Protein AF-A0A7S0NM50-F1 (afdb_monomer_lite)

Structure (mmCIF, N/CA/C/O backbone):
data_AF-A0A7S0NM50-F1
#
_entry.id   AF-A0A7S0NM50-F1
#
loop_
_atom_site.group_PDB
_atom_site.id
_atom_site.type_symbol
_atom_site.label_atom_id
_atom_site.label_alt_id
_atom_site.label_comp_id
_atom_site.label_asym_id
_atom_site.label_entity_id
_atom_site.label_seq_id
_atom_site.pdbx_PDB_ins_code
_atom_site.Cartn_x
_atom_site.Cartn_y
_atom_site.Cartn_z
_atom_site.occupancy
_atom_site.B_iso_or_equiv
_atom_site.auth_seq_id
_atom_site.auth_comp_id
_atom_site.auth_asym_id
_atom_site.auth_atom_id
_atom_site.pdbx_PDB_model_num
ATOM 1 N N . MET A 1 1 ? -40.282 -17.711 -12.645 1.00 41.12 1 MET A N 1
ATOM 2 C CA . MET A 1 1 ? -38.809 -17.798 -12.746 1.00 41.12 1 MET A CA 1
ATOM 3 C C . MET A 1 1 ? -38.277 -18.200 -11.385 1.00 41.12 1 MET A C 1
ATOM 5 O O . MET A 1 1 ? -38.673 -17.601 -10.395 1.00 41.12 1 MET A O 1
ATOM 9 N N . SER A 1 2 ? -37.523 -19.296 -11.351 1.00 41.62 2 SER A N 1
ATOM 10 C CA . SER A 1 2 ? -37.053 -20.003 -10.158 1.00 41.62 2 SER A CA 1
ATOM 11 C C . SER A 1 2 ? -36.342 -19.093 -9.159 1.00 41.62 2 SER A C 1
ATOM 13 O O . SER A 1 2 ? -35.565 -18.226 -9.553 1.00 41.62 2 SER A O 1
ATOM 15 N N . GLY A 1 3 ? -36.597 -19.334 -7.872 1.00 43.72 3 GLY A N 1
ATOM 16 C CA . GLY A 1 3 ? -36.000 -18.615 -6.757 1.00 43.72 3 GLY A CA 1
ATOM 17 C C . GLY A 1 3 ? -34.476 -18.638 -6.799 1.00 43.72 3 GLY A C 1
ATOM 18 O O . GLY A 1 3 ? -33.848 -19.681 -6.626 1.00 43.72 3 GLY A O 1
ATOM 19 N N . TYR A 1 4 ? -33.888 -17.461 -6.989 1.00 51.22 4 TYR A N 1
ATOM 20 C CA . TYR A 1 4 ? -32.519 -17.208 -6.575 1.00 51.22 4 TYR A CA 1
ATOM 21 C C . TYR A 1 4 ? -32.503 -17.295 -5.048 1.00 51.22 4 TYR A C 1
ATOM 23 O O . TYR A 1 4 ? -33.227 -16.558 -4.382 1.00 51.22 4 TYR A O 1
ATOM 31 N N . GLY A 1 5 ? -31.774 -18.284 -4.523 1.00 50.03 5 GLY A N 1
ATOM 32 C CA . GLY A 1 5 ? -31.807 -18.683 -3.118 1.00 50.03 5 GLY A CA 1
ATOM 33 C C . GLY A 1 5 ? -31.739 -17.491 -2.166 1.00 50.03 5 GLY A C 1
ATOM 34 O O . GLY A 1 5 ? -30.752 -16.762 -2.139 1.00 50.03 5 GLY A O 1
ATOM 35 N N . SER A 1 6 ? -32.795 -17.303 -1.378 1.00 54.66 6 SER A N 1
ATOM 36 C CA . SER A 1 6 ? -32.814 -16.325 -0.298 1.00 54.66 6 SER A CA 1
ATOM 37 C C . SER A 1 6 ? -31.758 -16.697 0.740 1.00 54.66 6 SER A C 1
ATOM 39 O O . SER A 1 6 ? -31.727 -17.839 1.211 1.00 54.66 6 SER A O 1
ATOM 41 N N . ALA A 1 7 ? -30.901 -15.742 1.104 1.00 54.16 7 ALA A N 1
ATOM 42 C CA . ALA A 1 7 ? -29.942 -15.931 2.183 1.00 54.16 7 ALA A CA 1
ATOM 43 C C . ALA A 1 7 ? -30.685 -16.315 3.483 1.00 54.16 7 ALA A C 1
ATOM 45 O O . ALA A 1 7 ? -31.735 -15.733 3.776 1.00 54.16 7 ALA A O 1
ATOM 46 N N . PRO A 1 8 ? -30.182 -17.282 4.272 1.00 56.72 8 PRO A N 1
ATOM 47 C CA . PRO A 1 8 ? -30.798 -17.644 5.543 1.00 56.72 8 PRO A CA 1
ATOM 48 C C . PRO A 1 8 ? -30.891 -16.430 6.476 1.00 56.72 8 PRO A C 1
ATOM 50 O O . PRO A 1 8 ? -29.916 -15.691 6.626 1.00 56.72 8 PRO A O 1
ATOM 53 N N . ALA A 1 9 ? -32.041 -16.245 7.129 1.00 55.31 9 ALA A N 1
ATOM 54 C CA . ALA A 1 9 ? -32.215 -15.174 8.105 1.00 55.31 9 ALA A CA 1
ATOM 55 C C . ALA A 1 9 ? -31.232 -15.343 9.286 1.00 55.31 9 ALA A C 1
ATOM 57 O O . ALA A 1 9 ? -31.011 -16.473 9.744 1.00 55.31 9 ALA A O 1
ATOM 58 N N . PRO A 1 10 ? -30.626 -14.252 9.793 1.00 57.28 10 PRO A N 1
ATOM 59 C CA . PRO A 1 10 ? -29.753 -14.319 10.958 1.00 57.28 10 PRO A CA 1
ATOM 60 C C . PRO A 1 10 ? -30.542 -14.796 12.186 1.00 57.28 10 PRO A C 1
ATOM 62 O O . PRO A 1 10 ? -31.636 -14.309 12.457 1.00 57.28 10 PRO A O 1
ATOM 65 N N . LYS A 1 11 ? -29.981 -15.745 12.945 1.00 51.22 11 LYS A N 1
ATOM 66 C CA . LYS A 1 11 ? -30.538 -16.152 14.243 1.00 51.22 11 LYS A CA 1
ATOM 67 C C . LYS A 1 11 ? -30.217 -15.067 15.280 1.00 51.22 11 LYS A C 1
ATOM 69 O O . LYS A 1 11 ? -29.041 -14.839 15.564 1.00 51.22 11 LYS A O 1
ATOM 74 N N . GLY A 1 12 ? -31.240 -14.387 15.793 1.00 50.53 12 GLY A N 1
ATOM 75 C CA . GLY A 1 12 ? -31.131 -13.493 16.952 1.00 50.53 12 GLY A CA 1
ATOM 76 C C . GLY A 1 12 ? -31.226 -14.264 18.271 1.00 50.53 12 GLY A C 1
ATOM 77 O O . GLY A 1 12 ? -31.658 -15.417 18.276 1.00 50.53 12 GLY A O 1
ATOM 78 N N . ASP A 1 13 ? -30.807 -13.638 19.372 1.00 54.44 13 ASP A N 1
ATOM 79 C CA . ASP A 1 13 ? -31.201 -14.074 20.717 1.00 54.44 13 ASP A CA 1
ATOM 80 C C . ASP A 1 13 ? -32.692 -13.776 20.975 1.00 54.44 13 ASP A C 1
ATOM 82 O O . ASP A 1 13 ? -33.368 -13.167 20.141 1.00 54.44 13 ASP A O 1
ATOM 86 N N . ASP A 1 14 ? -33.202 -14.167 22.145 1.00 50.53 14 ASP A N 1
ATOM 87 C CA . ASP A 1 14 ? -34.593 -13.924 22.566 1.00 50.53 14 ASP A CA 1
ATOM 88 C C . ASP A 1 14 ? -34.975 -12.423 22.602 1.00 50.53 14 ASP A C 1
ATOM 90 O O . ASP A 1 14 ? -36.151 -12.083 22.704 1.00 50.53 14 ASP A O 1
ATOM 94 N N . ASN A 1 15 ? -33.995 -11.517 22.464 1.00 54.38 15 ASN A N 1
ATOM 95 C CA . ASN A 1 15 ? -34.158 -10.063 22.413 1.00 54.38 15 ASN A CA 1
ATOM 96 C C . ASN A 1 15 ? -33.878 -9.464 21.018 1.00 54.38 15 ASN A C 1
ATOM 98 O O . ASN A 1 15 ? -33.793 -8.241 20.878 1.00 54.38 15 ASN A O 1
ATOM 102 N N . GLY A 1 16 ? -33.701 -10.295 19.985 1.00 51.47 16 GLY A N 1
ATOM 103 C CA . GLY A 1 16 ? -33.446 -9.861 18.610 1.00 51.47 16 GLY A CA 1
ATOM 104 C C . GLY A 1 16 ? -32.039 -9.307 18.352 1.00 51.47 16 GLY A C 1
ATOM 105 O O . GLY A 1 16 ? -31.792 -8.764 17.273 1.00 51.47 16 GLY A O 1
ATOM 106 N N . LYS A 1 17 ? -31.092 -9.438 19.293 1.00 51.03 17 LYS A N 1
ATOM 107 C CA . LYS A 1 17 ? -29.698 -9.031 19.070 1.00 51.03 17 LYS A CA 1
ATOM 108 C C . LYS A 1 17 ? -28.943 -10.123 18.307 1.00 51.03 17 LYS A C 1
ATOM 110 O O . LYS A 1 17 ? -29.110 -11.308 18.601 1.00 51.03 17 LYS A O 1
ATOM 115 N N . PRO A 1 18 ? -28.087 -9.764 17.333 1.00 57.97 18 PRO A N 1
ATOM 116 C CA . PRO A 1 18 ? -27.266 -10.745 16.634 1.00 57.97 18 PRO A CA 1
ATOM 117 C C . PRO A 1 18 ? -26.318 -11.438 17.621 1.00 57.97 18 PRO A C 1
ATOM 119 O O . PRO A 1 18 ? -25.472 -10.780 18.227 1.00 57.97 18 PRO A O 1
ATOM 122 N N . VAL A 1 19 ? -26.441 -12.758 17.775 1.00 69.94 19 VAL A N 1
ATOM 123 C CA . VAL A 1 19 ? -25.524 -13.555 18.603 1.00 69.94 19 VAL A CA 1
ATOM 124 C C . VAL A 1 19 ? -24.214 -13.752 17.847 1.00 69.94 19 VAL A C 1
ATOM 126 O O . VAL A 1 19 ? -24.211 -14.170 16.684 1.00 69.94 19 VAL A O 1
ATOM 129 N N . ASP A 1 20 ? -23.088 -13.463 18.504 1.00 77.81 20 ASP A N 1
ATOM 130 C CA . ASP A 1 20 ? -21.774 -13.749 17.933 1.00 77.81 20 ASP A CA 1
ATOM 131 C C . ASP A 1 20 ? -21.624 -15.265 17.692 1.00 77.81 20 ASP A C 1
ATOM 133 O O . ASP A 1 20 ? -21.933 -16.073 18.572 1.00 77.81 20 ASP A O 1
ATOM 137 N N . PRO A 1 21 ? -21.131 -15.693 16.518 1.00 80.81 21 PRO A N 1
ATOM 138 C CA . PRO A 1 21 ? -20.889 -17.104 16.252 1.00 80.81 21 PRO A CA 1
ATOM 139 C C . PRO A 1 21 ? -19.940 -17.737 17.281 1.00 80.81 21 PRO A C 1
ATOM 141 O O . PRO A 1 21 ? -18.968 -17.109 17.693 1.00 80.81 21 PRO A O 1
ATOM 144 N N . LYS A 1 22 ? -20.127 -19.026 17.596 1.00 83.81 22 LYS A N 1
ATOM 145 C CA . LYS A 1 22 ? -19.269 -19.772 18.543 1.00 83.81 22 LYS A CA 1
ATOM 146 C C . LYS A 1 22 ? -17.769 -19.653 18.238 1.00 83.81 22 LYS A C 1
ATOM 148 O O . LYS A 1 22 ? -16.954 -19.543 19.141 1.00 83.81 22 LYS A O 1
ATOM 153 N N . TRP A 1 23 ? -17.385 -19.648 16.962 1.00 79.94 23 TRP A N 1
ATOM 154 C CA . TRP A 1 23 ? -15.976 -19.499 16.585 1.00 79.94 23 TRP A CA 1
ATOM 155 C C . TRP A 1 23 ? -15.405 -18.119 16.960 1.00 79.94 23 TRP A C 1
ATOM 157 O O . TRP A 1 23 ? -14.217 -18.024 17.244 1.00 79.94 23 TRP A O 1
ATOM 167 N N . VAL A 1 24 ? -16.233 -17.066 16.997 1.00 83.06 24 VAL A N 1
ATOM 168 C CA . VAL A 1 24 ? -15.833 -15.713 17.419 1.00 83.06 24 VAL A CA 1
ATOM 169 C C . VAL A 1 24 ? -15.591 -15.681 18.920 1.00 83.06 24 VAL A C 1
ATOM 171 O O . VAL A 1 24 ? -14.566 -15.159 19.351 1.00 83.06 24 VAL A O 1
ATOM 174 N N . THR A 1 25 ? -16.501 -16.252 19.715 1.00 85.12 25 THR A N 1
ATOM 175 C CA . THR A 1 25 ? -16.346 -16.297 21.177 1.00 85.12 25 THR A CA 1
ATOM 176 C C . THR A 1 25 ? -15.115 -17.111 21.561 1.00 85.12 25 THR A C 1
ATOM 178 O O . THR A 1 25 ? -14.265 -16.615 22.294 1.00 85.12 25 THR A O 1
ATOM 181 N N . THR A 1 26 ? -14.937 -18.287 20.951 1.00 85.12 26 THR A N 1
ATOM 182 C CA . THR A 1 26 ? -13.741 -19.117 21.133 1.00 85.12 26 THR A CA 1
ATOM 183 C C . THR A 1 26 ? -12.463 -18.377 20.728 1.00 85.12 26 THR A C 1
ATOM 185 O O . THR A 1 26 ? -11.479 -18.401 21.461 1.00 85.12 26 THR A O 1
ATOM 188 N N . LEU A 1 27 ? -12.456 -17.666 19.594 1.00 83.94 27 LEU A N 1
ATOM 189 C CA . LEU A 1 27 ? -11.290 -16.884 19.175 1.00 83.94 27 LEU A CA 1
ATOM 190 C C . LEU A 1 27 ? -10.938 -15.804 20.207 1.00 83.94 27 LEU A C 1
ATOM 192 O O . LEU A 1 27 ? -9.772 -15.674 20.566 1.00 83.94 27 LEU A O 1
ATOM 196 N N . ARG A 1 28 ? -11.929 -15.056 20.712 1.00 85.31 28 ARG A N 1
ATOM 197 C CA . ARG A 1 28 ? -11.703 -14.025 21.739 1.00 85.31 28 ARG A CA 1
ATOM 198 C C . ARG A 1 28 ? -11.107 -14.609 23.014 1.00 85.31 28 ARG A C 1
ATOM 200 O O . ARG A 1 28 ? -10.187 -14.009 23.560 1.00 85.31 28 ARG A O 1
ATOM 207 N N . GLU A 1 29 ? -11.601 -15.761 23.455 1.00 86.12 29 GLU A N 1
ATOM 208 C CA . GLU A 1 29 ? -11.099 -16.459 24.642 1.00 86.12 29 GLU A CA 1
ATOM 209 C C . GLU A 1 29 ? -9.630 -16.871 24.480 1.00 86.12 29 GLU A C 1
ATOM 211 O O . GLU A 1 29 ? -8.817 -16.594 25.359 1.00 86.12 29 GLU A O 1
ATOM 216 N N . TYR A 1 30 ? -9.261 -17.465 23.340 1.00 84.38 30 TYR A N 1
ATOM 217 C CA . TYR A 1 30 ? -7.888 -17.926 23.108 1.00 84.38 30 TYR A CA 1
ATOM 218 C C . TYR A 1 30 ? -6.897 -16.798 22.817 1.00 84.38 30 TYR A C 1
ATOM 220 O O . TYR A 1 30 ? -5.744 -16.870 23.239 1.00 84.38 30 TYR A O 1
ATOM 228 N N . THR A 1 31 ? -7.301 -15.771 22.065 1.00 82.88 31 THR A N 1
ATOM 229 C CA . THR A 1 31 ? -6.370 -14.731 21.602 1.00 82.88 31 THR A CA 1
ATOM 230 C C . THR A 1 31 ? -6.423 -13.455 22.434 1.00 82.88 31 THR A C 1
ATOM 232 O O . THR A 1 31 ? -5.578 -12.583 22.249 1.00 82.88 31 THR A O 1
ATOM 235 N N . GLY A 1 32 ? -7.435 -13.277 23.287 1.00 82.12 32 GLY A N 1
ATOM 236 C CA . GLY A 1 32 ? -7.705 -12.003 23.957 1.00 82.12 32 GLY A CA 1
ATOM 237 C C . GLY A 1 32 ? -8.086 -10.877 22.986 1.00 82.12 32 GLY A C 1
ATOM 238 O O . GLY A 1 32 ? -7.815 -9.707 23.263 1.00 82.12 32 GLY A O 1
ATOM 239 N N . ALA A 1 33 ? -8.648 -11.216 21.817 1.00 85.44 33 ALA A N 1
ATOM 240 C CA . ALA A 1 33 ? -9.073 -10.222 20.832 1.00 85.44 33 ALA A CA 1
ATOM 241 C C . ALA A 1 33 ? -10.243 -9.388 21.372 1.00 85.44 33 ALA A C 1
ATOM 243 O O . ALA A 1 33 ? -11.190 -9.920 21.947 1.00 85.44 33 ALA A O 1
ATOM 244 N N . GLY A 1 34 ? -10.194 -8.079 21.137 1.00 84.62 34 GLY A N 1
ATOM 245 C CA . GLY A 1 34 ? -11.230 -7.141 21.566 1.00 84.62 34 GLY A CA 1
ATOM 246 C C . GLY A 1 34 ? -11.318 -5.929 20.648 1.00 84.62 34 GLY A C 1
ATOM 247 O O . GLY A 1 34 ? -10.678 -5.884 19.595 1.00 84.62 34 GLY A O 1
ATOM 248 N N . THR A 1 35 ? -12.106 -4.933 21.041 1.00 83.69 35 THR A N 1
ATOM 249 C CA . THR A 1 35 ? -12.238 -3.686 20.282 1.00 83.69 35 THR A CA 1
ATOM 250 C C . THR A 1 35 ? -10.926 -2.908 20.271 1.00 83.69 35 THR A C 1
ATOM 252 O O . THR A 1 35 ? -10.261 -2.808 21.296 1.00 83.69 35 THR A O 1
ATOM 255 N N . THR A 1 36 ? -10.590 -2.300 19.133 1.00 86.62 36 THR A N 1
ATOM 256 C CA . THR A 1 36 ? -9.466 -1.353 19.028 1.00 86.62 36 THR A CA 1
ATOM 257 C C . THR A 1 36 ? -9.964 0.086 19.011 1.00 86.62 36 THR A C 1
ATOM 259 O O . THR A 1 36 ? -11.005 0.392 18.419 1.00 86.62 36 THR A O 1
A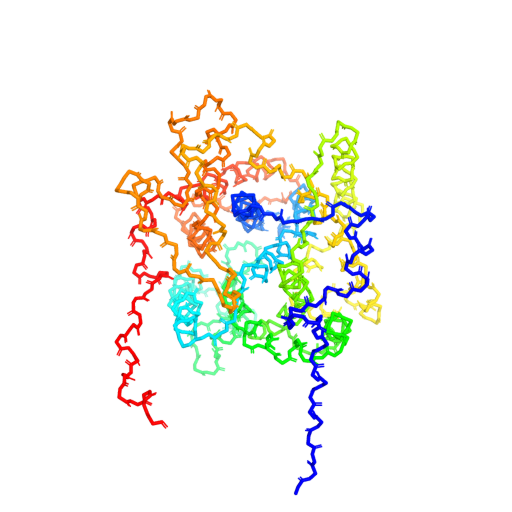TOM 262 N N . SER A 1 37 ? -9.179 0.987 19.602 1.00 87.31 37 SER A N 1
ATOM 263 C CA . SER A 1 37 ? -9.424 2.429 19.542 1.00 87.31 37 SER A CA 1
ATOM 264 C C . SER A 1 37 ? -9.208 2.997 18.131 1.00 87.31 37 SER A C 1
ATOM 266 O O . SER A 1 37 ? -8.496 2.427 17.294 1.00 87.31 37 SER A O 1
ATOM 268 N N . SER A 1 38 ? -9.814 4.156 17.852 1.00 86.56 38 SER A N 1
ATOM 269 C CA . SER A 1 38 ? -9.627 4.850 16.570 1.00 86.56 38 SER A CA 1
ATOM 270 C C . SER A 1 38 ? -8.206 5.403 16.427 1.00 86.56 38 SER A C 1
ATOM 272 O O . SER A 1 38 ? -7.626 5.393 15.346 1.00 86.56 38 SER A O 1
ATOM 274 N N . GLU A 1 39 ? -7.637 5.825 17.547 1.00 88.75 39 GLU A N 1
ATOM 275 C CA . GLU A 1 39 ? -6.306 6.361 17.736 1.00 88.75 39 GLU A CA 1
ATOM 276 C C . GLU A 1 39 ? -5.249 5.341 17.343 1.00 88.75 39 GLU A C 1
ATOM 278 O O . GLU A 1 39 ? -4.395 5.652 16.516 1.00 88.75 39 GLU A O 1
ATOM 283 N N . ARG A 1 40 ? -5.348 4.113 17.868 1.00 92.25 40 ARG A N 1
ATOM 284 C CA . ARG A 1 40 ? -4.428 3.025 17.533 1.00 92.25 40 ARG A CA 1
ATOM 285 C C . ARG A 1 40 ? -4.443 2.716 16.044 1.00 92.25 40 ARG A C 1
ATOM 287 O O . ARG A 1 40 ? -3.385 2.580 15.432 1.00 92.25 40 ARG A O 1
ATOM 294 N N . LEU A 1 41 ? -5.632 2.664 15.441 1.00 92.69 41 LEU A N 1
ATOM 295 C CA . LEU A 1 41 ? -5.769 2.470 13.998 1.00 92.69 41 LEU A CA 1
ATOM 296 C C . LEU A 1 41 ? -5.130 3.611 13.208 1.00 92.69 41 LEU A C 1
ATOM 298 O O . LEU A 1 41 ? -4.491 3.361 12.192 1.00 92.69 41 LEU A O 1
ATOM 302 N N . ASP A 1 42 ? -5.289 4.857 13.644 1.00 94.19 42 ASP A N 1
ATOM 303 C CA . ASP A 1 42 ? -4.703 5.995 12.946 1.00 94.19 42 ASP A CA 1
ATOM 304 C C . ASP A 1 42 ? -3.175 6.051 13.131 1.00 94.19 42 ASP A C 1
ATOM 306 O O . ASP A 1 42 ? -2.467 6.273 12.151 1.00 94.19 42 ASP A O 1
ATOM 310 N N . VAL A 1 43 ? -2.635 5.716 14.309 1.00 96.19 43 VAL A N 1
ATOM 311 C CA . VAL A 1 43 ? -1.186 5.502 14.496 1.00 96.19 43 VAL A CA 1
ATOM 312 C C . VAL A 1 43 ? -0.671 4.415 13.549 1.00 96.19 43 VAL A C 1
ATOM 314 O O . VAL A 1 43 ? 0.342 4.622 12.882 1.00 96.19 43 VAL A O 1
ATOM 317 N N . ALA A 1 44 ? -1.387 3.295 13.421 1.00 96.88 44 ALA A N 1
ATOM 318 C CA . ALA A 1 44 ? -1.018 2.229 12.495 1.00 96.88 44 ALA A CA 1
ATOM 319 C C . ALA A 1 44 ? -1.016 2.697 11.035 1.00 96.88 44 ALA A C 1
ATOM 321 O O . ALA A 1 44 ? -0.043 2.464 10.320 1.00 96.88 44 ALA A O 1
ATOM 322 N N . LYS A 1 45 ? -2.050 3.428 10.593 1.00 97.00 45 LYS A N 1
ATOM 323 C CA . LYS A 1 45 ? -2.063 4.014 9.242 1.00 97.00 45 LYS A CA 1
ATOM 324 C C . LYS A 1 45 ? -0.885 4.958 9.025 1.00 97.00 45 LYS A C 1
ATOM 326 O O . LYS A 1 45 ? -0.333 4.954 7.931 1.00 97.00 45 LYS A O 1
ATOM 331 N N . PHE A 1 46 ? -0.512 5.757 10.032 1.00 97.44 46 PHE A N 1
ATOM 332 C CA . PHE A 1 46 ? 0.640 6.654 9.938 1.00 97.44 46 PHE A CA 1
ATOM 333 C C . PHE A 1 46 ? 1.951 5.878 9.757 1.00 97.44 46 PHE A C 1
ATOM 335 O O . PHE A 1 46 ? 2.737 6.200 8.871 1.00 97.44 46 PHE A O 1
ATOM 342 N N . VAL A 1 47 ? 2.161 4.815 10.537 1.00 97.19 47 VAL A N 1
ATOM 343 C CA . VAL A 1 47 ? 3.328 3.935 10.374 1.00 97.19 47 VAL A CA 1
ATOM 344 C C . VAL A 1 47 ? 3.344 3.325 8.974 1.00 97.19 47 VAL A C 1
ATOM 346 O O . VAL A 1 47 ? 4.347 3.416 8.275 1.00 97.19 47 VAL A O 1
ATOM 349 N N . PHE A 1 48 ? 2.228 2.759 8.517 1.00 97.56 48 PHE A N 1
ATOM 350 C CA . PHE A 1 48 ? 2.177 2.106 7.211 1.00 97.56 48 PHE A CA 1
ATOM 351 C C . PHE A 1 48 ? 2.357 3.073 6.048 1.00 97.56 48 PHE A C 1
ATOM 353 O O . PHE A 1 48 ? 3.037 2.713 5.094 1.00 97.56 48 PHE A O 1
ATOM 360 N N . ILE A 1 49 ? 1.823 4.299 6.111 1.00 96.94 49 ILE A N 1
ATOM 361 C CA . ILE A 1 49 ? 2.042 5.255 5.020 1.00 96.94 49 ILE A CA 1
ATOM 362 C C . ILE A 1 49 ? 3.500 5.719 4.936 1.00 96.94 49 ILE A C 1
ATOM 364 O O . ILE A 1 49 ? 3.998 5.936 3.834 1.00 96.94 49 ILE A O 1
ATOM 368 N N . MET A 1 50 ? 4.204 5.803 6.071 1.00 97.38 50 MET A N 1
ATOM 369 C CA . MET A 1 50 ? 5.648 6.060 6.076 1.00 97.38 50 MET A CA 1
ATOM 370 C C . MET A 1 50 ? 6.398 4.946 5.341 1.00 97.38 50 MET A C 1
ATOM 372 O O . MET A 1 50 ? 7.270 5.253 4.534 1.00 97.38 50 MET A O 1
ATOM 376 N N . LEU A 1 51 ? 6.016 3.681 5.564 1.00 97.50 51 LEU A N 1
ATOM 377 C CA . LEU A 1 51 ? 6.602 2.526 4.871 1.00 97.50 51 LEU A CA 1
ATOM 378 C C . LEU A 1 51 ? 6.273 2.503 3.369 1.00 97.50 51 LEU A C 1
ATOM 380 O O . LEU A 1 51 ? 7.146 2.202 2.562 1.00 97.50 51 LEU A O 1
ATOM 384 N N . VAL A 1 52 ? 5.044 2.851 2.972 1.00 96.44 52 VAL A N 1
ATOM 385 C CA . VAL A 1 52 ? 4.675 2.979 1.546 1.00 96.44 52 VAL A CA 1
ATOM 386 C C . VAL A 1 52 ? 5.546 4.037 0.871 1.00 96.44 52 VAL A C 1
ATOM 388 O O . VAL A 1 52 ? 6.161 3.779 -0.163 1.00 96.44 52 VAL A O 1
ATOM 391 N N . SER A 1 53 ? 5.616 5.234 1.464 1.00 97.19 53 SER A N 1
ATOM 392 C CA . SER A 1 53 ? 6.362 6.342 0.873 1.00 97.19 53 SER A CA 1
ATOM 393 C C . SER A 1 53 ? 7.853 6.034 0.788 1.00 97.19 53 SER A C 1
ATOM 395 O O . SER A 1 53 ? 8.470 6.354 -0.223 1.00 97.19 53 SER A O 1
ATOM 397 N N . SER A 1 54 ? 8.449 5.425 1.817 1.00 97.44 54 SER A N 1
ATOM 398 C CA . SER A 1 54 ? 9.858 5.033 1.761 1.00 97.44 54 SER A CA 1
ATOM 399 C C . SER A 1 54 ? 10.112 3.936 0.735 1.00 97.44 54 SER A C 1
ATOM 401 O O . SER A 1 54 ? 11.110 4.011 0.028 1.00 97.44 54 SER A O 1
ATOM 403 N N . GLY A 1 55 ? 9.205 2.963 0.600 1.00 96.12 55 GLY A N 1
ATOM 404 C CA . GLY A 1 55 ? 9.281 1.931 -0.430 1.00 96.12 55 GLY A CA 1
ATOM 405 C C . GLY A 1 55 ? 9.385 2.520 -1.838 1.00 96.12 55 GLY A C 1
ATOM 406 O O . GLY A 1 55 ? 10.274 2.130 -2.586 1.00 96.12 55 GLY A O 1
ATOM 407 N N . HIS A 1 56 ? 8.539 3.497 -2.174 1.00 95.00 56 HIS A N 1
ATOM 408 C CA . HIS A 1 56 ? 8.560 4.148 -3.490 1.00 95.00 56 HIS A CA 1
ATOM 409 C C . HIS A 1 56 ? 9.760 5.076 -3.705 1.00 95.00 56 HIS A C 1
ATOM 411 O O . HIS A 1 56 ? 10.325 5.110 -4.792 1.00 95.00 56 HIS A O 1
ATOM 417 N N . PHE A 1 57 ? 10.189 5.809 -2.676 1.00 96.88 57 PHE A N 1
ATOM 418 C CA . PHE A 1 57 ? 11.394 6.642 -2.765 1.00 96.88 57 PHE A CA 1
ATOM 419 C C . PHE A 1 57 ? 12.669 5.806 -2.924 1.00 96.88 57 PHE A C 1
ATOM 421 O O . PHE A 1 57 ? 13.649 6.268 -3.501 1.00 96.88 57 PHE A O 1
ATOM 428 N N . LEU A 1 58 ? 12.670 4.578 -2.408 1.00 97.12 58 LEU A N 1
ATOM 429 C CA . LEU A 1 58 ? 13.815 3.684 -2.500 1.00 97.12 58 LEU A CA 1
ATOM 430 C C . LEU A 1 58 ? 13.810 2.787 -3.744 1.00 97.12 58 LEU A C 1
ATOM 432 O O . LEU A 1 58 ? 14.856 2.243 -4.094 1.00 97.12 58 LEU A O 1
ATOM 436 N N . GLU A 1 59 ? 12.678 2.665 -4.436 1.00 94.44 59 GLU A N 1
ATOM 437 C CA . GLU A 1 59 ? 12.530 1.810 -5.616 1.00 94.44 59 GLU A CA 1
ATOM 438 C C . GLU A 1 59 ? 13.597 2.060 -6.703 1.00 94.44 59 GLU A C 1
ATOM 440 O O . GLU A 1 59 ? 14.178 1.076 -7.166 1.00 94.44 59 GLU A O 1
ATOM 445 N N . PRO A 1 60 ? 13.991 3.309 -7.035 1.00 94.75 60 PRO A N 1
ATOM 446 C CA . PRO A 1 60 ? 15.090 3.560 -7.972 1.00 94.75 60 PRO A CA 1
ATOM 447 C C . PRO A 1 60 ? 16.406 2.855 -7.616 1.00 94.75 60 PRO A C 1
ATOM 449 O O . PRO A 1 60 ? 17.082 2.308 -8.482 1.00 94.75 60 PRO A O 1
ATOM 452 N N . PHE A 1 61 ? 16.763 2.818 -6.329 1.00 96.06 61 PHE A N 1
ATOM 453 C CA . PHE A 1 61 ? 17.993 2.174 -5.862 1.00 96.06 61 PHE A CA 1
ATOM 454 C C . PHE A 1 61 ? 17.892 0.646 -5.898 1.00 96.06 61 PHE A C 1
ATOM 456 O O . PHE A 1 61 ? 18.882 -0.042 -6.145 1.00 96.06 61 PHE A O 1
ATOM 463 N N . TYR A 1 62 ? 16.695 0.102 -5.671 1.00 94.75 62 TYR A N 1
ATOM 464 C CA . TYR A 1 62 ? 16.440 -1.324 -5.844 1.00 94.75 62 TYR A CA 1
ATOM 465 C C . TYR A 1 62 ? 16.618 -1.755 -7.305 1.00 94.75 62 TYR A C 1
ATOM 467 O O . TYR A 1 62 ? 17.255 -2.776 -7.563 1.00 94.75 62 TYR A O 1
ATOM 475 N N . LYS A 1 63 ? 16.113 -0.961 -8.257 1.00 92.25 63 LYS A N 1
ATOM 476 C CA . LYS A 1 63 ? 16.142 -1.291 -9.692 1.00 92.25 63 LYS A CA 1
ATOM 477 C C . LYS A 1 63 ? 17.552 -1.355 -10.277 1.00 92.25 63 LYS A C 1
ATOM 479 O O . LYS A 1 63 ? 17.794 -2.169 -11.159 1.00 92.25 63 LYS A O 1
ATOM 484 N N . ILE A 1 64 ? 18.499 -0.608 -9.709 1.00 93.06 64 ILE A N 1
ATOM 485 C CA . ILE A 1 64 ? 19.929 -0.699 -10.056 1.00 93.06 64 ILE A CA 1
ATOM 486 C C . ILE A 1 64 ? 20.694 -1.777 -9.264 1.00 93.06 64 ILE A C 1
ATOM 488 O O . ILE A 1 64 ? 21.920 -1.831 -9.306 1.00 93.06 64 ILE A O 1
ATOM 492 N N . GLY A 1 65 ? 19.994 -2.634 -8.512 1.00 93.12 65 GLY A N 1
ATOM 493 C CA . GLY A 1 65 ? 20.579 -3.802 -7.849 1.00 93.12 65 GLY A CA 1
ATOM 494 C C . GLY A 1 65 ? 21.118 -3.573 -6.433 1.00 93.12 65 GLY A C 1
ATOM 495 O O . GLY A 1 65 ? 21.880 -4.410 -5.939 1.00 93.12 65 GLY A O 1
ATOM 496 N N . ASN A 1 66 ? 20.738 -2.490 -5.739 1.00 96.06 66 ASN A N 1
ATOM 497 C CA . ASN A 1 66 ? 21.147 -2.297 -4.345 1.00 96.06 66 ASN A CA 1
ATOM 498 C C . ASN A 1 66 ? 20.470 -3.323 -3.414 1.00 96.06 66 ASN A C 1
ATOM 500 O O . ASN A 1 66 ? 19.273 -3.250 -3.117 1.00 96.06 66 ASN A O 1
ATOM 504 N N . ARG A 1 67 ? 21.259 -4.278 -2.906 1.00 95.12 67 ARG A N 1
ATOM 505 C CA . ARG A 1 67 ? 20.766 -5.387 -2.066 1.00 95.12 67 ARG A CA 1
ATOM 506 C C . ARG A 1 67 ? 20.268 -4.950 -0.689 1.00 95.12 67 ARG A C 1
ATOM 508 O O . ARG A 1 67 ? 19.343 -5.570 -0.164 1.00 95.12 67 ARG A O 1
ATOM 515 N N . GLY A 1 68 ? 20.843 -3.896 -0.109 1.00 96.38 68 GLY A N 1
ATOM 516 C CA . GLY A 1 68 ? 20.396 -3.361 1.180 1.00 96.38 68 GLY A CA 1
ATOM 517 C C . GLY A 1 68 ? 18.982 -2.792 1.077 1.00 96.38 68 GLY A C 1
ATOM 518 O O . GLY A 1 68 ? 18.111 -3.108 1.888 1.00 96.38 68 GLY A O 1
ATOM 519 N N . VAL A 1 69 ? 18.726 -2.039 0.006 1.00 97.25 69 VAL A N 1
ATOM 520 C CA . VAL A 1 69 ? 17.387 -1.549 -0.327 1.00 97.25 69 VAL A CA 1
ATOM 521 C C . VAL A 1 69 ? 16.439 -2.702 -0.660 1.00 97.25 69 VAL A C 1
ATOM 523 O O . VAL A 1 69 ? 15.323 -2.723 -0.147 1.00 97.25 69 VAL A O 1
ATOM 526 N N . GLY A 1 70 ? 16.879 -3.699 -1.436 1.00 97.00 70 GLY A N 1
ATOM 527 C CA . GLY A 1 70 ? 16.080 -4.899 -1.710 1.00 97.00 70 GLY A CA 1
ATOM 528 C C . GLY A 1 70 ? 15.641 -5.630 -0.434 1.00 97.00 70 GLY A C 1
ATOM 529 O O . GLY A 1 70 ? 14.473 -5.988 -0.293 1.00 97.00 70 GLY A O 1
ATOM 530 N N . ALA A 1 71 ? 16.540 -5.775 0.546 1.00 97.44 71 ALA A N 1
ATOM 531 C CA . ALA A 1 71 ? 16.219 -6.371 1.843 1.00 97.44 71 ALA A CA 1
ATOM 532 C C . ALA A 1 71 ? 15.210 -5.523 2.631 1.00 97.44 71 ALA A C 1
ATOM 534 O O . ALA A 1 71 ? 14.239 -6.058 3.165 1.00 97.44 71 ALA A O 1
ATOM 535 N N . TYR A 1 72 ? 15.392 -4.198 2.662 1.00 97.75 72 TYR A N 1
ATOM 536 C CA . TYR A 1 72 ? 14.420 -3.288 3.271 1.00 97.75 72 TYR A CA 1
ATOM 537 C C . TYR A 1 72 ? 13.037 -3.438 2.627 1.00 97.75 72 TYR A C 1
ATOM 539 O O . TYR A 1 72 ? 12.042 -3.594 3.334 1.00 97.75 72 TYR A O 1
ATOM 547 N N . MET A 1 73 ? 12.974 -3.454 1.293 1.00 97.12 73 MET A N 1
ATOM 548 C CA . MET A 1 73 ? 11.717 -3.594 0.567 1.00 97.12 73 MET A CA 1
ATOM 549 C C . MET A 1 73 ? 11.054 -4.950 0.833 1.00 97.12 73 MET A C 1
ATOM 551 O O . MET A 1 73 ? 9.868 -4.972 1.147 1.00 97.12 73 MET A O 1
ATOM 555 N N . HIS A 1 74 ? 11.785 -6.069 0.813 1.00 97.12 74 HIS A N 1
ATOM 556 C CA . HIS A 1 74 ? 11.210 -7.364 1.196 1.00 97.12 74 HIS A CA 1
ATOM 557 C C . HIS A 1 74 ? 10.630 -7.351 2.619 1.00 97.12 74 HIS A C 1
ATOM 559 O O . HIS A 1 74 ? 9.540 -7.883 2.828 1.00 97.12 74 HIS A O 1
ATOM 565 N N . ALA A 1 75 ? 11.314 -6.715 3.576 1.00 97.00 75 ALA A N 1
ATOM 566 C CA . ALA A 1 75 ? 10.845 -6.633 4.957 1.00 97.00 75 ALA A CA 1
ATOM 567 C C . ALA A 1 75 ? 9.528 -5.848 5.066 1.00 97.00 75 ALA A C 1
ATOM 569 O O . ALA A 1 75 ? 8.592 -6.285 5.735 1.00 97.00 75 ALA A O 1
ATOM 570 N N . ILE A 1 76 ? 9.418 -4.702 4.384 1.00 96.69 76 ILE A N 1
ATOM 571 C CA . ILE A 1 76 ? 8.225 -3.855 4.501 1.00 96.69 76 ILE A CA 1
ATOM 572 C C . ILE A 1 76 ? 7.063 -4.364 3.643 1.00 96.69 76 ILE A C 1
ATOM 574 O O . ILE A 1 76 ? 5.922 -4.392 4.116 1.00 96.69 76 ILE A O 1
ATOM 578 N N . TYR A 1 77 ? 7.301 -4.753 2.385 1.00 94.81 77 TYR A N 1
ATOM 579 C CA . TYR A 1 77 ? 6.247 -5.121 1.428 1.00 94.81 77 TYR A CA 1
ATOM 580 C C . TYR A 1 77 ? 5.523 -6.407 1.828 1.00 94.81 77 TYR A C 1
ATOM 582 O O . TYR A 1 77 ? 4.363 -6.586 1.461 1.00 94.81 77 TYR A O 1
ATOM 590 N N . GLY A 1 78 ? 6.143 -7.227 2.681 1.00 93.31 78 GLY A N 1
ATOM 591 C CA . GLY A 1 78 ? 5.519 -8.412 3.254 1.00 93.31 78 GLY A CA 1
ATOM 592 C C . GLY A 1 78 ? 4.263 -8.152 4.087 1.00 93.31 78 GLY A C 1
ATOM 593 O O . GLY A 1 78 ? 3.481 -9.080 4.268 1.00 93.31 78 GLY A O 1
ATOM 594 N N . PHE A 1 79 ? 4.023 -6.931 4.584 1.00 95.88 79 PHE A N 1
ATOM 595 C CA . PHE A 1 79 ? 2.856 -6.665 5.437 1.00 95.88 79 PHE A CA 1
ATOM 596 C C . PHE A 1 79 ? 2.180 -5.308 5.240 1.00 95.88 79 PHE A C 1
ATOM 598 O O . PHE A 1 79 ? 0.977 -5.213 5.476 1.00 95.88 79 PHE A O 1
ATOM 605 N N . HIS A 1 80 ? 2.894 -4.248 4.848 1.00 95.56 80 HIS A N 1
ATOM 606 C CA . HIS A 1 80 ? 2.353 -2.893 5.009 1.00 95.56 80 HIS A CA 1
ATOM 607 C C . HIS A 1 80 ? 1.139 -2.595 4.104 1.00 95.56 80 HIS A C 1
ATOM 609 O O . HIS A 1 80 ? 0.165 -2.012 4.585 1.00 95.56 80 HIS A O 1
ATOM 615 N N . VAL A 1 81 ? 1.144 -3.023 2.829 1.00 94.06 81 VAL A N 1
ATOM 616 C CA . VAL A 1 81 ? -0.007 -2.838 1.918 1.00 94.06 81 VAL A CA 1
ATOM 617 C C . VAL A 1 81 ? -1.211 -3.668 2.385 1.00 94.06 81 VAL A C 1
ATOM 619 O O . VAL A 1 81 ? -2.275 -3.080 2.605 1.00 94.06 81 VAL A O 1
ATOM 622 N N . PRO A 1 82 ? -1.083 -4.991 2.622 1.00 96.50 82 PRO A N 1
ATOM 623 C CA . PRO A 1 82 ? -2.166 -5.797 3.188 1.00 96.50 82 PRO A CA 1
ATOM 624 C C . PRO A 1 82 ? -2.698 -5.274 4.530 1.00 96.50 82 PRO A C 1
ATOM 626 O O . PRO A 1 82 ? -3.911 -5.270 4.748 1.00 96.50 82 PRO A O 1
ATOM 629 N N . ALA A 1 83 ? -1.834 -4.743 5.401 1.00 96.81 83 ALA A N 1
ATOM 630 C CA . ALA A 1 83 ? -2.251 -4.127 6.658 1.00 96.81 83 ALA A CA 1
ATOM 631 C C . ALA A 1 83 ? -3.104 -2.873 6.434 1.00 96.81 83 ALA A C 1
ATOM 633 O O . ALA A 1 83 ? -4.134 -2.695 7.089 1.00 96.81 83 ALA A O 1
ATOM 634 N N . PHE A 1 84 ? -2.724 -2.024 5.475 1.00 93.50 84 PHE A N 1
ATOM 635 C CA . PHE A 1 84 ? -3.497 -0.840 5.102 1.00 93.50 84 PHE A CA 1
ATOM 636 C C . PHE A 1 84 ? -4.861 -1.211 4.496 1.00 93.50 84 PHE A C 1
ATOM 638 O O . PHE A 1 84 ? -5.881 -0.582 4.808 1.00 93.50 84 PHE A O 1
ATOM 645 N N . VAL A 1 85 ? -4.901 -2.278 3.687 1.00 96.12 85 VAL A N 1
ATOM 646 C CA . VAL A 1 85 ? -6.138 -2.860 3.144 1.00 96.12 85 VAL A CA 1
ATOM 647 C C . VAL A 1 85 ? -7.042 -3.363 4.271 1.00 96.12 85 VAL A C 1
ATOM 649 O O . VAL A 1 85 ? -8.235 -3.051 4.277 1.00 96.12 85 VAL A O 1
ATOM 652 N N . LEU A 1 86 ? -6.487 -4.093 5.243 1.00 97.31 86 LEU A N 1
ATOM 653 C CA . LEU A 1 86 ? -7.233 -4.610 6.390 1.00 97.31 86 LEU A CA 1
ATOM 654 C C . LEU A 1 86 ? -7.831 -3.472 7.217 1.00 97.31 86 LEU A C 1
ATOM 656 O O . LEU A 1 86 ? -9.028 -3.489 7.500 1.00 97.31 86 LEU A O 1
ATOM 660 N N . ILE A 1 87 ? -7.050 -2.432 7.533 1.00 94.75 87 ILE A N 1
ATOM 661 C CA . ILE A 1 87 ? -7.578 -1.243 8.218 1.00 94.75 87 ILE A CA 1
ATOM 662 C C . ILE A 1 87 ? -8.693 -0.596 7.392 1.00 94.75 87 ILE A C 1
ATOM 664 O O . ILE A 1 87 ? -9.707 -0.180 7.949 1.00 94.75 87 ILE A O 1
ATOM 668 N N . SER A 1 88 ? -8.532 -0.510 6.070 1.00 93.38 88 SER A N 1
ATOM 669 C CA . SER A 1 88 ? -9.539 0.077 5.180 1.00 93.38 88 SER A CA 1
ATOM 670 C C . SER A 1 88 ? -10.847 -0.712 5.180 1.00 93.38 88 SER A C 1
ATOM 672 O O . SER A 1 88 ? -11.917 -0.102 5.110 1.00 93.38 88 SER A O 1
ATOM 674 N N . GLY A 1 89 ? -10.762 -2.037 5.315 1.00 94.19 89 GLY A N 1
ATOM 675 C CA . GLY A 1 89 ? -11.887 -2.929 5.573 1.00 94.19 89 GLY A CA 1
ATOM 676 C C . GLY A 1 89 ? -12.526 -2.681 6.933 1.00 94.19 89 GLY A C 1
ATOM 677 O O . GLY A 1 89 ? -13.732 -2.439 7.004 1.00 94.19 89 GLY A O 1
ATOM 678 N N . TYR A 1 90 ? -11.709 -2.626 7.988 1.00 93.06 90 TYR A N 1
ATOM 679 C CA . TYR A 1 90 ? -12.144 -2.370 9.362 1.00 93.06 90 TYR A CA 1
ATOM 680 C C . TYR A 1 90 ? -12.892 -1.045 9.482 1.00 93.06 90 TYR A C 1
ATOM 682 O O . TYR A 1 90 ? -13.992 -0.993 10.010 1.00 93.06 90 TYR A O 1
ATOM 690 N N . VAL A 1 91 ? -12.378 0.053 8.930 1.00 88.62 91 VAL A N 1
ATOM 691 C CA . VAL A 1 91 ? -13.069 1.353 9.018 1.00 88.62 91 VAL A CA 1
ATOM 692 C C . VAL A 1 91 ? -14.226 1.495 8.026 1.00 88.62 91 VAL A C 1
ATOM 694 O O . VAL A 1 91 ? -14.986 2.465 8.110 1.00 88.62 91 VAL A O 1
ATOM 697 N N . SER A 1 92 ? -14.400 0.549 7.099 1.00 85.56 92 SER A N 1
ATOM 698 C CA . SER A 1 92 ? -15.527 0.569 6.171 1.00 85.56 92 SER A CA 1
ATOM 699 C C . SER A 1 92 ? -16.837 0.252 6.899 1.00 85.56 92 SER A C 1
ATOM 701 O O . SER A 1 92 ? -16.876 -0.551 7.824 1.00 85.56 92 SER A O 1
ATOM 703 N N . GLY A 1 93 ? -17.920 0.917 6.502 1.00 78.62 93 GLY A N 1
ATOM 704 C CA . GLY A 1 93 ? -19.266 0.636 7.007 1.00 78.62 93 GLY A CA 1
ATOM 705 C C . GLY A 1 93 ? -20.268 0.542 5.861 1.00 78.62 93 GLY A C 1
ATOM 706 O O . GLY A 1 93 ? -19.888 0.740 4.701 1.00 78.62 93 GLY A O 1
ATOM 707 N N . ASP A 1 94 ? -21.530 0.252 6.169 1.00 77.50 94 ASP A N 1
ATOM 708 C CA . ASP A 1 94 ? -22.576 0.025 5.164 1.00 77.50 94 ASP A CA 1
ATOM 709 C C . ASP A 1 94 ? -22.833 1.233 4.263 1.00 77.50 94 ASP A C 1
ATOM 711 O O . ASP A 1 94 ? -22.650 2.388 4.666 1.00 77.50 94 ASP A O 1
ATOM 715 N N . LEU A 1 95 ? -23.184 0.949 3.006 1.00 77.19 95 LEU A N 1
ATOM 716 C CA . LEU A 1 95 ? -23.344 1.943 1.947 1.00 77.19 95 LEU A CA 1
ATOM 717 C C . LEU A 1 95 ? -24.751 2.548 1.983 1.00 77.19 95 LEU A C 1
ATOM 719 O O . LEU A 1 95 ? -25.661 2.083 1.309 1.00 77.19 95 LEU A O 1
ATOM 723 N N . ASN A 1 96 ? -24.912 3.649 2.713 1.00 80.69 96 ASN A N 1
ATOM 724 C CA . ASN A 1 96 ? -26.076 4.528 2.575 1.00 80.69 96 ASN A CA 1
ATOM 725 C C . ASN A 1 96 ? -25.829 5.608 1.493 1.00 80.69 96 ASN A C 1
ATOM 727 O O . ASN A 1 96 ? -24.675 5.816 1.097 1.00 80.69 96 ASN A O 1
ATOM 731 N N . PRO A 1 97 ? -26.857 6.339 1.013 1.00 78.06 97 PRO A N 1
ATOM 732 C CA . PRO A 1 97 ? -26.688 7.350 -0.038 1.00 78.06 97 PRO A CA 1
ATOM 733 C C . PRO A 1 97 ? -25.580 8.372 0.258 1.00 78.06 97 PRO A C 1
ATOM 735 O O . PRO A 1 97 ? -24.781 8.706 -0.615 1.00 78.06 97 PRO A O 1
ATOM 738 N N . LYS A 1 98 ? -25.457 8.814 1.517 1.00 78.81 98 LYS A N 1
ATOM 739 C CA . LYS A 1 98 ? -24.405 9.743 1.955 1.00 78.81 98 LYS A CA 1
ATOM 740 C C . LYS A 1 98 ? -23.004 9.133 1.833 1.00 78.81 98 LYS A C 1
ATOM 742 O O . LYS A 1 98 ? -22.090 9.795 1.349 1.00 78.81 98 LYS A O 1
ATOM 747 N N . ARG A 1 99 ? -22.826 7.878 2.251 1.00 79.12 99 ARG A N 1
ATOM 748 C CA . ARG A 1 99 ? -21.549 7.153 2.182 1.00 79.12 99 ARG A CA 1
ATOM 749 C C . ARG A 1 99 ? -21.184 6.755 0.755 1.00 79.12 99 ARG A C 1
ATOM 751 O O . ARG A 1 99 ? -20.001 6.769 0.443 1.00 79.12 99 ARG A O 1
ATOM 758 N N . ARG A 1 100 ? -22.161 6.487 -0.121 1.00 83.50 100 ARG A N 1
ATOM 759 C CA . ARG A 1 100 ? -21.922 6.306 -1.565 1.00 83.50 100 ARG A CA 1
ATOM 760 C C . ARG A 1 100 ? -21.338 7.570 -2.195 1.00 83.50 100 ARG A C 1
ATOM 762 O O . ARG A 1 100 ? -20.319 7.495 -2.872 1.00 83.50 100 ARG A O 1
ATOM 769 N N . ARG A 1 101 ? -21.907 8.742 -1.893 1.00 83.50 101 ARG A N 1
ATOM 770 C CA . ARG A 1 101 ? -21.347 10.031 -2.337 1.00 83.50 101 ARG A CA 1
ATOM 771 C C . ARG A 1 101 ? -19.942 10.259 -1.783 1.00 83.50 101 ARG A C 1
ATOM 773 O O . ARG A 1 101 ? -19.032 10.565 -2.538 1.00 83.50 101 ARG A O 1
ATOM 780 N N . ALA A 1 102 ? -19.738 10.031 -0.486 1.00 80.38 102 ALA A N 1
ATOM 781 C CA . ALA A 1 102 ? -18.414 10.154 0.125 1.00 80.38 102 ALA A CA 1
ATOM 782 C C . ALA A 1 102 ? -17.386 9.175 -0.474 1.00 80.38 102 ALA A C 1
ATOM 784 O O . ALA A 1 102 ? -16.210 9.512 -0.572 1.00 80.38 102 ALA A O 1
ATOM 785 N N . LEU A 1 103 ? -17.818 7.980 -0.891 1.00 85.44 103 LEU A N 1
ATOM 786 C CA . LEU A 1 103 ? -16.968 7.022 -1.591 1.00 85.44 103 LEU A CA 1
ATOM 787 C C . LEU A 1 103 ? -16.512 7.589 -2.937 1.00 85.44 103 LEU A C 1
ATOM 789 O O . LEU A 1 103 ? -15.313 7.627 -3.179 1.00 85.44 103 LEU A O 1
ATOM 793 N N . ILE A 1 104 ? -17.435 8.076 -3.769 1.00 85.81 104 ILE A N 1
ATOM 794 C CA . ILE A 1 104 ? -17.095 8.686 -5.065 1.00 85.81 104 ILE A CA 1
ATOM 795 C C . ILE A 1 104 ? -16.164 9.890 -4.857 1.00 85.81 104 ILE A C 1
ATOM 797 O O . ILE A 1 104 ? -15.114 9.967 -5.492 1.00 85.81 104 ILE A O 1
ATOM 801 N N . ALA A 1 105 ? -16.500 10.774 -3.912 1.00 86.12 105 ALA A N 1
ATOM 802 C CA . ALA A 1 105 ? -15.737 11.987 -3.620 1.00 86.12 105 ALA A CA 1
ATOM 803 C C . ALA A 1 105 ? -14.319 11.694 -3.123 1.00 86.12 105 ALA A C 1
ATOM 805 O O . ALA A 1 105 ? -13.395 12.412 -3.469 1.00 86.12 105 ALA A O 1
ATOM 806 N N . GLY A 1 106 ? -14.154 10.657 -2.299 1.00 84.00 106 GLY A N 1
ATOM 807 C CA . GLY A 1 106 ? -12.881 10.326 -1.657 1.00 84.00 106 GLY A CA 1
ATOM 808 C C . GLY A 1 106 ? -12.060 9.247 -2.364 1.00 84.00 106 GLY A C 1
ATOM 809 O O . GLY A 1 106 ? -10.988 8.906 -1.874 1.00 84.00 106 GLY A O 1
ATOM 810 N N . THR A 1 107 ? -12.551 8.663 -3.465 1.00 89.50 107 THR A N 1
ATOM 811 C CA . THR A 1 107 ? -11.811 7.638 -4.228 1.00 89.50 107 THR A CA 1
ATOM 812 C C . THR A 1 107 ? -11.800 7.926 -5.722 1.00 89.50 107 THR A C 1
ATOM 814 O O . THR A 1 107 ? -10.735 8.186 -6.269 1.00 89.50 107 THR A O 1
ATOM 817 N N . LEU A 1 108 ? -12.960 7.932 -6.380 1.00 90.31 108 LEU A N 1
ATOM 818 C CA . LEU A 1 108 ? -13.039 8.064 -7.834 1.00 90.31 108 LEU A CA 1
ATOM 819 C C . LEU A 1 108 ? -12.646 9.465 -8.314 1.00 90.31 108 LEU A C 1
ATOM 821 O O . LEU A 1 108 ? -11.876 9.590 -9.259 1.00 90.31 108 LEU A O 1
ATOM 825 N N . ALA A 1 109 ? -13.127 10.515 -7.647 1.00 90.31 109 ALA A N 1
ATOM 826 C CA . ALA A 1 109 ? -12.772 11.886 -8.006 1.00 90.31 109 ALA A CA 1
ATOM 827 C C . ALA A 1 109 ? -11.255 12.159 -7.877 1.00 90.31 109 ALA A C 1
ATOM 829 O O . ALA A 1 109 ? -10.652 12.547 -8.879 1.00 90.31 109 ALA A O 1
ATOM 830 N N . PRO A 1 110 ? -10.594 11.896 -6.727 1.00 92.19 110 PRO A N 1
ATOM 831 C CA . PRO A 1 110 ? -9.148 12.062 -6.628 1.00 92.19 110 PRO A CA 1
ATOM 832 C C . PRO A 1 110 ? -8.386 11.107 -7.548 1.00 92.19 110 PRO A C 1
ATOM 834 O O . PRO A 1 110 ? -7.337 11.493 -8.050 1.00 92.19 110 PRO A O 1
ATOM 837 N N . TYR A 1 111 ? -8.903 9.901 -7.821 1.00 93.19 111 TYR A N 1
ATOM 838 C CA . TYR A 1 111 ? -8.308 9.004 -8.812 1.00 93.19 111 TYR A CA 1
ATOM 839 C C . TYR A 1 111 ? -8.233 9.666 -10.187 1.00 93.19 111 TYR A C 1
ATOM 841 O O . TYR A 1 111 ? -7.138 9.813 -10.715 1.00 93.19 111 TYR A O 1
ATOM 849 N N . VAL A 1 112 ? -9.370 10.103 -10.737 1.00 91.31 112 VAL A N 1
ATOM 850 C CA . VAL A 1 112 ? -9.420 10.692 -12.082 1.00 91.31 112 VAL A CA 1
ATOM 851 C C . VAL A 1 112 ? -8.553 11.945 -12.151 1.00 91.31 112 VAL A C 1
ATOM 853 O O . VAL A 1 112 ? -7.717 12.054 -13.043 1.00 91.31 112 VAL A O 1
ATOM 856 N N . ILE A 1 113 ? -8.699 12.863 -11.191 1.00 92.12 113 ILE A N 1
ATOM 857 C CA . ILE A 1 113 ? -7.968 14.132 -11.221 1.00 92.12 113 ILE A CA 1
ATOM 858 C C . ILE A 1 113 ? -6.456 13.889 -11.134 1.00 92.12 113 ILE A C 1
ATOM 860 O O . ILE A 1 113 ? -5.697 14.394 -11.959 1.00 92.12 113 ILE A O 1
ATOM 864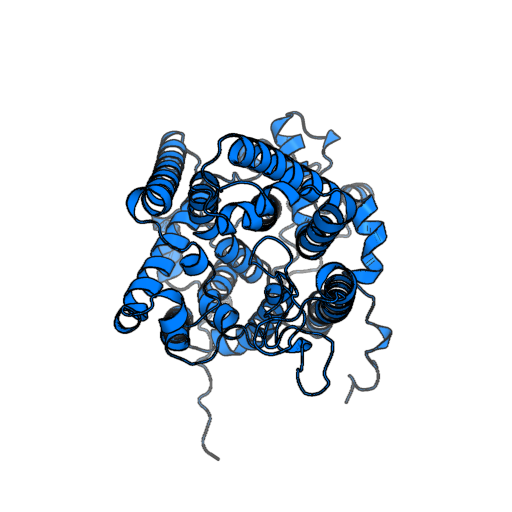 N N . MET A 1 114 ? -6.005 13.089 -10.167 1.00 93.06 114 MET A N 1
ATOM 865 C CA . MET A 1 114 ? -4.574 12.860 -9.964 1.00 93.06 114 MET A CA 1
ATOM 866 C C . MET A 1 114 ? -3.965 11.984 -11.049 1.00 93.06 114 MET A C 1
ATOM 868 O O . MET A 1 114 ? -2.809 12.191 -11.400 1.00 93.06 114 MET A O 1
ATOM 872 N N . HIS A 1 115 ? -4.727 11.044 -11.609 1.00 91.50 115 HIS A N 1
ATOM 873 C CA . HIS A 1 115 ? -4.272 10.224 -12.724 1.00 91.50 115 HIS A CA 1
ATOM 874 C C . HIS A 1 115 ? -3.947 11.088 -13.942 1.00 91.50 115 HIS A C 1
ATOM 876 O O . HIS A 1 115 ? -2.870 10.942 -14.515 1.00 91.50 115 HIS A O 1
ATOM 882 N N . ILE A 1 116 ? -4.827 12.035 -14.287 1.00 89.50 116 ILE A N 1
ATOM 883 C CA . ILE A 1 116 ? -4.592 12.987 -15.381 1.00 89.50 116 ILE A CA 1
ATOM 884 C C . ILE A 1 116 ? -3.361 13.842 -15.079 1.00 89.50 116 ILE A C 1
ATOM 886 O O . ILE A 1 116 ? -2.450 13.925 -15.899 1.00 89.50 116 ILE A O 1
ATOM 890 N N . LEU A 1 117 ? -3.306 14.453 -13.891 1.00 91.56 117 LEU A N 1
ATOM 891 C CA . LEU A 1 117 ? -2.205 15.345 -13.519 1.00 91.56 117 LEU A CA 1
ATOM 892 C C . LEU A 1 117 ? -0.848 14.630 -13.533 1.00 91.56 117 LEU A C 1
ATOM 894 O O . LEU A 1 117 ? 0.114 15.171 -14.074 1.00 91.56 117 LEU A O 1
ATOM 898 N N . PHE A 1 118 ? -0.763 13.420 -12.974 1.00 91.00 118 PHE A N 1
ATOM 899 C CA . PHE A 1 118 ? 0.478 12.648 -12.958 1.00 91.00 118 PHE A CA 1
ATOM 900 C C . PHE A 1 118 ? 0.874 12.146 -14.337 1.00 91.00 118 PHE A C 1
ATOM 902 O O . PHE A 1 118 ? 2.040 12.283 -14.688 1.00 91.00 118 PHE A O 1
ATOM 909 N N . SER A 1 119 ? -0.065 11.636 -15.134 1.00 87.69 119 SER A N 1
ATOM 910 C CA . SER A 1 119 ? 0.246 11.134 -16.478 1.00 87.69 119 SER A CA 1
ATOM 911 C C . SER A 1 119 ? 0.716 12.264 -17.396 1.00 87.69 119 SER A C 1
ATOM 913 O O . SER A 1 119 ? 1.731 12.124 -18.077 1.00 87.69 119 SER A O 1
ATOM 915 N N . LEU A 1 120 ? 0.047 13.424 -17.352 1.00 87.12 120 LEU A N 1
ATOM 916 C CA . LEU A 1 120 ? 0.452 14.614 -18.105 1.00 87.12 120 LEU A CA 1
ATOM 917 C C . LEU A 1 120 ? 1.815 15.143 -17.659 1.00 87.12 120 LEU A C 1
ATOM 919 O O . LEU A 1 120 ? 2.646 15.468 -18.504 1.00 87.12 120 LEU A O 1
ATOM 923 N N . PHE A 1 121 ? 2.044 15.262 -16.348 1.00 89.12 121 PHE A N 1
ATOM 924 C CA . PHE A 1 121 ? 3.328 15.738 -15.840 1.00 89.12 121 PHE A CA 1
ATOM 925 C C . PHE A 1 121 ? 4.452 14.761 -16.186 1.00 89.12 121 PHE A C 1
ATOM 927 O O . PHE A 1 121 ? 5.493 15.190 -16.667 1.00 89.12 121 PHE A O 1
ATOM 934 N N . TYR A 1 122 ? 4.239 13.460 -15.974 1.00 87.38 122 TYR A N 1
ATOM 935 C CA . TYR A 1 122 ? 5.242 12.436 -16.241 1.00 87.38 122 TYR A CA 1
ATOM 936 C C . TYR A 1 122 ? 5.626 12.405 -17.716 1.00 87.38 122 TYR A C 1
ATOM 938 O O . TYR A 1 122 ? 6.809 12.453 -18.030 1.00 87.38 122 TYR A O 1
ATOM 946 N N . THR A 1 123 ? 4.636 12.393 -18.612 1.00 83.19 123 THR A N 1
ATOM 947 C CA . THR A 1 123 ? 4.886 12.373 -20.060 1.00 83.19 123 THR A CA 1
ATOM 948 C C . THR A 1 123 ? 5.725 13.582 -20.477 1.00 83.19 123 THR A C 1
ATOM 950 O O . THR A 1 123 ? 6.773 13.422 -21.092 1.00 83.19 123 THR A O 1
ATOM 953 N N . ARG A 1 124 ? 5.358 14.790 -20.032 1.00 84.56 124 ARG A N 1
ATOM 954 C CA . ARG A 1 124 ? 6.130 16.006 -20.343 1.00 84.56 124 ARG A CA 1
ATOM 955 C C . ARG A 1 124 ? 7.522 16.042 -19.721 1.00 84.56 124 ARG A C 1
ATOM 957 O O . ARG A 1 124 ? 8.456 16.577 -20.300 1.00 84.56 124 ARG A O 1
ATOM 964 N N . ALA A 1 125 ? 7.664 15.534 -18.502 1.00 85.81 125 ALA A N 1
ATOM 965 C CA . ALA A 1 125 ? 8.913 15.645 -17.757 1.00 85.81 125 ALA A CA 1
ATOM 966 C C . ALA A 1 125 ? 9.923 14.534 -18.083 1.00 85.81 125 ALA A C 1
ATOM 968 O O . ALA A 1 125 ? 11.120 14.762 -17.895 1.00 85.81 125 ALA A O 1
ATOM 969 N N . PHE A 1 126 ? 9.454 13.358 -18.515 1.00 83.94 126 PHE A N 1
ATOM 970 C CA . PHE A 1 126 ? 10.268 12.144 -18.646 1.00 83.94 126 PHE A CA 1
ATOM 971 C C . PHE A 1 126 ? 10.114 11.406 -19.985 1.00 83.94 126 PHE A C 1
ATOM 973 O O . PHE A 1 126 ? 10.926 10.531 -20.241 1.00 83.94 126 PHE A O 1
ATOM 980 N N . CYS A 1 127 ? 9.122 11.722 -20.828 1.00 77.62 127 CYS A N 1
ATOM 981 C CA . CYS A 1 127 ? 8.946 11.066 -22.137 1.00 77.62 127 CYS A CA 1
ATOM 982 C C . CYS A 1 127 ? 9.226 11.980 -23.340 1.00 77.62 127 CYS A C 1
ATOM 984 O O . CYS A 1 127 ? 9.516 11.483 -24.422 1.00 77.62 127 CYS A O 1
ATOM 986 N N . GLU A 1 128 ? 9.099 13.303 -23.201 1.00 69.56 128 GLU A N 1
ATOM 987 C CA . GLU A 1 128 ? 9.374 14.245 -24.295 1.00 69.56 128 GLU A CA 1
ATOM 988 C C . GLU A 1 128 ? 10.900 14.366 -24.512 1.00 69.56 128 GLU A C 1
ATOM 990 O O . GLU A 1 128 ? 11.572 15.168 -23.862 1.00 69.56 128 GLU A O 1
ATOM 995 N N . GLY A 1 129 ? 11.454 13.534 -25.404 1.00 62.72 129 GLY A N 1
ATOM 996 C CA . GLY A 1 129 ? 12.870 13.506 -25.795 1.00 62.72 129 GLY A CA 1
ATOM 997 C C . GLY A 1 129 ? 13.088 12.944 -27.210 1.00 62.72 129 GLY A C 1
ATOM 998 O O . GLY A 1 129 ? 12.170 12.392 -27.809 1.00 62.72 129 GLY A O 1
ATOM 999 N N . GLU A 1 130 ? 14.299 13.106 -27.759 1.00 49.00 130 GLU A N 1
ATOM 1000 C CA . GLU A 1 130 ? 14.669 12.644 -29.118 1.00 49.00 130 GLU A CA 1
ATOM 1001 C C . GLU A 1 130 ? 14.905 11.125 -29.214 1.00 49.00 130 GLU A C 1
ATOM 1003 O O . GLU A 1 130 ? 14.970 10.572 -30.312 1.00 49.00 130 GLU A O 1
ATOM 1008 N N . TRP A 1 131 ? 15.048 10.447 -28.072 1.00 57.50 131 TRP A N 1
ATOM 1009 C CA . TRP A 1 131 ? 15.415 9.036 -27.999 1.00 57.50 131 TRP A CA 1
ATOM 1010 C C . TRP A 1 131 ? 14.171 8.152 -28.010 1.00 57.50 131 TRP A C 1
ATOM 1012 O O . TRP A 1 131 ? 13.259 8.307 -27.193 1.00 57.50 131 TRP A O 1
ATOM 1022 N N . THR A 1 132 ? 14.149 7.229 -28.965 1.00 63.31 132 THR A N 1
ATOM 1023 C CA . THR A 1 132 ? 13.120 6.201 -29.096 1.00 63.31 132 THR A CA 1
ATOM 1024 C C . THR A 1 132 ? 13.753 4.833 -28.889 1.00 63.31 132 THR A C 1
ATOM 1026 O O . THR A 1 132 ? 14.916 4.630 -29.240 1.00 63.31 132 THR A O 1
ATOM 1029 N N . ASP A 1 133 ? 13.001 3.907 -28.298 1.00 62.75 133 ASP A N 1
ATOM 1030 C CA . ASP A 1 133 ? 13.409 2.515 -28.166 1.00 62.75 133 ASP A CA 1
ATOM 1031 C C . ASP A 1 133 ? 13.554 1.846 -29.549 1.00 62.75 133 ASP A C 1
ATOM 1033 O O . ASP A 1 133 ? 13.185 2.401 -30.587 1.00 62.75 133 ASP A O 1
ATOM 1037 N N . GLU A 1 134 ? 14.054 0.606 -29.582 1.00 59.94 134 GLU A N 1
ATOM 1038 C CA . GLU A 1 134 ? 14.216 -0.177 -30.823 1.00 59.94 134 GLU A CA 1
ATOM 1039 C C . GLU A 1 134 ? 12.902 -0.372 -31.617 1.00 59.94 134 GLU A C 1
ATOM 1041 O O . GLU A 1 134 ? 12.931 -0.820 -32.764 1.00 59.94 134 GLU A O 1
ATOM 1046 N N . ARG A 1 135 ? 11.742 -0.053 -31.022 1.00 58.41 135 ARG A N 1
ATOM 1047 C CA . ARG A 1 135 ? 10.398 -0.154 -31.609 1.00 58.41 135 ARG A CA 1
ATOM 1048 C C . ARG A 1 135 ? 9.806 1.212 -31.984 1.00 58.41 135 ARG A C 1
ATOM 1050 O O . ARG A 1 135 ? 8.680 1.255 -32.479 1.00 58.41 135 ARG A O 1
ATOM 1057 N N . GLY A 1 136 ? 10.551 2.306 -31.808 1.00 58.78 136 GLY A N 1
ATOM 1058 C CA . GLY A 1 136 ? 10.132 3.666 -32.150 1.00 58.78 136 GLY A CA 1
ATOM 1059 C C . GLY A 1 136 ? 9.264 4.357 -31.090 1.00 58.78 136 GLY A C 1
ATOM 1060 O O . GLY A 1 136 ? 8.656 5.384 -31.390 1.00 58.78 136 GLY A O 1
ATOM 1061 N N . HIS A 1 137 ? 9.172 3.825 -29.868 1.00 58.56 137 HIS A N 1
ATOM 1062 C CA . HIS A 1 137 ? 8.457 4.460 -28.758 1.00 58.56 137 HIS A CA 1
ATOM 1063 C C . HIS A 1 137 ? 9.385 5.399 -27.975 1.00 58.56 137 HIS A C 1
ATOM 1065 O O . HIS A 1 137 ? 10.529 5.030 -27.734 1.00 58.56 137 HIS A O 1
ATOM 1071 N N . PRO A 1 138 ? 8.935 6.590 -27.536 1.00 61.03 138 PRO A N 1
ATOM 1072 C CA . PRO A 1 138 ? 9.773 7.490 -26.743 1.00 61.03 138 PRO A CA 1
ATOM 1073 C C . PRO A 1 138 ? 10.235 6.823 -25.437 1.00 61.03 138 PRO A C 1
ATOM 1075 O O . PRO A 1 138 ? 9.426 6.211 -24.728 1.00 61.03 138 PRO A O 1
ATOM 1078 N N . GLU A 1 139 ? 11.523 6.953 -25.104 1.00 65.56 139 GLU A N 1
ATOM 1079 C CA . GLU A 1 139 ? 12.092 6.414 -23.862 1.00 65.56 139 GLU A CA 1
ATOM 1080 C C . GLU A 1 139 ? 11.552 7.182 -22.643 1.00 65.56 139 GLU A C 1
ATOM 1082 O O . GLU A 1 139 ? 12.063 8.219 -22.233 1.00 65.56 139 GLU A O 1
ATOM 1087 N N . CYS A 1 140 ? 10.484 6.655 -22.047 1.00 72.38 140 CYS A N 1
ATOM 1088 C CA . CYS A 1 140 ? 9.797 7.197 -20.871 1.00 72.38 140 CYS A CA 1
ATOM 1089 C C . CYS A 1 140 ? 10.469 6.815 -19.534 1.00 72.38 140 CYS A C 1
ATOM 1091 O O . CYS A 1 140 ? 9.783 6.447 -18.567 1.00 72.38 140 CYS A O 1
ATOM 1093 N N . GLU A 1 141 ? 11.800 6.829 -19.464 1.00 75.50 141 GLU A N 1
ATOM 1094 C CA . GLU A 1 141 ? 12.530 6.368 -18.282 1.00 75.50 141 GLU A CA 1
ATOM 1095 C C . GLU A 1 141 ? 12.484 7.399 -17.142 1.00 75.50 141 GLU A C 1
ATOM 1097 O O . GLU A 1 141 ? 12.833 8.569 -17.293 1.00 75.50 141 GLU A O 1
ATOM 1102 N N . PHE A 1 142 ? 12.059 6.959 -15.956 1.00 80.19 142 PHE A N 1
ATOM 1103 C CA . PHE A 1 142 ? 12.097 7.784 -14.747 1.00 80.19 142 PHE A CA 1
ATOM 1104 C C . PHE A 1 142 ? 13.499 7.809 -14.134 1.00 80.19 142 PHE A C 1
ATOM 1106 O O . PHE A 1 142 ? 14.009 8.858 -13.744 1.00 80.19 142 PHE A O 1
ATOM 1113 N N . VAL A 1 143 ? 14.100 6.627 -14.029 1.00 79.25 143 VAL A N 1
ATOM 1114 C CA . VAL A 1 143 ? 15.503 6.384 -13.676 1.00 79.25 143 VAL A CA 1
ATOM 1115 C C . VAL A 1 143 ? 15.996 5.200 -14.506 1.00 79.25 143 VAL A C 1
ATOM 1117 O O . VAL A 1 143 ? 15.177 4.516 -15.111 1.00 79.25 143 VAL A O 1
ATOM 1120 N N . ASN A 1 144 ? 17.303 4.943 -14.498 1.00 81.12 144 ASN A N 1
ATOM 1121 C CA . ASN A 1 144 ? 17.970 3.922 -15.311 1.00 81.12 144 ASN A CA 1
ATOM 1122 C C . ASN A 1 144 ? 17.143 2.635 -15.509 1.00 81.12 144 ASN A C 1
ATOM 1124 O O . ASN A 1 144 ? 16.988 1.846 -14.568 1.00 81.12 144 ASN A O 1
ATOM 1128 N N . LYS A 1 145 ? 16.618 2.440 -16.731 1.00 76.62 145 LYS A N 1
ATOM 1129 C CA . LYS A 1 145 ? 15.818 1.277 -17.160 1.00 76.62 145 LYS A CA 1
ATOM 1130 C C . LYS A 1 145 ? 14.562 1.014 -16.328 1.00 76.62 145 LYS A C 1
ATOM 1132 O O . LYS A 1 145 ? 14.107 -0.127 -16.202 1.00 76.62 145 LYS A O 1
ATOM 1137 N N . TRP A 1 146 ? 13.992 2.051 -15.724 1.00 82.44 146 TRP A N 1
ATOM 1138 C CA . TRP A 1 146 ? 12.780 1.942 -14.924 1.00 82.44 146 TRP A CA 1
ATOM 1139 C C . TRP A 1 146 ? 11.836 3.122 -15.134 1.00 82.44 146 TRP A C 1
ATOM 1141 O O . TRP A 1 146 ? 12.217 4.288 -15.043 1.00 82.44 146 TRP A O 1
ATOM 1151 N N . ALA A 1 147 ? 10.563 2.798 -15.350 1.00 82.69 147 ALA A N 1
ATOM 1152 C CA . ALA A 1 147 ? 9.477 3.746 -15.547 1.00 82.69 147 ALA A CA 1
ATOM 1153 C C . ALA A 1 147 ? 8.390 3.569 -14.474 1.00 82.69 147 ALA A C 1
ATOM 1155 O O . ALA A 1 147 ? 8.136 2.460 -13.996 1.00 82.69 147 ALA A O 1
ATOM 1156 N N . LEU A 1 148 ? 7.720 4.669 -14.112 1.00 82.19 148 LEU A N 1
ATOM 1157 C CA . LEU A 1 148 ? 6.544 4.638 -13.222 1.00 82.19 148 LEU A CA 1
ATOM 1158 C C . LEU A 1 148 ? 5.252 4.263 -13.956 1.00 82.19 148 LEU A C 1
ATOM 1160 O O . LEU A 1 148 ? 4.284 3.835 -13.320 1.00 82.19 148 LEU A O 1
ATOM 1164 N N . MET A 1 149 ? 5.232 4.444 -15.275 1.00 77.56 149 MET A N 1
ATOM 1165 C CA . MET A 1 149 ? 4.147 4.016 -16.151 1.00 77.56 149 MET A CA 1
ATOM 1166 C C . MET A 1 149 ? 4.577 2.791 -16.949 1.00 77.56 149 MET A C 1
ATOM 1168 O O . MET A 1 149 ? 5.765 2.548 -17.146 1.00 77.56 149 MET A O 1
ATOM 1172 N N . ASP A 1 150 ? 3.595 2.010 -17.387 1.00 72.00 150 ASP A N 1
ATOM 1173 C CA . ASP A 1 150 ? 3.849 0.932 -18.331 1.00 72.00 150 ASP A CA 1
ATOM 1174 C C . ASP A 1 150 ? 4.389 1.535 -19.645 1.00 72.00 150 ASP A C 1
ATOM 1176 O O . ASP A 1 150 ? 3.737 2.422 -20.201 1.00 72.00 150 ASP A O 1
ATOM 1180 N N . PRO A 1 151 ? 5.568 1.120 -20.135 1.00 65.69 151 PRO A N 1
ATOM 1181 C CA . PRO A 1 151 ? 6.168 1.720 -21.324 1.00 65.69 151 PRO A CA 1
ATOM 1182 C C . PRO A 1 151 ? 5.383 1.415 -22.609 1.00 65.69 151 PRO A C 1
ATOM 1184 O O . PRO A 1 151 ? 5.491 2.169 -23.568 1.00 65.69 151 PRO A O 1
ATOM 1187 N N . VAL A 1 152 ? 4.571 0.350 -22.630 1.00 66.06 152 VAL A N 1
ATOM 1188 C CA . VAL A 1 152 ? 3.802 -0.081 -23.807 1.00 66.06 152 VAL A CA 1
ATOM 1189 C C . VAL A 1 152 ? 2.407 0.549 -23.820 1.00 66.06 152 VAL A C 1
ATOM 1191 O O . VAL A 1 152 ? 1.958 1.043 -24.852 1.00 66.06 152 VAL A O 1
ATOM 1194 N N . VAL A 1 153 ? 1.708 0.543 -22.679 1.00 66.25 153 VAL A N 1
ATOM 1195 C CA . VAL A 1 153 ? 0.288 0.962 -22.592 1.00 66.25 153 VAL A CA 1
ATOM 1196 C C . VAL A 1 153 ? 0.021 2.132 -21.642 1.00 66.25 153 VAL A C 1
ATOM 1198 O O . VAL A 1 153 ? -1.104 2.618 -21.557 1.00 66.25 153 VAL A O 1
ATOM 1201 N N . GLY A 1 154 ? 1.031 2.602 -20.913 1.00 60.53 154 GLY A N 1
ATOM 1202 C CA . GLY A 1 154 ? 0.911 3.658 -19.905 1.00 60.53 154 GLY A CA 1
ATOM 1203 C C . GLY A 1 154 ? 1.132 5.078 -20.428 1.00 60.53 154 GLY A C 1
ATOM 1204 O O . GLY A 1 154 ? 1.170 6.001 -19.624 1.00 60.53 154 GLY A O 1
ATOM 1205 N N . GLN A 1 155 ? 1.290 5.282 -21.736 1.00 62.00 155 GLN A N 1
ATOM 1206 C CA . GLN A 1 155 ? 1.504 6.610 -22.320 1.00 62.00 155 GLN A CA 1
ATOM 1207 C C . GLN A 1 155 ? 0.175 7.366 -22.512 1.00 62.00 155 GLN A C 1
ATOM 1209 O O . GLN A 1 155 ? -0.871 6.766 -22.759 1.00 62.00 155 GLN A O 1
ATOM 1214 N N . TRP A 1 156 ? 0.214 8.698 -22.380 1.00 63.03 156 TRP A N 1
ATOM 1215 C CA . TRP A 1 156 ? -0.950 9.585 -22.567 1.00 63.03 156 TRP A CA 1
ATOM 1216 C C . TRP A 1 156 ? -1.211 9.931 -24.052 1.00 63.03 156 TRP A C 1
ATOM 1218 O O . TRP A 1 156 ? -2.202 10.579 -24.381 1.00 63.03 156 TRP A O 1
ATOM 1228 N N . ASP A 1 157 ? -0.322 9.539 -24.964 1.00 55.88 157 ASP A N 1
ATOM 1229 C CA . ASP A 1 157 ? -0.231 10.065 -26.331 1.00 55.88 157 ASP A CA 1
ATOM 1230 C C . ASP A 1 157 ? -1.147 9.400 -27.380 1.00 55.88 157 ASP A C 1
ATOM 1232 O O . ASP A 1 157 ? -1.025 9.707 -28.564 1.00 55.88 157 ASP A O 1
ATOM 1236 N N . GLY A 1 158 ? -2.113 8.560 -26.982 1.00 52.78 158 GLY A N 1
ATOM 1237 C CA . GLY A 1 158 ? -2.982 7.854 -27.931 1.00 52.78 158 GLY A CA 1
ATOM 1238 C C . GLY A 1 158 ? -4.398 7.564 -27.429 1.00 52.78 158 GLY A C 1
ATOM 1239 O O . GLY A 1 158 ? -4.600 7.115 -26.303 1.00 52.78 158 GLY A O 1
ATOM 1240 N N . TRP A 1 159 ? -5.399 7.777 -28.292 1.00 49.41 159 TRP A N 1
ATOM 1241 C CA . TRP A 1 159 ? -6.795 7.355 -28.059 1.00 49.41 159 TRP A CA 1
ATOM 1242 C C . TRP A 1 159 ? -6.968 5.825 -28.114 1.00 49.41 159 TRP A C 1
ATOM 1244 O O . TRP A 1 159 ? -7.939 5.286 -27.583 1.00 49.41 159 TRP A O 1
ATOM 1254 N N . ASP A 1 160 ? -6.024 5.129 -28.746 1.00 50.62 160 ASP A N 1
ATOM 1255 C CA . ASP A 1 160 ? -5.872 3.673 -28.810 1.00 50.62 160 ASP A CA 1
ATOM 1256 C C . ASP A 1 160 ? -5.267 3.074 -27.523 1.00 50.62 160 ASP A C 1
ATOM 1258 O O . ASP A 1 160 ? -5.462 1.890 -27.244 1.00 50.62 160 ASP A O 1
ATOM 1262 N N . LYS A 1 161 ? -4.619 3.897 -26.686 1.00 58.25 161 LYS A N 1
ATOM 1263 C CA . LYS A 1 161 ? -3.992 3.521 -25.410 1.00 58.25 161 LYS A CA 1
ATOM 1264 C C . LYS A 1 161 ? -4.780 4.100 -24.226 1.00 58.25 161 LYS A C 1
ATOM 1266 O O . LYS A 1 161 ? -4.373 5.076 -23.605 1.00 58.25 161 LYS A O 1
ATOM 1271 N N . TRP A 1 162 ? -5.940 3.522 -23.902 1.00 58.69 162 TRP A N 1
ATOM 1272 C CA . TRP A 1 162 ? -6.808 3.974 -22.795 1.00 58.69 162 TRP A CA 1
ATOM 1273 C C . TRP A 1 162 ? -6.106 3.934 -21.412 1.00 58.69 162 TRP A C 1
ATOM 1275 O O . TRP A 1 162 ? -6.246 2.979 -20.644 1.00 58.69 162 TRP A O 1
ATOM 1285 N N . THR A 1 163 ? -5.397 5.009 -21.049 1.00 68.31 163 THR A N 1
ATOM 1286 C CA . THR A 1 163 ? -4.488 5.080 -19.886 1.00 68.31 163 THR A CA 1
ATOM 1287 C C . THR A 1 163 ? -5.205 4.960 -18.537 1.00 68.31 163 THR A C 1
ATOM 1289 O O . THR A 1 163 ? -4.670 4.368 -17.602 1.00 68.31 163 THR A O 1
ATOM 1292 N N . PHE A 1 164 ? -6.460 5.424 -18.428 1.00 75.50 164 PHE A N 1
ATOM 1293 C CA . PHE A 1 164 ? -7.246 5.338 -17.182 1.00 75.50 164 PHE A CA 1
ATOM 1294 C C . PHE A 1 164 ? -7.481 3.909 -16.703 1.00 75.50 164 PHE A C 1
ATOM 1296 O O . PHE A 1 164 ? -7.783 3.698 -15.525 1.00 75.50 164 PHE A O 1
ATOM 1303 N N . ALA A 1 165 ? -7.390 2.929 -17.601 1.00 80.94 165 ALA A N 1
ATOM 1304 C CA . ALA A 1 165 ? -7.496 1.534 -17.227 1.00 80.94 165 ALA A CA 1
ATOM 1305 C C . ALA A 1 165 ? -6.228 1.018 -16.535 1.00 80.94 165 ALA A C 1
ATOM 1307 O O . ALA A 1 165 ? -6.289 -0.008 -15.874 1.00 80.94 165 ALA A O 1
ATOM 1308 N N . TYR A 1 166 ? -5.104 1.728 -16.617 1.00 84.00 166 TYR A N 1
ATOM 1309 C CA . TYR A 1 166 ? -3.843 1.386 -15.966 1.00 84.00 166 TYR A CA 1
ATOM 1310 C C . TYR A 1 166 ? -3.513 2.456 -14.922 1.00 84.00 166 TYR A C 1
ATOM 1312 O O . TYR A 1 166 ? -2.862 3.453 -15.228 1.00 84.00 166 TYR A O 1
ATOM 1320 N N . PRO A 1 167 ? -3.972 2.287 -13.667 1.00 88.25 167 PRO A N 1
ATOM 1321 C CA . PRO A 1 167 ? -3.774 3.286 -12.629 1.00 88.25 167 PRO A CA 1
ATOM 1322 C C . PRO A 1 167 ? -2.303 3.683 -12.470 1.00 88.25 167 PRO A C 1
ATOM 1324 O O . PRO A 1 167 ? -1.469 2.842 -12.137 1.00 88.25 167 PRO A O 1
ATOM 1327 N N . PHE A 1 168 ? -2.012 4.973 -12.652 1.00 87.94 168 PHE A N 1
ATOM 1328 C CA . PHE A 1 168 ? -0.681 5.548 -12.450 1.00 87.94 168 PHE A CA 1
ATOM 1329 C C . PHE A 1 168 ? -0.124 5.195 -11.063 1.00 87.94 168 PHE A C 1
ATOM 1331 O O . PHE A 1 168 ? -0.719 5.569 -10.045 1.00 87.94 168 PHE A O 1
ATOM 1338 N N . ALA A 1 169 ? 1.019 4.503 -11.034 1.00 87.81 169 ALA A N 1
ATOM 1339 C CA . ALA A 1 169 ? 1.765 4.119 -9.837 1.00 87.81 169 ALA A CA 1
ATOM 1340 C C . ALA A 1 169 ? 0.856 3.709 -8.659 1.00 87.81 169 ALA A C 1
ATOM 1342 O O . ALA A 1 169 ? 0.177 2.690 -8.744 1.00 87.81 169 ALA A O 1
ATOM 1343 N N . GLN A 1 170 ? 0.820 4.495 -7.577 1.00 90.88 170 GLN A N 1
ATOM 1344 C CA . GLN A 1 170 ? 0.091 4.271 -6.322 1.00 90.88 170 GLN A CA 1
ATOM 1345 C C . GLN A 1 170 ? -1.437 4.425 -6.423 1.00 90.88 170 GLN A C 1
ATOM 1347 O O . GLN A 1 170 ? -2.167 3.946 -5.552 1.00 90.88 170 GLN A O 1
ATOM 1352 N N . LEU A 1 171 ? -1.957 5.068 -7.473 1.00 93.19 171 LEU A N 1
ATOM 1353 C CA . LEU A 1 171 ? -3.389 5.358 -7.609 1.00 93.19 171 LEU A CA 1
ATOM 1354 C C . LEU A 1 171 ? -4.255 4.102 -7.779 1.00 93.19 171 LEU A C 1
ATOM 1356 O O . LEU A 1 171 ? -5.467 4.156 -7.551 1.00 93.19 171 LEU A O 1
ATOM 1360 N N . TRP A 1 172 ? -3.634 2.956 -8.084 1.00 92.69 172 TRP A N 1
ATOM 1361 C CA . TRP A 1 172 ? -4.272 1.637 -8.109 1.00 92.69 172 TRP A CA 1
ATOM 1362 C C . TRP A 1 172 ? -5.118 1.369 -6.863 1.00 92.69 172 TRP A C 1
ATOM 1364 O O . TRP A 1 172 ? -6.182 0.757 -6.949 1.00 92.69 172 TRP A O 1
ATOM 1374 N N . TYR A 1 173 ? -4.672 1.854 -5.702 1.00 93.50 173 TYR A N 1
ATOM 1375 C CA . TYR A 1 173 ? -5.350 1.601 -4.442 1.00 93.50 173 TYR A CA 1
ATOM 1376 C C . TYR A 1 173 ? -6.705 2.306 -4.352 1.00 93.50 173 TYR A C 1
ATOM 1378 O O . TYR A 1 173 ? -7.616 1.767 -3.731 1.00 93.50 173 TYR A O 1
ATOM 1386 N N . LEU A 1 174 ? -6.870 3.482 -4.972 1.00 94.06 174 LEU A N 1
ATOM 1387 C CA . LEU A 1 174 ? -8.149 4.202 -4.971 1.00 94.06 174 LEU A CA 1
ATOM 1388 C C . LEU A 1 174 ? -9.198 3.437 -5.781 1.00 94.06 174 LEU A C 1
ATOM 1390 O O . LEU A 1 174 ? -10.308 3.218 -5.290 1.00 94.06 174 LEU A O 1
ATOM 1394 N N . VAL A 1 175 ? -8.813 2.959 -6.969 1.00 93.06 175 VAL A N 1
ATOM 1395 C CA . VAL A 1 175 ? -9.647 2.081 -7.806 1.00 93.06 175 VAL A CA 1
ATOM 1396 C C . VAL A 1 175 ? -9.962 0.791 -7.054 1.00 93.06 175 VAL A C 1
ATOM 1398 O O . VAL A 1 175 ? -11.119 0.399 -6.931 1.00 93.06 175 VAL A O 1
ATOM 1401 N N . SER A 1 176 ? -8.944 0.180 -6.450 1.00 93.88 176 SER A N 1
ATOM 1402 C CA . SER A 1 176 ? -9.090 -1.054 -5.686 1.00 93.88 176 SER A CA 1
ATOM 1403 C C . SER A 1 176 ? -9.988 -0.900 -4.453 1.00 93.88 176 SER A C 1
ATOM 1405 O O . SER A 1 176 ? -10.760 -1.792 -4.112 1.00 93.88 176 SER A O 1
ATOM 1407 N N . LEU A 1 177 ? -9.922 0.234 -3.755 1.00 93.31 177 LEU A N 1
ATOM 1408 C CA . LEU A 1 177 ? -10.775 0.511 -2.603 1.00 93.31 177 LEU A CA 1
ATOM 1409 C C . LEU A 1 177 ? -12.232 0.723 -3.026 1.00 93.31 177 LEU A C 1
ATOM 1411 O O . LEU A 1 177 ? -13.145 0.295 -2.313 1.00 93.31 177 LEU A O 1
ATOM 1415 N N . PHE A 1 178 ? -12.448 1.369 -4.173 1.00 93.06 178 PHE A N 1
ATOM 1416 C CA . PHE A 1 178 ? -13.769 1.530 -4.765 1.00 93.06 178 PHE A CA 1
ATOM 1417 C C . PHE A 1 178 ? -14.388 0.168 -5.112 1.00 93.06 178 PHE A C 1
ATOM 1419 O O . PHE A 1 178 ? -15.480 -0.136 -4.627 1.00 93.06 178 PHE A O 1
ATOM 1426 N N . THR A 1 179 ? -13.665 -0.687 -5.845 1.00 93.12 179 THR A N 1
ATOM 1427 C CA . THR A 1 179 ? -14.145 -2.027 -6.230 1.00 93.12 179 THR A CA 1
ATOM 1428 C C . THR A 1 179 ? -14.414 -2.911 -5.014 1.00 93.12 179 THR A C 1
ATOM 1430 O O . THR A 1 179 ? -15.476 -3.523 -4.924 1.00 93.12 179 THR A O 1
ATOM 1433 N N . LYS A 1 180 ? -13.524 -2.911 -4.013 1.00 94.38 180 LYS A N 1
ATOM 1434 C CA . LYS A 1 180 ? -13.715 -3.655 -2.754 1.00 94.38 180 LYS A CA 1
ATOM 1435 C C . LYS A 1 180 ? -14.972 -3.233 -2.005 1.00 94.38 180 LYS A C 1
ATOM 1437 O O . LYS A 1 180 ? -15.735 -4.080 -1.549 1.00 94.38 180 LYS A O 1
ATOM 1442 N N . ARG A 1 181 ? -15.217 -1.926 -1.879 1.00 92.19 181 ARG A N 1
ATOM 1443 C CA . ARG A 1 181 ? -16.412 -1.415 -1.188 1.00 92.19 181 ARG A CA 1
ATOM 1444 C C . ARG A 1 181 ? -17.698 -1.710 -1.949 1.00 92.19 181 ARG A C 1
ATOM 1446 O O . ARG A 1 181 ? -18.711 -1.946 -1.298 1.00 92.19 181 ARG A O 1
ATOM 1453 N N . LEU A 1 182 ? -17.646 -1.705 -3.280 1.00 91.12 182 LEU A N 1
ATOM 1454 C CA . LEU A 1 182 ? -18.773 -2.063 -4.135 1.00 91.12 182 LEU A CA 1
ATOM 1455 C C . LEU A 1 182 ? -19.097 -3.562 -4.055 1.00 91.12 182 LEU A C 1
ATOM 1457 O O . LEU A 1 182 ? -20.264 -3.921 -3.957 1.00 91.12 182 LEU A O 1
ATOM 1461 N N . TRP A 1 183 ? -18.074 -4.421 -4.043 1.00 93.50 183 TRP A N 1
ATOM 1462 C CA . TRP A 1 183 ? -18.225 -5.879 -4.001 1.00 93.50 183 TRP A CA 1
ATOM 1463 C C . TRP A 1 183 ? -18.606 -6.424 -2.618 1.00 93.50 183 TRP A C 1
ATOM 1465 O O . TRP A 1 183 ? -19.260 -7.458 -2.503 1.00 93.50 183 TRP A O 1
ATOM 1475 N N . ARG A 1 184 ? -18.215 -5.722 -1.548 1.00 92.81 184 ARG A N 1
ATOM 1476 C CA . ARG A 1 184 ? -18.380 -6.178 -0.160 1.00 92.81 184 ARG A CA 1
ATOM 1477 C C . ARG A 1 184 ? -19.789 -6.691 0.196 1.00 92.81 184 ARG A C 1
ATOM 1479 O O . ARG A 1 184 ? -19.832 -7.732 0.843 1.00 92.81 184 ARG A O 1
ATOM 1486 N N . PRO A 1 185 ? -20.914 -6.022 -0.143 1.00 90.25 185 PRO A N 1
ATOM 1487 C CA . PRO A 1 185 ? -22.248 -6.520 0.211 1.00 90.25 185 PRO A CA 1
ATOM 1488 C C . PRO A 1 185 ? -22.489 -7.943 -0.309 1.00 90.25 185 PRO A C 1
ATOM 1490 O O . PRO A 1 185 ? -22.831 -8.821 0.473 1.00 90.25 185 PRO A O 1
ATOM 1493 N N . PHE A 1 186 ? -22.154 -8.192 -1.577 1.00 90.94 186 PHE A N 1
ATOM 1494 C CA . PHE A 1 186 ? -22.253 -9.510 -2.205 1.00 90.94 186 PHE A CA 1
ATOM 1495 C C . PHE A 1 186 ? -21.292 -10.523 -1.576 1.00 90.94 186 PHE A C 1
ATOM 1497 O O . PHE A 1 186 ? -21.655 -11.665 -1.306 1.00 90.94 186 PHE A O 1
ATOM 1504 N N . ALA A 1 187 ? -20.058 -10.102 -1.280 1.00 92.31 187 ALA A N 1
ATOM 1505 C CA . ALA A 1 187 ? -19.071 -10.967 -0.642 1.00 92.31 187 ALA A CA 1
ATOM 1506 C C . ALA A 1 187 ? -19.531 -11.486 0.729 1.00 92.31 187 ALA A C 1
ATOM 1508 O O . ALA A 1 187 ? -19.185 -12.606 1.100 1.00 92.31 187 ALA A O 1
ATOM 1509 N N . LEU A 1 188 ? -20.277 -10.689 1.498 1.00 89.06 188 LEU A N 1
ATOM 1510 C CA . LEU A 1 188 ? -20.725 -11.047 2.849 1.00 89.06 188 LEU A CA 1
ATOM 1511 C C . LEU A 1 188 ? -21.936 -11.985 2.868 1.00 89.06 188 LEU A C 1
ATOM 1513 O O . LEU A 1 188 ? -22.166 -12.638 3.884 1.00 89.06 188 LEU A O 1
ATOM 1517 N N . GLU A 1 189 ? -22.678 -12.078 1.767 1.00 88.50 189 GLU A N 1
ATOM 1518 C CA . GLU A 1 189 ? -23.754 -13.062 1.597 1.00 88.50 189 GLU A CA 1
ATOM 1519 C C . GLU A 1 189 ? -23.195 -14.481 1.386 1.00 88.50 189 GLU A C 1
ATOM 1521 O O . GLU A 1 189 ? -23.873 -15.479 1.635 1.00 88.50 189 GLU A O 1
ATOM 1526 N N . MET A 1 190 ? -21.925 -14.594 0.983 1.00 89.25 190 MET A N 1
ATOM 1527 C CA . MET A 1 190 ? -21.255 -15.876 0.789 1.00 89.25 190 MET A CA 1
ATOM 1528 C C . MET A 1 190 ? -20.944 -16.551 2.128 1.00 89.25 190 MET A C 1
ATOM 1530 O O . MET A 1 190 ? -20.202 -16.020 2.958 1.00 89.25 190 MET A O 1
ATOM 1534 N N . ARG A 1 191 ? -21.411 -17.793 2.301 1.00 86.12 191 ARG A N 1
ATOM 1535 C CA . ARG A 1 191 ? -21.213 -18.578 3.534 1.00 86.12 191 ARG A CA 1
ATOM 1536 C C . ARG A 1 191 ? -19.742 -18.679 3.952 1.00 86.12 191 ARG A C 1
ATOM 1538 O O . ARG A 1 191 ? -19.433 -18.569 5.134 1.00 86.12 191 ARG A O 1
ATOM 1545 N N . TRP A 1 192 ? -18.841 -18.926 2.999 1.00 89.81 192 TRP A N 1
ATOM 1546 C CA . TRP A 1 192 ? -17.402 -19.129 3.232 1.00 89.81 192 TRP A CA 1
ATOM 1547 C C . TRP A 1 192 ? -16.586 -17.977 2.636 1.00 89.81 192 TRP A C 1
ATOM 1549 O O . TRP A 1 192 ? -15.601 -18.198 1.934 1.00 89.81 192 TRP A O 1
ATOM 1559 N N . THR A 1 193 ? -17.023 -16.739 2.898 1.00 93.19 193 THR A N 1
ATOM 1560 C CA . THR A 1 193 ? -16.512 -15.523 2.245 1.00 93.19 193 THR A CA 1
ATOM 1561 C C . THR A 1 193 ? -14.983 -15.427 2.204 1.00 93.19 193 THR A C 1
ATOM 1563 O O . THR A 1 193 ? -14.417 -15.236 1.131 1.00 93.19 193 THR A O 1
ATOM 1566 N N . LEU A 1 194 ? -14.280 -15.635 3.324 1.00 94.69 194 LEU A N 1
ATOM 1567 C CA . LEU A 1 194 ? -12.817 -15.525 3.358 1.00 94.69 194 LEU A CA 1
ATOM 1568 C C . LEU A 1 194 ? -12.138 -16.604 2.509 1.00 94.69 194 LEU A C 1
ATOM 1570 O O . LEU A 1 194 ? -11.271 -16.280 1.704 1.00 94.69 194 LEU A O 1
ATOM 1574 N N . LEU A 1 195 ? -12.560 -17.863 2.651 1.00 95.88 195 LEU A N 1
ATOM 1575 C CA . LEU A 1 195 ? -11.988 -18.978 1.898 1.00 95.88 195 LEU A CA 1
ATOM 1576 C C . LEU A 1 195 ? -12.202 -18.795 0.393 1.00 95.88 195 LEU A C 1
ATOM 1578 O O . LEU A 1 195 ? -11.257 -18.942 -0.376 1.00 95.88 195 LEU A O 1
ATOM 1582 N N . PHE A 1 196 ? -13.413 -18.407 -0.015 1.00 96.44 196 PHE A N 1
ATOM 1583 C CA . PHE A 1 196 ? -13.723 -18.133 -1.416 1.00 96.44 196 PHE A CA 1
ATOM 1584 C C . PHE A 1 196 ? -12.785 -17.074 -2.007 1.00 96.44 196 PHE A C 1
ATOM 1586 O O . PHE A 1 196 ? -12.208 -17.286 -3.070 1.00 96.44 196 PHE A O 1
ATOM 1593 N N . HIS A 1 197 ? -12.573 -15.959 -1.303 1.00 97.38 197 HIS A N 1
ATOM 1594 C CA . HIS A 1 197 ? -11.717 -14.886 -1.809 1.00 97.38 197 HIS A CA 1
ATOM 1595 C C . HIS A 1 197 ? -10.222 -15.228 -1.756 1.00 97.38 197 HIS A C 1
ATOM 1597 O O . HIS A 1 197 ? -9.470 -14.707 -2.575 1.00 97.38 197 HIS A O 1
ATOM 1603 N N . VAL A 1 198 ? -9.775 -16.100 -0.842 1.00 97.94 198 VAL A N 1
ATOM 1604 C CA . VAL A 1 198 ? -8.398 -16.631 -0.858 1.00 97.94 198 VAL A CA 1
ATOM 1605 C C . VAL A 1 198 ? -8.189 -17.510 -2.089 1.00 97.94 198 VAL A C 1
ATOM 1607 O O . VAL A 1 198 ? -7.208 -17.327 -2.803 1.00 97.94 198 VAL A O 1
ATOM 1610 N N . VAL A 1 199 ? -9.131 -18.412 -2.385 1.00 97.62 199 VAL A N 1
ATOM 1611 C CA . VAL A 1 199 ? -9.079 -19.251 -3.592 1.00 97.62 199 VAL A CA 1
ATOM 1612 C C . VAL A 1 199 ? -9.109 -18.384 -4.849 1.00 97.62 199 VAL A C 1
ATOM 1614 O O . VAL A 1 199 ? -8.281 -18.564 -5.735 1.00 97.62 199 VAL A O 1
ATOM 1617 N N . LEU A 1 200 ? -9.996 -17.390 -4.912 1.00 96.50 200 LEU A N 1
ATOM 1618 C CA . LEU A 1 200 ? -10.068 -16.470 -6.046 1.00 96.50 200 LEU A CA 1
ATOM 1619 C C . LEU A 1 200 ? -8.769 -15.660 -6.217 1.00 96.50 200 LEU A C 1
ATOM 1621 O O . LEU A 1 200 ? -8.303 -15.480 -7.339 1.00 96.50 200 LEU A O 1
ATOM 1625 N N . GLY A 1 201 ? -8.158 -15.216 -5.115 1.00 96.44 201 GLY A N 1
ATOM 1626 C CA . GLY A 1 201 ? -6.856 -14.544 -5.112 1.00 96.44 201 GLY A CA 1
ATOM 1627 C C . GLY A 1 201 ? -5.696 -15.438 -5.557 1.00 96.44 201 GLY A C 1
ATOM 1628 O O . GLY A 1 201 ? -4.746 -14.954 -6.158 1.00 96.44 201 GLY A O 1
ATOM 1629 N N . VAL A 1 202 ? -5.777 -16.748 -5.330 1.00 97.12 202 VAL A N 1
ATOM 1630 C CA . VAL A 1 202 ? -4.821 -17.714 -5.887 1.00 97.12 202 VAL A CA 1
ATOM 1631 C C . VAL A 1 202 ? -5.039 -17.907 -7.388 1.00 97.12 202 VAL A C 1
ATOM 1633 O O . VAL A 1 202 ? -4.077 -17.874 -8.157 1.00 97.12 202 VAL A O 1
ATOM 1636 N N . LEU A 1 203 ? -6.295 -18.096 -7.802 1.00 96.69 203 LEU A N 1
ATOM 1637 C CA . LEU A 1 203 ? -6.662 -18.402 -9.186 1.00 96.69 203 LEU A CA 1
ATOM 1638 C C . LEU A 1 203 ? -6.422 -17.230 -10.139 1.00 96.69 203 LEU A C 1
ATOM 1640 O O . LEU A 1 203 ? -6.038 -17.462 -11.281 1.00 96.69 203 LEU A O 1
ATOM 1644 N N . VAL A 1 204 ? -6.602 -15.983 -9.687 1.00 95.75 204 VAL A N 1
ATOM 1645 C CA . VAL A 1 204 ? -6.391 -14.805 -10.544 1.00 95.75 204 VAL A CA 1
ATOM 1646 C C . VAL A 1 204 ? -4.952 -14.711 -11.064 1.00 95.75 204 VAL A C 1
ATOM 1648 O O . VAL A 1 204 ? -4.752 -14.253 -12.184 1.00 95.75 204 VAL A O 1
ATOM 1651 N N . GLY A 1 205 ? -3.969 -15.234 -10.325 1.00 94.00 205 GLY A N 1
ATOM 1652 C CA . GLY A 1 205 ? -2.579 -15.268 -10.784 1.00 94.00 205 GLY A CA 1
ATOM 1653 C C . GLY A 1 205 ? -2.306 -16.254 -11.921 1.00 94.00 205 GLY A C 1
ATOM 1654 O O . GLY A 1 205 ? -1.253 -16.178 -12.533 1.00 94.00 205 GLY A O 1
ATOM 1655 N N . TYR A 1 206 ? -3.238 -17.150 -12.253 1.00 95.31 206 TYR A N 1
ATOM 1656 C CA . TYR A 1 206 ? -3.152 -18.002 -13.450 1.00 95.31 206 TYR A CA 1
ATOM 1657 C C . TYR A 1 206 ? -3.875 -17.403 -14.664 1.00 95.31 206 TYR A C 1
ATOM 1659 O O . TYR A 1 206 ? -4.070 -18.082 -15.671 1.00 95.31 206 TYR A O 1
ATOM 1667 N N . THR A 1 207 ? -4.321 -16.151 -14.566 1.00 93.50 207 THR A N 1
ATOM 1668 C CA . THR A 1 207 ? -4.975 -15.433 -15.663 1.00 93.50 207 THR A CA 1
ATOM 1669 C C . THR A 1 207 ? -3.999 -14.474 -16.331 1.00 93.50 207 THR A C 1
ATOM 1671 O O . THR A 1 207 ? -2.986 -14.109 -15.751 1.00 93.50 207 THR A O 1
ATOM 1674 N N . THR A 1 208 ? -4.343 -13.985 -17.519 1.00 88.12 208 THR A N 1
ATOM 1675 C CA . THR A 1 208 ? -3.575 -12.940 -18.217 1.00 88.12 208 THR A CA 1
ATOM 1676 C C . THR A 1 208 ? -3.859 -11.528 -17.687 1.00 88.12 208 THR A C 1
ATOM 1678 O O . THR A 1 208 ? -3.395 -10.537 -18.249 1.00 88.12 208 THR A O 1
ATOM 1681 N N . ILE A 1 209 ? -4.667 -11.399 -16.626 1.00 84.38 209 ILE A N 1
ATOM 1682 C CA . ILE A 1 209 ? -5.047 -10.105 -16.059 1.00 84.38 209 ILE A CA 1
ATOM 1683 C C . ILE A 1 209 ? -3.898 -9.604 -15.186 1.00 84.38 209 ILE A C 1
ATOM 1685 O O . ILE A 1 209 ? -3.786 -9.980 -14.023 1.00 84.38 209 ILE A O 1
ATOM 1689 N N . GLY A 1 210 ? -3.075 -8.713 -15.733 1.00 84.31 210 GLY A N 1
ATOM 1690 C CA . GLY A 1 210 ? -2.064 -7.991 -14.962 1.00 84.31 210 GLY A CA 1
ATOM 1691 C C . GLY A 1 210 ? -2.623 -6.737 -14.286 1.00 84.31 210 GLY A C 1
ATOM 1692 O O . GLY A 1 210 ? -3.580 -6.758 -13.504 1.00 84.31 210 GLY A O 1
ATOM 1693 N N . ARG A 1 211 ? -2.030 -5.588 -14.614 1.00 85.19 211 ARG A N 1
ATOM 1694 C CA . ARG A 1 211 ? -2.286 -4.303 -13.935 1.00 85.19 211 ARG A CA 1
ATOM 1695 C C . ARG A 1 211 ? -3.592 -3.611 -14.327 1.00 85.19 211 ARG A C 1
ATOM 1697 O O . ARG A 1 211 ? -3.962 -2.624 -13.683 1.00 85.19 211 ARG A O 1
ATOM 1704 N N . PHE A 1 212 ? -4.297 -4.140 -15.323 1.00 87.06 212 PHE A N 1
ATOM 1705 C CA . PHE A 1 212 ? -5.556 -3.605 -15.832 1.00 87.06 212 PHE A CA 1
ATOM 1706 C C . PHE A 1 212 ? -6.600 -3.431 -14.713 1.00 87.06 212 PHE A C 1
ATOM 1708 O O . PHE A 1 212 ? -6.911 -4.355 -13.958 1.00 87.06 212 PHE A O 1
ATOM 1715 N N . LEU A 1 213 ? -7.092 -2.200 -14.572 1.00 86.94 213 LEU A N 1
ATOM 1716 C CA . LEU A 1 213 ? -8.001 -1.667 -13.551 1.00 86.94 213 LEU A CA 1
ATOM 1717 C C . LEU A 1 213 ? -7.650 -2.057 -12.109 1.00 86.94 213 LEU A C 1
ATOM 1719 O O . LEU A 1 213 ? -8.494 -2.016 -11.212 1.00 86.94 213 LEU A O 1
ATOM 1723 N N . SER A 1 214 ? -6.395 -2.440 -11.860 1.00 90.31 214 SER A N 1
ATOM 1724 C CA . SER A 1 214 ? -5.977 -3.056 -10.603 1.00 90.31 214 SER A CA 1
ATOM 1725 C C . SER A 1 214 ? -6.829 -4.274 -10.200 1.00 90.31 214 SER A C 1
ATOM 1727 O O . SER A 1 214 ? -6.981 -4.558 -9.009 1.00 90.31 214 SER A O 1
ATOM 1729 N N . ILE A 1 215 ? -7.414 -5.004 -11.157 1.00 91.56 215 ILE A N 1
ATOM 1730 C CA . ILE A 1 215 ? -8.309 -6.134 -10.862 1.00 91.56 215 ILE A CA 1
ATOM 1731 C C . ILE A 1 215 ? -7.543 -7.236 -10.131 1.00 91.56 215 ILE A C 1
ATOM 1733 O O . ILE A 1 215 ? -7.994 -7.666 -9.070 1.00 91.56 215 ILE A O 1
ATOM 1737 N N . HIS A 1 216 ? -6.350 -7.602 -10.612 1.00 94.00 216 HIS A N 1
ATOM 1738 C CA . HIS A 1 216 ? -5.500 -8.615 -9.980 1.00 94.00 216 HIS A CA 1
ATOM 1739 C C . HIS A 1 216 ? -5.259 -8.305 -8.492 1.00 94.00 216 HIS A C 1
ATOM 1741 O O . HIS A 1 216 ? -5.690 -9.047 -7.607 1.00 94.00 216 HIS A O 1
ATOM 1747 N N . ARG A 1 217 ? -4.696 -7.124 -8.188 1.00 92.81 217 ARG A N 1
ATOM 1748 C CA . ARG A 1 217 ? -4.460 -6.677 -6.799 1.00 92.81 217 ARG A CA 1
ATOM 1749 C C . ARG A 1 217 ? -5.741 -6.554 -5.991 1.00 92.81 217 ARG A C 1
ATOM 1751 O O . ARG A 1 217 ? -5.716 -6.781 -4.782 1.00 92.81 217 ARG A O 1
ATOM 1758 N N . SER A 1 218 ? -6.844 -6.136 -6.605 1.00 95.19 218 SER A N 1
ATOM 1759 C CA . SER A 1 218 ? -8.123 -5.998 -5.904 1.00 95.19 218 SER A CA 1
ATOM 1760 C C . SER A 1 218 ? -8.626 -7.344 -5.411 1.00 95.19 218 SER A C 1
ATOM 1762 O O . SER A 1 218 ? -9.022 -7.435 -4.249 1.00 95.19 218 SER A O 1
ATOM 1764 N N . THR A 1 219 ? -8.528 -8.368 -6.255 1.00 96.00 219 THR A N 1
ATOM 1765 C CA . THR A 1 219 ? -8.896 -9.748 -5.947 1.00 96.00 219 THR A CA 1
ATOM 1766 C C . THR A 1 219 ? -7.968 -10.347 -4.898 1.00 96.00 219 THR A C 1
ATOM 1768 O O . THR A 1 219 ? -8.440 -10.783 -3.849 1.00 96.00 219 THR A O 1
ATOM 1771 N N . VAL A 1 220 ? -6.649 -10.273 -5.113 1.00 96.19 220 VAL A N 1
ATOM 1772 C CA . VAL A 1 220 ? -5.652 -10.838 -4.190 1.00 96.19 220 VAL A CA 1
ATOM 1773 C C . VAL A 1 220 ? -5.749 -10.215 -2.795 1.00 96.19 220 VAL A C 1
ATOM 1775 O O . VAL A 1 220 ? -5.639 -10.913 -1.790 1.00 96.19 220 VAL A O 1
ATOM 1778 N N . HIS A 1 221 ? -6.020 -8.912 -2.697 1.00 97.12 221 HIS A N 1
ATOM 1779 C CA . HIS A 1 221 ? -6.128 -8.236 -1.404 1.00 97.12 221 HIS A CA 1
ATOM 1780 C C . HIS A 1 221 ? -7.544 -8.245 -0.796 1.00 97.12 221 HIS A C 1
ATOM 1782 O O . HIS A 1 221 ? -7.734 -7.736 0.314 1.00 97.12 221 HIS A O 1
ATOM 1788 N N . MET A 1 222 ? -8.552 -8.784 -1.490 1.00 97.12 222 MET A N 1
ATOM 1789 C CA . MET A 1 222 ? -9.931 -8.841 -0.993 1.00 97.12 222 MET A CA 1
ATOM 1790 C C . MET A 1 222 ? -10.063 -9.594 0.346 1.00 97.12 222 MET A C 1
ATOM 1792 O O . MET A 1 222 ? -10.745 -9.069 1.231 1.00 97.12 222 MET A O 1
ATOM 1796 N N . PRO A 1 223 ? -9.389 -10.744 0.575 1.00 97.38 223 PRO A N 1
ATOM 1797 C CA . PRO A 1 223 ? -9.448 -11.446 1.858 1.00 97.38 223 PRO A CA 1
ATOM 1798 C C . PRO A 1 223 ? -9.045 -10.570 3.044 1.00 97.38 223 PRO A C 1
ATOM 1800 O O . PRO A 1 223 ? -9.726 -10.57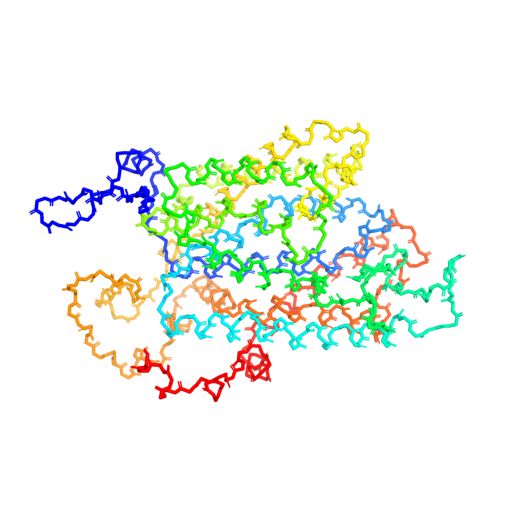9 4.065 1.00 97.38 223 PRO A O 1
ATOM 1803 N N . TYR A 1 224 ? -7.995 -9.752 2.906 1.00 97.38 224 TYR A N 1
ATOM 1804 C CA . TYR A 1 224 ? -7.558 -8.843 3.971 1.00 97.38 224 TYR A CA 1
ATOM 1805 C C . TYR A 1 224 ? -8.595 -7.754 4.255 1.00 97.38 224 TYR A C 1
ATOM 1807 O O . TYR A 1 224 ? -8.863 -7.436 5.414 1.00 97.38 224 TYR A O 1
ATOM 1815 N N . PHE A 1 225 ? -9.213 -7.202 3.205 1.00 97.50 225 PHE A N 1
ATOM 1816 C CA . PHE A 1 225 ? -10.263 -6.192 3.336 1.00 97.50 225 PHE A CA 1
ATOM 1817 C C . PHE A 1 225 ? -11.492 -6.757 4.061 1.00 97.50 225 PHE A C 1
ATOM 1819 O O . PHE A 1 225 ? -11.999 -6.152 5.006 1.00 97.50 225 PHE A O 1
ATOM 1826 N N . LEU A 1 226 ? -11.953 -7.939 3.648 1.00 96.50 226 LEU A N 1
ATOM 1827 C CA . LEU A 1 226 ? -13.089 -8.616 4.271 1.00 96.50 226 LEU A CA 1
ATOM 1828 C C . LEU A 1 226 ? -12.771 -9.046 5.704 1.00 96.50 226 LEU A C 1
ATOM 1830 O O . LEU A 1 226 ? -13.604 -8.853 6.584 1.00 96.50 226 LEU A O 1
ATOM 1834 N N . CYS A 1 227 ? -11.558 -9.544 5.959 1.00 95.50 227 CYS A N 1
ATOM 1835 C CA . CYS A 1 227 ? -11.083 -9.873 7.300 1.00 95.50 227 CYS A CA 1
ATOM 1836 C C . CYS A 1 227 ? -11.174 -8.650 8.219 1.00 95.50 227 CYS A C 1
ATOM 1838 O O . CYS A 1 227 ? -11.806 -8.725 9.269 1.00 95.50 227 CYS A O 1
ATOM 1840 N N . GLY A 1 228 ? -10.669 -7.493 7.781 1.00 94.62 228 GLY A N 1
ATOM 1841 C CA . GLY A 1 228 ? -10.789 -6.244 8.531 1.00 94.62 228 GLY A CA 1
ATOM 1842 C C . GLY A 1 228 ? -12.237 -5.834 8.806 1.00 94.62 228 GLY A C 1
ATOM 1843 O O . GLY A 1 228 ? -12.570 -5.440 9.922 1.00 94.62 228 GLY A O 1
ATOM 1844 N N . PHE A 1 229 ? -13.128 -5.955 7.818 1.00 92.88 229 PHE A N 1
ATOM 1845 C CA . PHE A 1 229 ? -14.549 -5.655 8.018 1.00 92.88 229 PHE A CA 1
ATOM 1846 C C . PHE A 1 229 ? -15.210 -6.601 9.034 1.00 92.88 229 PHE A C 1
ATOM 1848 O O . PHE A 1 229 ? -15.927 -6.145 9.925 1.00 92.88 229 PHE A O 1
ATOM 1855 N N . LEU A 1 230 ? -14.941 -7.907 8.938 1.00 90.50 230 LEU A N 1
ATOM 1856 C CA . LEU A 1 230 ? -15.443 -8.917 9.875 1.00 90.50 230 LEU A CA 1
ATOM 1857 C C . LEU A 1 230 ? -14.901 -8.693 11.291 1.00 90.50 230 LEU A C 1
ATOM 1859 O O . LEU A 1 230 ? -15.656 -8.807 12.253 1.00 90.50 230 LEU A O 1
ATOM 1863 N N . MET A 1 231 ? -13.633 -8.299 11.413 1.00 90.25 231 MET A N 1
ATOM 1864 C CA . MET A 1 231 ? -13.006 -7.889 12.671 1.00 90.25 231 MET A CA 1
ATOM 1865 C C . MET A 1 231 ? -13.774 -6.742 13.339 1.00 90.25 231 MET A C 1
ATOM 1867 O O . MET A 1 231 ? -14.071 -6.814 14.529 1.00 90.25 231 MET A O 1
ATOM 1871 N N . ARG A 1 232 ? -14.194 -5.717 12.583 1.00 88.06 232 ARG A N 1
ATOM 1872 C CA . ARG A 1 232 ? -15.065 -4.662 13.128 1.00 88.06 232 ARG A CA 1
ATOM 1873 C C . ARG A 1 232 ? -16.448 -5.185 13.499 1.00 88.06 232 ARG A C 1
ATOM 1875 O O . ARG A 1 232 ? -16.934 -4.855 14.576 1.00 88.06 232 ARG A O 1
ATOM 1882 N N . LYS A 1 233 ? -17.088 -5.953 12.609 1.00 86.94 233 LYS A N 1
ATOM 1883 C CA . LYS A 1 233 ? -18.447 -6.485 12.817 1.00 86.94 233 LYS A CA 1
ATOM 1884 C C . LYS A 1 233 ? -18.536 -7.288 14.114 1.00 86.94 233 LYS A C 1
ATOM 1886 O O . LYS A 1 233 ? -19.493 -7.140 14.860 1.00 86.94 233 LYS A O 1
ATOM 1891 N N . HIS A 1 234 ? -17.509 -8.084 14.377 1.00 85.75 234 HIS A N 1
ATOM 1892 C CA . HIS A 1 234 ? -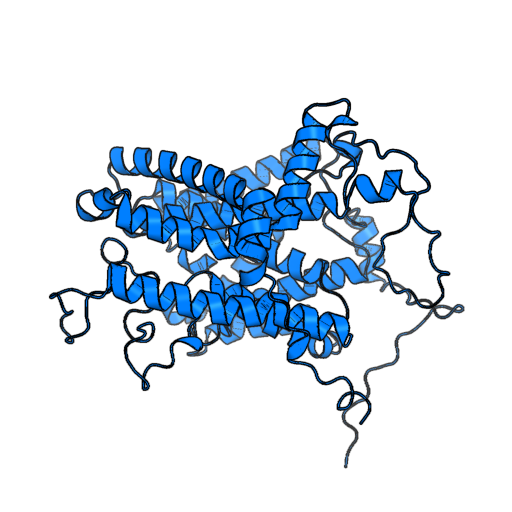17.390 -8.917 15.560 1.00 85.75 234 HIS A CA 1
ATOM 1893 C C . HIS A 1 234 ? -16.499 -8.291 16.628 1.00 85.75 234 HIS A C 1
ATOM 1895 O O . HIS A 1 234 ? -15.927 -9.041 17.398 1.00 85.75 234 HIS A O 1
ATOM 1901 N N . ALA A 1 235 ? -16.312 -6.968 16.689 1.00 84.06 235 ALA A N 1
ATOM 1902 C CA . ALA A 1 235 ? -15.583 -6.306 17.783 1.00 84.06 235 ALA A CA 1
ATOM 1903 C C . ALA A 1 235 ? -14.244 -6.986 18.189 1.00 84.06 235 ALA A C 1
ATOM 1905 O O . ALA A 1 235 ? -13.876 -7.010 19.361 1.00 84.06 235 ALA A O 1
ATOM 1906 N N . CYS A 1 236 ? -13.534 -7.564 17.218 1.00 88.00 236 CYS A N 1
ATOM 1907 C CA . CYS A 1 236 ? -12.332 -8.369 17.393 1.00 88.00 236 CYS A CA 1
ATOM 1908 C C . CYS A 1 236 ? -11.210 -7.747 16.578 1.00 88.00 236 CYS A C 1
ATOM 1910 O O . CYS A 1 236 ? -11.260 -7.753 15.353 1.00 88.00 236 CYS A O 1
ATOM 1912 N N . PHE A 1 237 ? -10.169 -7.260 17.234 1.00 90.56 237 PHE A N 1
ATOM 1913 C CA . PHE A 1 237 ? -8.954 -6.793 16.585 1.00 90.56 237 PHE A CA 1
ATOM 1914 C C . PHE A 1 237 ? -7.717 -7.474 17.173 1.00 90.56 237 PHE A C 1
ATOM 1916 O O . PHE A 1 237 ? -7.783 -8.082 18.243 1.00 90.56 237 PHE A O 1
ATOM 1923 N N . PHE A 1 238 ? -6.583 -7.377 16.473 1.00 93.38 238 PHE A N 1
ATOM 1924 C CA . PHE A 1 238 ? -5.317 -7.920 16.959 1.00 93.38 238 PHE A CA 1
ATOM 1925 C C . PHE A 1 238 ? -4.970 -7.316 18.332 1.00 93.38 238 PHE A C 1
ATOM 1927 O O . PHE A 1 238 ? -4.938 -6.083 18.467 1.00 93.38 238 PHE A O 1
ATOM 1934 N N . PRO A 1 239 ? -4.703 -8.139 19.359 1.00 91.50 239 PRO A N 1
ATOM 1935 C CA . PRO A 1 239 ? -4.392 -7.647 20.696 1.00 91.50 239 PRO A CA 1
ATOM 1936 C C . PRO A 1 239 ? -3.051 -6.905 20.704 1.00 91.50 239 PRO A C 1
ATOM 1938 O O . PRO A 1 239 ? -2.127 -7.251 19.973 1.00 91.50 239 PRO A O 1
ATOM 1941 N N . SER A 1 240 ? -2.937 -5.872 21.538 1.00 92.75 240 SER A N 1
ATOM 1942 C CA . SER A 1 240 ? -1.651 -5.222 21.813 1.00 92.75 240 SER A CA 1
ATOM 1943 C C . SER A 1 240 ? -0.822 -6.087 22.766 1.00 92.75 240 SER A C 1
ATOM 1945 O O . SER A 1 240 ? -1.353 -6.628 23.736 1.00 92.75 240 SER A O 1
ATOM 1947 N N . ALA A 1 241 ? 0.493 -6.158 22.562 1.00 92.94 241 ALA A N 1
ATOM 1948 C CA . ALA A 1 241 ? 1.412 -6.847 23.462 1.00 92.94 241 ALA A CA 1
ATOM 1949 C C . ALA A 1 241 ? 1.532 -6.087 24.799 1.00 92.94 241 ALA A C 1
ATOM 1951 O O . ALA A 1 241 ? 2.189 -5.046 24.883 1.00 92.94 241 ALA A O 1
ATOM 1952 N N . LYS A 1 242 ? 0.869 -6.591 25.850 1.00 89.19 242 LYS A N 1
ATOM 1953 C CA . LYS A 1 242 ? 0.831 -5.951 27.181 1.00 89.19 242 LYS A CA 1
ATOM 1954 C C . LYS A 1 242 ? 2.032 -6.326 28.055 1.00 89.19 242 LYS A C 1
ATOM 1956 O O . LYS A 1 242 ? 2.590 -5.466 28.729 1.00 89.19 242 LYS A O 1
ATOM 1961 N N . THR A 1 243 ? 2.451 -7.591 28.023 1.00 91.62 243 THR A N 1
ATOM 1962 C CA . THR A 1 243 ? 3.538 -8.113 28.869 1.00 91.62 243 THR A CA 1
ATOM 1963 C C . THR A 1 243 ? 4.912 -7.900 28.219 1.00 91.62 243 THR A C 1
ATOM 1965 O O . THR A 1 243 ? 5.009 -7.875 26.987 1.00 91.62 243 THR A O 1
ATOM 1968 N N . PRO A 1 244 ? 5.999 -7.767 29.005 1.00 93.00 244 PRO A N 1
ATOM 1969 C CA . PRO A 1 244 ? 7.351 -7.658 28.452 1.00 93.00 244 PRO A CA 1
ATOM 1970 C C . PRO A 1 244 ? 7.727 -8.885 27.610 1.00 93.00 244 PRO A C 1
ATOM 1972 O O . PRO A 1 244 ? 8.344 -8.732 26.561 1.00 93.00 244 PRO A O 1
ATOM 1975 N N . VAL A 1 245 ? 7.274 -10.079 28.007 1.00 94.50 245 VAL A N 1
ATOM 1976 C CA . VAL A 1 245 ? 7.477 -11.325 27.250 1.00 94.50 245 VAL A CA 1
ATOM 1977 C C . VAL A 1 245 ? 6.780 -11.270 25.889 1.00 94.50 245 VAL A C 1
ATOM 1979 O O . VAL A 1 245 ? 7.419 -11.526 24.873 1.00 94.50 245 VAL A O 1
ATOM 1982 N N . ALA A 1 246 ? 5.505 -10.862 25.830 1.00 92.94 246 ALA A N 1
ATOM 1983 C CA . ALA A 1 246 ? 4.790 -10.737 24.558 1.00 92.94 246 ALA A CA 1
ATOM 1984 C C . ALA A 1 246 ? 5.443 -9.699 23.631 1.00 92.94 246 ALA A C 1
ATOM 1986 O O . ALA A 1 246 ? 5.540 -9.919 22.424 1.00 92.94 246 ALA A O 1
ATOM 1987 N N . LYS A 1 247 ? 5.939 -8.584 24.189 1.00 94.38 247 LYS A N 1
ATOM 1988 C CA . LYS A 1 247 ? 6.696 -7.580 23.426 1.00 94.38 247 LYS A CA 1
ATOM 1989 C C . LYS A 1 247 ? 8.000 -8.160 22.882 1.00 94.38 247 LYS A C 1
ATOM 1991 O O . LYS A 1 247 ? 8.280 -7.982 21.702 1.00 94.38 247 LYS A O 1
ATOM 1996 N N . ALA A 1 248 ? 8.760 -8.885 23.702 1.00 96.12 248 ALA A N 1
ATOM 1997 C CA . ALA A 1 248 ? 9.998 -9.533 23.277 1.00 96.12 248 ALA A CA 1
ATOM 1998 C C . ALA A 1 248 ? 9.751 -10.564 22.164 1.00 96.12 248 ALA A C 1
ATOM 2000 O O . ALA A 1 248 ? 10.465 -10.557 21.167 1.00 96.12 248 ALA A O 1
ATOM 2001 N N . MET A 1 249 ? 8.701 -11.385 22.277 1.00 95.75 249 MET A N 1
ATOM 2002 C CA . MET A 1 249 ? 8.307 -12.336 21.229 1.00 95.75 249 MET A CA 1
ATOM 2003 C C . MET A 1 249 ? 7.914 -11.636 19.925 1.00 95.75 249 MET A C 1
ATOM 2005 O O . MET A 1 249 ? 8.334 -12.057 18.850 1.00 95.75 249 MET A O 1
ATOM 2009 N N . ALA A 1 250 ? 7.142 -10.549 20.003 1.00 95.69 250 ALA A N 1
ATOM 2010 C CA . ALA A 1 250 ? 6.759 -9.783 18.822 1.00 95.69 250 ALA A CA 1
ATOM 2011 C C . ALA A 1 250 ? 7.977 -9.113 18.154 1.00 95.69 250 ALA A C 1
ATOM 2013 O O . ALA A 1 250 ? 8.112 -9.150 16.932 1.00 95.69 250 ALA A O 1
ATOM 2014 N N . VAL A 1 251 ? 8.910 -8.568 18.941 1.00 96.69 251 VAL A N 1
ATOM 2015 C CA . VAL A 1 251 ? 10.181 -8.036 18.421 1.00 96.69 251 VAL A CA 1
ATOM 2016 C C . VAL A 1 251 ? 11.022 -9.147 17.791 1.00 96.69 251 VAL A C 1
ATOM 2018 O O . VAL A 1 251 ? 11.516 -8.961 16.684 1.00 96.69 251 VAL A O 1
ATOM 2021 N N . ALA A 1 252 ? 11.140 -10.314 18.428 1.00 97.56 252 ALA A N 1
ATOM 2022 C CA . ALA A 1 252 ? 11.876 -11.454 17.884 1.00 97.56 252 ALA A CA 1
ATOM 2023 C C . ALA A 1 252 ? 11.288 -11.933 16.546 1.00 97.56 252 ALA A C 1
ATOM 2025 O O . ALA A 1 252 ? 12.034 -12.172 15.600 1.00 97.56 252 ALA A O 1
ATOM 2026 N N . ALA A 1 253 ? 9.959 -11.996 16.427 1.00 96.94 253 ALA A N 1
ATOM 2027 C CA . ALA A 1 253 ? 9.286 -12.325 15.172 1.00 96.94 253 ALA A CA 1
ATOM 2028 C C . ALA A 1 253 ? 9.540 -11.274 14.073 1.00 96.94 253 ALA A C 1
ATOM 2030 O O . ALA A 1 253 ? 9.710 -11.629 12.907 1.00 96.94 253 ALA A O 1
ATOM 2031 N N . LEU A 1 254 ? 9.613 -9.987 14.428 1.00 96.19 254 LEU A N 1
ATOM 2032 C CA . LEU A 1 254 ? 9.953 -8.930 13.473 1.00 96.19 254 LEU A CA 1
ATOM 2033 C C . LEU A 1 254 ? 11.428 -8.993 13.045 1.00 96.19 254 LEU A C 1
ATOM 2035 O O . LEU A 1 254 ? 11.728 -8.840 11.864 1.00 96.19 254 LEU A O 1
ATOM 2039 N N . VAL A 1 255 ? 12.346 -9.276 13.972 1.00 97.44 255 VAL A N 1
ATOM 2040 C CA . VAL A 1 255 ? 13.769 -9.504 13.664 1.00 97.44 255 VAL A CA 1
ATOM 2041 C C . VAL A 1 255 ? 13.934 -10.723 12.757 1.00 97.44 255 VAL A C 1
ATOM 2043 O O . VAL A 1 255 ? 14.694 -10.664 11.795 1.00 97.44 255 VAL A O 1
ATOM 2046 N N . PHE A 1 256 ? 13.179 -11.796 13.003 1.00 97.50 256 PHE A N 1
ATOM 2047 C CA . PHE A 1 256 ? 13.140 -12.960 12.122 1.00 97.50 256 PHE A CA 1
ATOM 2048 C C . PHE A 1 256 ? 12.663 -12.590 10.710 1.00 97.50 256 PHE A C 1
ATOM 2050 O O . PHE A 1 256 ? 13.315 -12.952 9.735 1.00 97.50 256 PHE A O 1
ATOM 2057 N N . ASN A 1 257 ? 11.591 -11.799 10.587 1.00 96.88 257 ASN A N 1
ATOM 2058 C CA . ASN A 1 257 ? 11.118 -11.297 9.293 1.00 96.88 257 ASN A CA 1
ATOM 2059 C C . ASN A 1 257 ? 12.208 -10.498 8.547 1.00 96.88 257 ASN A C 1
ATOM 2061 O O . ASN A 1 257 ? 12.442 -10.746 7.364 1.00 96.88 257 ASN A O 1
ATOM 2065 N N . VAL A 1 258 ? 12.931 -9.614 9.246 1.00 97.12 258 VAL A N 1
ATOM 2066 C CA . VAL A 1 258 ? 1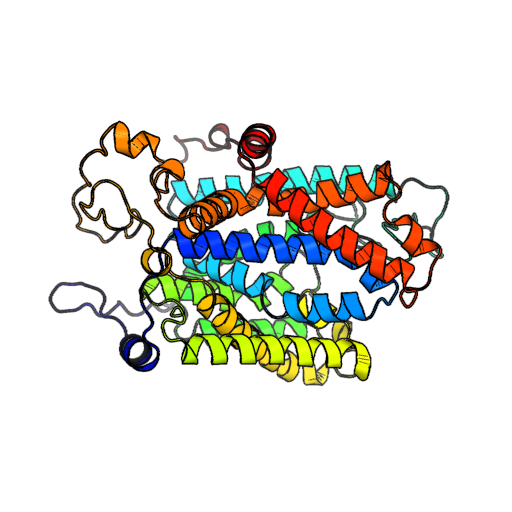4.072 -8.871 8.681 1.00 97.12 258 VAL A CA 1
ATOM 2067 C C . VAL A 1 258 ? 15.208 -9.813 8.268 1.00 97.12 258 VAL A C 1
ATOM 2069 O O . VAL A 1 258 ? 15.774 -9.647 7.190 1.00 97.12 258 VAL A O 1
ATOM 2072 N N . GLY A 1 259 ? 15.519 -10.835 9.070 1.00 97.50 259 GLY A N 1
ATOM 2073 C CA . GLY A 1 259 ? 16.508 -11.862 8.731 1.00 97.50 259 GLY A CA 1
ATOM 2074 C C . GLY A 1 259 ? 16.148 -12.624 7.453 1.00 97.50 259 GLY A C 1
ATOM 2075 O O . GLY A 1 259 ? 16.987 -12.793 6.568 1.00 97.50 259 GLY A O 1
ATOM 2076 N N . CYS A 1 260 ? 14.882 -13.010 7.297 1.00 96.94 260 CYS A N 1
ATOM 2077 C CA . CYS A 1 260 ? 14.394 -13.639 6.072 1.00 96.94 260 CYS A CA 1
ATOM 2078 C C . CYS A 1 260 ? 14.437 -12.690 4.869 1.00 96.94 260 CYS A C 1
ATOM 2080 O O . CYS A 1 260 ? 14.779 -13.125 3.773 1.00 96.94 260 CYS A O 1
ATOM 2082 N N . ALA A 1 261 ? 14.158 -11.400 5.060 1.00 97.31 261 ALA A N 1
ATOM 2083 C CA . ALA A 1 261 ? 14.274 -10.394 4.008 1.00 97.31 261 ALA A CA 1
ATOM 2084 C C . ALA A 1 261 ? 15.732 -10.170 3.561 1.00 97.31 261 ALA A C 1
ATOM 2086 O O . ALA A 1 261 ? 16.010 -10.056 2.365 1.00 97.31 261 ALA A O 1
ATOM 2087 N N . LEU A 1 262 ? 16.679 -10.177 4.507 1.00 97.38 262 LEU A N 1
ATOM 2088 C CA . LEU A 1 262 ? 18.114 -10.161 4.216 1.00 97.38 262 LEU A CA 1
ATOM 2089 C C . LEU A 1 262 ? 18.527 -11.406 3.428 1.00 97.38 262 LEU A C 1
ATOM 2091 O O . LEU A 1 262 ? 19.209 -11.284 2.413 1.00 97.38 262 LEU A O 1
ATOM 2095 N N . MET A 1 263 ? 18.071 -12.589 3.841 1.00 97.19 263 MET A N 1
ATOM 2096 C CA . MET A 1 263 ? 18.346 -13.841 3.133 1.00 97.19 263 MET A CA 1
ATOM 2097 C C . MET A 1 263 ? 17.763 -13.831 1.709 1.00 97.19 263 MET A C 1
ATOM 2099 O O . MET A 1 263 ? 18.463 -14.173 0.756 1.00 97.19 263 MET A O 1
ATOM 2103 N N . ALA A 1 264 ? 16.519 -13.371 1.543 1.00 95.69 264 ALA A N 1
ATOM 2104 C CA . ALA A 1 264 ? 15.866 -13.231 0.242 1.00 95.69 264 ALA A CA 1
ATOM 2105 C C . ALA A 1 264 ? 16.675 -12.338 -0.714 1.00 95.69 264 ALA A C 1
ATOM 2107 O O . ALA A 1 264 ? 16.886 -12.712 -1.865 1.00 95.69 264 ALA A O 1
ATOM 2108 N N . SER A 1 265 ? 17.196 -11.210 -0.220 1.00 95.38 265 SER A N 1
ATOM 2109 C CA . SER A 1 265 ? 17.977 -10.266 -1.027 1.00 95.38 265 SER A CA 1
ATOM 2110 C C . SER A 1 265 ? 19.416 -10.734 -1.295 1.00 95.38 265 SER A C 1
ATOM 2112 O O . SER A 1 265 ? 19.867 -10.767 -2.439 1.00 95.38 265 SER A O 1
ATOM 2114 N N . TYR A 1 266 ? 20.162 -11.116 -0.253 1.00 95.50 266 TYR A N 1
ATOM 2115 C CA . TYR A 1 266 ? 21.603 -11.377 -0.359 1.00 95.50 266 TYR A CA 1
ATOM 2116 C C . TYR A 1 266 ? 21.950 -12.803 -0.784 1.00 95.50 266 TYR A C 1
ATOM 2118 O O . TYR A 1 266 ? 22.969 -12.988 -1.447 1.00 95.50 266 TYR A O 1
ATOM 2126 N N . THR A 1 267 ? 21.139 -13.792 -0.396 1.00 95.56 267 THR A N 1
ATOM 2127 C CA . THR A 1 267 ? 21.403 -15.213 -0.687 1.00 95.56 267 THR A CA 1
ATOM 2128 C C . THR A 1 267 ? 20.683 -15.660 -1.951 1.00 95.56 267 THR A C 1
ATOM 2130 O O . THR A 1 267 ? 21.295 -16.266 -2.824 1.00 95.56 267 THR A O 1
ATOM 2133 N N . TYR A 1 268 ? 19.392 -15.339 -2.064 1.00 92.44 268 TYR A N 1
ATOM 2134 C CA . TYR A 1 268 ? 18.552 -15.839 -3.155 1.00 92.44 268 TYR A CA 1
ATOM 2135 C C . TYR A 1 268 ? 18.359 -14.848 -4.305 1.00 92.44 268 TYR A C 1
ATOM 2137 O O . TYR A 1 268 ? 17.891 -15.258 -5.364 1.00 92.44 268 TYR A O 1
ATOM 2145 N N . GLY A 1 269 ? 18.693 -13.565 -4.119 1.00 90.38 269 GLY A N 1
ATOM 2146 C CA . GLY A 1 269 ? 18.470 -12.532 -5.135 1.00 90.38 269 GLY A CA 1
ATOM 2147 C C . GLY A 1 269 ? 17.006 -12.447 -5.576 1.00 90.38 269 GLY A C 1
ATOM 2148 O O . GLY A 1 269 ? 16.727 -12.258 -6.758 1.00 90.38 269 GLY A O 1
ATOM 2149 N N . MET A 1 270 ? 16.071 -12.662 -4.645 1.00 91.81 270 MET A N 1
ATOM 2150 C CA . MET A 1 270 ? 14.646 -12.686 -4.953 1.00 91.81 270 MET A CA 1
ATOM 2151 C C . MET A 1 270 ? 14.171 -11.332 -5.482 1.00 91.81 270 MET A C 1
ATOM 2153 O O . MET A 1 270 ? 14.573 -10.266 -5.018 1.00 91.81 270 MET A O 1
ATOM 2157 N N . ARG A 1 271 ? 13.258 -11.384 -6.450 1.00 91.50 271 ARG A N 1
ATOM 2158 C CA . ARG A 1 271 ? 12.543 -10.209 -6.947 1.00 91.50 271 ARG A CA 1
ATOM 2159 C C . ARG A 1 271 ? 11.571 -9.713 -5.880 1.00 91.50 271 ARG A C 1
ATOM 2161 O O . ARG A 1 271 ? 10.809 -10.505 -5.330 1.00 91.50 271 ARG A O 1
ATOM 2168 N N . VAL A 1 272 ? 11.590 -8.421 -5.567 1.00 93.38 272 VAL A N 1
ATOM 2169 C CA . VAL A 1 272 ? 10.704 -7.811 -4.558 1.00 93.38 272 VAL A CA 1
ATOM 2170 C C . VAL A 1 272 ? 9.257 -7.788 -5.053 1.00 93.38 272 VAL A C 1
ATOM 2172 O O . VAL A 1 272 ? 8.330 -7.834 -4.244 1.00 93.38 272 VAL A O 1
ATOM 2175 N N . GLU A 1 273 ? 9.062 -7.806 -6.372 1.00 90.69 273 GLU A N 1
ATOM 2176 C CA . GLU A 1 273 ? 7.766 -7.795 -7.050 1.00 90.69 273 GLU A CA 1
ATOM 2177 C C . GLU A 1 273 ? 6.846 -8.949 -6.622 1.00 90.69 273 GLU A C 1
ATOM 2179 O O . GLU A 1 273 ? 5.627 -8.799 -6.692 1.00 90.69 273 GLU A O 1
ATOM 2184 N N . VAL A 1 274 ? 7.390 -10.049 -6.076 1.00 92.12 274 VAL A N 1
ATOM 2185 C CA . VAL A 1 274 ? 6.593 -11.137 -5.470 1.00 92.12 274 VAL A CA 1
ATOM 2186 C C . VAL A 1 274 ? 5.614 -10.619 -4.412 1.00 92.12 274 VAL A C 1
ATOM 2188 O O . VAL A 1 274 ? 4.515 -11.144 -4.263 1.00 92.12 274 VAL A O 1
ATOM 2191 N N . TRP A 1 275 ? 5.979 -9.553 -3.696 1.00 93.94 275 TRP A N 1
ATOM 2192 C CA . TRP A 1 275 ? 5.134 -8.958 -2.667 1.00 93.94 275 TRP A CA 1
ATOM 2193 C C . TRP A 1 275 ? 4.082 -7.999 -3.228 1.00 93.94 275 TRP A C 1
ATOM 2195 O O . TRP A 1 275 ? 3.071 -7.754 -2.566 1.00 93.94 275 TRP A O 1
ATOM 2205 N N . PHE A 1 276 ? 4.293 -7.456 -4.432 1.00 89.88 276 PHE A N 1
ATOM 2206 C CA . PHE A 1 276 ? 3.399 -6.460 -5.033 1.00 89.88 276 PHE A CA 1
ATOM 2207 C C . PHE A 1 276 ? 2.049 -7.074 -5.407 1.00 89.88 276 PHE A C 1
ATOM 2209 O O . PHE A 1 276 ? 1.034 -6.367 -5.403 1.00 89.88 276 PHE A O 1
ATOM 2216 N N . GLN A 1 277 ? 2.041 -8.384 -5.697 1.00 89.50 277 GLN A N 1
ATOM 2217 C CA . GLN A 1 277 ? 0.844 -9.165 -6.026 1.00 89.50 277 GLN A CA 1
ATOM 2218 C C . GLN A 1 277 ? 0.024 -8.509 -7.154 1.00 89.50 277 GLN A C 1
ATOM 2220 O O . GLN A 1 277 ? -1.212 -8.551 -7.172 1.00 89.50 277 GLN A O 1
ATOM 2225 N N . SER A 1 278 ? 0.726 -7.826 -8.063 1.00 88.44 278 SER A N 1
ATOM 2226 C CA . SER A 1 278 ? 0.165 -7.004 -9.136 1.00 88.44 278 SER A CA 1
ATOM 2227 C C . SER A 1 278 ? 0.048 -7.692 -10.472 1.00 88.44 278 SER A C 1
ATOM 2229 O O . SER A 1 278 ? -0.774 -7.262 -11.277 1.00 88.44 278 SER A O 1
ATOM 2231 N N . ASP A 1 279 ? 0.865 -8.712 -10.662 1.00 90.50 279 ASP A N 1
ATOM 2232 C CA . ASP A 1 279 ? 1.149 -9.311 -11.948 1.00 90.50 279 ASP A CA 1
ATOM 2233 C C . ASP A 1 279 ? 0.920 -10.831 -11.845 1.00 90.50 279 ASP A C 1
ATOM 2235 O O . ASP A 1 279 ? 0.992 -11.374 -10.730 1.00 90.50 279 ASP A O 1
ATOM 2239 N N . PRO A 1 280 ? 0.612 -11.513 -12.960 1.00 92.19 280 PRO A N 1
ATOM 2240 C CA . PRO A 1 280 ? 0.338 -12.945 -12.962 1.00 92.19 280 PRO A CA 1
ATOM 2241 C C . PRO A 1 280 ? 1.551 -13.811 -12.572 1.00 92.19 280 PRO A C 1
ATOM 2243 O O . PRO A 1 280 ? 2.703 -13.370 -12.545 1.00 92.19 280 PRO A O 1
ATOM 2246 N N . HIS A 1 281 ? 1.294 -15.081 -12.253 1.00 93.31 281 HIS A N 1
ATOM 2247 C CA . HIS A 1 281 ? 2.288 -16.019 -11.718 1.00 93.31 281 HIS A CA 1
ATOM 2248 C C . HIS A 1 281 ? 3.415 -16.338 -12.706 1.00 93.31 281 HIS A C 1
ATOM 2250 O O . HIS A 1 281 ? 4.526 -16.635 -12.270 1.00 93.31 281 HIS A O 1
ATOM 2256 N N . ASP A 1 282 ? 3.158 -16.292 -14.010 1.00 92.81 282 ASP A N 1
ATOM 2257 C CA . ASP A 1 282 ? 4.160 -16.487 -15.063 1.00 92.81 282 ASP A CA 1
ATOM 2258 C C . ASP A 1 282 ? 5.129 -15.308 -15.178 1.00 92.81 282 ASP A C 1
ATOM 2260 O O . ASP A 1 282 ? 6.340 -15.527 -15.237 1.00 92.81 282 ASP A O 1
ATOM 2264 N N . GLU A 1 283 ? 4.648 -14.070 -15.076 1.00 90.75 283 GLU A N 1
ATOM 2265 C CA . GLU A 1 283 ? 5.507 -12.879 -15.044 1.00 90.75 283 GLU A CA 1
ATOM 2266 C C . GLU A 1 283 ? 6.369 -12.793 -13.772 1.00 90.75 283 GLU A C 1
ATOM 2268 O O . GLU A 1 283 ? 7.530 -12.354 -13.799 1.00 90.75 283 GLU A O 1
ATOM 2273 N N . VAL A 1 284 ? 5.808 -13.204 -12.631 1.00 91.31 284 VAL A N 1
ATOM 2274 C CA . VAL A 1 284 ? 6.469 -13.093 -11.323 1.00 91.31 284 VAL A CA 1
ATOM 2275 C C . VAL A 1 284 ? 7.428 -14.260 -11.073 1.00 91.31 284 VAL A C 1
ATOM 2277 O O . VAL A 1 284 ? 8.575 -14.036 -10.674 1.00 91.31 284 VAL A O 1
ATOM 2280 N N . TYR A 1 285 ? 6.983 -15.501 -11.303 1.00 91.69 285 TYR A N 1
ATOM 2281 C CA . TYR A 1 285 ? 7.731 -16.720 -10.965 1.00 91.69 285 TYR A CA 1
ATOM 2282 C C . TYR A 1 285 ? 8.409 -17.394 -12.167 1.00 91.69 285 TYR A C 1
ATOM 2284 O O . TYR A 1 285 ? 9.138 -18.377 -11.981 1.00 91.69 285 TYR A O 1
ATOM 2292 N N . GLY A 1 286 ? 8.202 -16.893 -13.389 1.00 90.88 286 GLY A N 1
ATOM 2293 C CA . GLY A 1 286 ? 8.819 -17.423 -14.604 1.00 90.88 286 GLY A CA 1
ATOM 2294 C C . GLY A 1 286 ? 8.512 -18.908 -14.792 1.00 90.88 286 GLY A C 1
ATOM 2295 O O . GLY A 1 286 ? 7.375 -19.351 -14.660 1.00 90.88 286 GLY A O 1
ATOM 2296 N N . ALA A 1 287 ? 9.546 -19.722 -15.010 1.00 92.50 287 ALA A N 1
ATOM 2297 C CA . ALA A 1 287 ? 9.404 -21.168 -15.214 1.00 92.50 287 ALA A CA 1
ATOM 2298 C C . ALA A 1 287 ? 8.714 -21.923 -14.054 1.00 92.50 287 ALA A C 1
ATOM 2300 O O . ALA A 1 287 ? 8.276 -23.055 -14.236 1.00 92.50 287 ALA A O 1
ATOM 2301 N N . ARG A 1 288 ? 8.607 -21.325 -12.857 1.00 92.56 288 ARG A N 1
ATOM 2302 C CA . ARG A 1 288 ? 7.969 -21.941 -11.680 1.00 92.56 288 ARG A CA 1
ATOM 2303 C C . ARG A 1 288 ? 6.497 -21.559 -11.502 1.00 92.56 288 ARG A C 1
ATOM 2305 O O . ARG A 1 288 ? 5.921 -21.892 -10.468 1.00 92.56 288 ARG A O 1
ATOM 2312 N N . TRP A 1 289 ? 5.879 -20.899 -12.482 1.00 92.62 289 TRP A N 1
ATOM 2313 C CA . TRP A 1 289 ? 4.497 -20.403 -12.413 1.00 92.62 289 TRP A CA 1
ATOM 2314 C C . TRP A 1 289 ? 3.459 -21.468 -12.038 1.00 92.62 289 TRP A C 1
ATOM 2316 O O . TRP A 1 289 ? 2.490 -21.160 -11.348 1.00 92.62 289 TRP A O 1
ATOM 2326 N N . ALA A 1 290 ? 3.690 -22.734 -12.405 1.00 94.38 290 ALA A N 1
ATOM 2327 C CA . ALA A 1 290 ? 2.824 -23.853 -12.034 1.00 94.38 290 ALA A CA 1
ATOM 2328 C C . ALA A 1 290 ? 2.638 -23.974 -10.507 1.00 94.38 290 ALA A C 1
ATOM 2330 O O . ALA A 1 290 ? 1.545 -24.291 -10.043 1.00 94.38 290 ALA A O 1
ATOM 2331 N N . TYR A 1 291 ? 3.665 -23.633 -9.720 1.00 95.62 291 TYR A N 1
ATOM 2332 C CA . TYR A 1 291 ? 3.632 -23.623 -8.252 1.00 95.62 291 TYR A CA 1
ATOM 2333 C C . TYR A 1 291 ? 3.101 -22.307 -7.653 1.00 95.62 291 TYR A C 1
ATOM 2335 O O . TYR A 1 291 ? 3.100 -22.148 -6.431 1.00 95.62 291 TYR A O 1
ATOM 2343 N N . GLY A 1 292 ? 2.626 -21.371 -8.483 1.00 94.25 292 GLY A N 1
ATOM 2344 C CA . GLY A 1 292 ? 2.156 -20.047 -8.065 1.00 94.25 292 GLY A CA 1
ATOM 2345 C C . GLY A 1 292 ? 1.083 -20.088 -6.976 1.00 94.25 292 GLY A C 1
ATOM 2346 O O . GLY A 1 292 ? 1.121 -19.278 -6.052 1.00 94.25 292 GLY A O 1
ATOM 2347 N N . ALA A 1 293 ? 0.192 -21.086 -6.996 1.00 96.19 293 ALA A N 1
ATOM 2348 C CA . ALA A 1 293 ? -0.796 -21.306 -5.943 1.00 96.19 293 ALA A CA 1
ATOM 2349 C C . ALA A 1 293 ? -0.170 -21.518 -4.563 1.00 96.19 293 ALA A C 1
ATOM 2351 O O . ALA A 1 293 ? -0.588 -20.889 -3.590 1.00 96.19 293 ALA A O 1
ATOM 2352 N N . LEU A 1 294 ? 0.846 -22.379 -4.478 1.00 96.81 294 LEU A N 1
ATOM 2353 C CA . LEU A 1 294 ? 1.544 -22.654 -3.227 1.00 96.81 294 LEU A CA 1
ATOM 2354 C C . LEU A 1 294 ? 2.260 -21.395 -2.732 1.00 96.81 294 LEU A C 1
ATOM 2356 O O . LEU A 1 294 ? 2.121 -21.034 -1.565 1.00 96.81 294 LEU A O 1
ATOM 2360 N N . TYR A 1 295 ? 2.964 -20.693 -3.624 1.00 95.38 295 TYR A N 1
ATOM 2361 C CA . TYR A 1 295 ? 3.645 -19.448 -3.274 1.00 95.38 295 TYR A CA 1
ATOM 2362 C C . TYR A 1 295 ? 2.666 -18.388 -2.774 1.00 95.38 295 TYR A C 1
ATOM 2364 O O . TYR A 1 295 ? 2.893 -17.810 -1.716 1.00 95.38 295 TYR A O 1
ATOM 2372 N N . GLN A 1 296 ? 1.536 -18.196 -3.452 1.00 96.56 296 GLN A N 1
ATOM 2373 C CA . GLN A 1 296 ? 0.524 -17.227 -3.045 1.00 96.56 296 GLN A CA 1
ATOM 2374 C C . GLN A 1 296 ? -0.094 -17.564 -1.676 1.00 96.56 296 GLN A C 1
ATOM 2376 O O . GLN A 1 296 ? -0.303 -16.667 -0.861 1.00 96.56 296 GLN A O 1
ATOM 2381 N N . LEU A 1 297 ? -0.339 -18.844 -1.374 1.00 97.31 297 LEU A N 1
ATOM 2382 C CA . LEU A 1 297 ? -0.799 -19.275 -0.047 1.00 97.31 297 LEU A CA 1
ATOM 2383 C C . LEU A 1 297 ? 0.258 -19.032 1.041 1.00 97.31 297 LEU A C 1
ATOM 2385 O O . LEU A 1 297 ? -0.077 -18.556 2.129 1.00 97.31 297 LEU A O 1
ATOM 2389 N N . CYS A 1 298 ? 1.533 -19.296 0.745 1.00 96.44 298 CYS A N 1
ATOM 2390 C CA . CYS A 1 298 ? 2.642 -18.966 1.638 1.00 96.44 298 CYS A CA 1
ATOM 2391 C C . CYS A 1 298 ? 2.739 -17.454 1.889 1.00 96.44 298 CYS A C 1
ATOM 2393 O O . CYS A 1 298 ? 2.911 -17.049 3.038 1.00 96.44 298 CYS A O 1
ATOM 2395 N N . LEU A 1 299 ? 2.574 -16.624 0.851 1.00 95.88 299 LEU A N 1
ATOM 2396 C CA . LEU A 1 299 ? 2.539 -15.165 0.979 1.00 95.88 299 LEU A CA 1
ATOM 2397 C C . LEU A 1 299 ? 1.373 -14.723 1.870 1.00 95.88 299 LEU A C 1
ATOM 2399 O O . LEU A 1 299 ? 1.592 -13.943 2.792 1.00 95.88 299 LEU A O 1
ATOM 2403 N N . TYR A 1 300 ? 0.167 -15.273 1.676 1.00 97.50 300 TYR A N 1
ATOM 2404 C CA . TYR A 1 300 ? -0.983 -14.989 2.54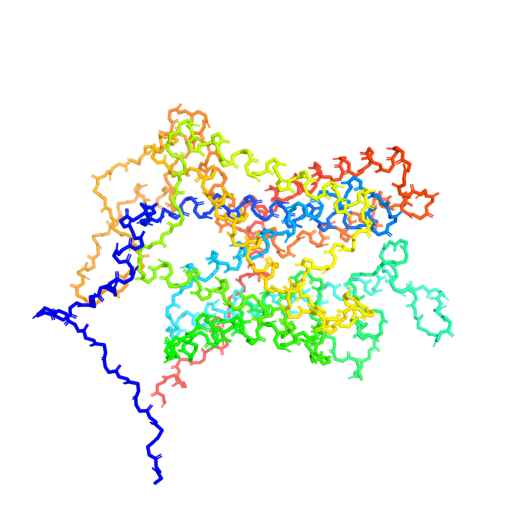1 1.00 97.50 300 TYR A CA 1
ATOM 2405 C C . TYR A 1 300 ? -0.691 -15.271 4.017 1.00 97.50 300 TYR A C 1
ATOM 2407 O O . TYR A 1 300 ? -0.938 -14.415 4.872 1.00 97.50 300 TYR A O 1
ATOM 2415 N N . ALA A 1 301 ? -0.145 -16.451 4.320 1.00 97.00 301 ALA A N 1
ATOM 2416 C CA . ALA A 1 301 ? 0.206 -16.831 5.683 1.00 97.00 301 ALA A CA 1
ATOM 2417 C C . ALA A 1 301 ? 1.285 -15.902 6.259 1.00 97.00 301 ALA A C 1
ATOM 2419 O O . ALA A 1 301 ? 1.103 -15.326 7.334 1.00 97.00 301 ALA A O 1
ATOM 2420 N N . TRP A 1 302 ? 2.380 -15.705 5.521 1.00 96.81 302 TRP A N 1
ATOM 2421 C CA . TRP A 1 302 ? 3.501 -14.863 5.936 1.00 96.81 302 TRP A CA 1
ATOM 2422 C C . TRP A 1 302 ? 3.062 -13.432 6.240 1.00 96.81 302 TRP A C 1
ATOM 2424 O O . TRP A 1 302 ? 3.386 -12.873 7.294 1.00 96.81 302 TRP A O 1
ATOM 2434 N N . THR A 1 303 ? 2.285 -12.850 5.329 1.00 97.00 303 THR A N 1
ATOM 2435 C CA . THR A 1 303 ? 1.724 -11.515 5.470 1.00 97.00 303 THR A CA 1
ATOM 2436 C C . THR A 1 303 ? 0.825 -11.426 6.691 1.00 97.00 303 THR A C 1
ATOM 2438 O O . THR A 1 303 ? 1.009 -10.522 7.503 1.00 97.00 303 THR A O 1
ATOM 2441 N N . PHE A 1 304 ? -0.110 -12.362 6.872 1.00 95.94 304 PHE A N 1
ATOM 2442 C CA . PHE A 1 304 ? -1.039 -12.329 8.000 1.00 95.94 304 PHE A CA 1
ATOM 2443 C C . PHE A 1 304 ? -0.315 -12.393 9.354 1.00 95.94 304 PHE A C 1
ATOM 2445 O O . PHE A 1 304 ? -0.604 -11.587 10.242 1.00 95.94 304 PHE A O 1
ATOM 2452 N N . PHE A 1 305 ? 0.672 -13.283 9.505 1.00 95.56 305 PHE A N 1
ATOM 2453 C CA . PHE A 1 305 ? 1.459 -13.384 10.738 1.00 95.56 305 PHE A CA 1
ATOM 2454 C C . PHE A 1 305 ? 2.326 -12.148 10.981 1.00 95.56 305 PHE A C 1
ATOM 2456 O O . PHE A 1 305 ? 2.340 -11.616 12.091 1.00 95.56 305 PHE A O 1
ATOM 2463 N N . THR A 1 306 ? 2.997 -11.641 9.946 1.00 96.62 306 THR A N 1
ATOM 2464 C CA . THR A 1 306 ? 3.813 -10.425 10.069 1.00 96.62 306 THR A CA 1
ATOM 2465 C C . THR A 1 306 ? 2.942 -9.223 10.445 1.00 96.62 306 THR A C 1
ATOM 2467 O O . THR A 1 306 ? 3.296 -8.452 11.336 1.00 96.62 306 THR A O 1
ATOM 2470 N N . MET A 1 307 ? 1.758 -9.094 9.839 1.00 95.88 307 MET A N 1
ATOM 2471 C CA . MET A 1 307 ? 0.775 -8.071 10.199 1.00 95.88 307 MET A CA 1
ATOM 2472 C C . MET A 1 307 ? 0.345 -8.180 11.660 1.00 95.88 307 MET A C 1
ATOM 2474 O O . MET A 1 307 ? 0.346 -7.171 12.361 1.00 95.88 307 MET A O 1
ATOM 2478 N N . MET A 1 308 ? -0.008 -9.382 12.123 1.00 94.50 308 MET A N 1
ATOM 2479 C CA . MET A 1 308 ? -0.397 -9.626 13.514 1.00 94.50 308 MET A CA 1
ATOM 2480 C C . MET A 1 308 ? 0.700 -9.165 14.481 1.00 94.50 308 MET A C 1
ATOM 2482 O O . MET A 1 308 ? 0.411 -8.433 15.427 1.00 94.50 308 MET A O 1
ATOM 2486 N N . THR A 1 309 ? 1.957 -9.522 14.207 1.00 95.62 309 THR A N 1
ATOM 2487 C CA . THR A 1 309 ? 3.119 -9.091 14.994 1.00 95.62 309 THR A CA 1
ATOM 2488 C C . THR A 1 309 ? 3.264 -7.570 15.014 1.00 95.62 309 THR A C 1
ATOM 2490 O O . THR A 1 309 ? 3.438 -6.978 16.079 1.00 95.62 309 THR A O 1
ATOM 2493 N N . VAL A 1 310 ? 3.146 -6.912 13.859 1.00 96.75 310 VAL A N 1
ATOM 2494 C CA . VAL A 1 310 ? 3.272 -5.452 13.775 1.00 96.75 310 VAL A CA 1
ATOM 2495 C C . VAL A 1 310 ? 2.129 -4.752 14.511 1.00 96.75 310 VAL A C 1
ATOM 2497 O O . VAL A 1 310 ? 2.383 -3.829 15.281 1.00 96.75 310 VAL A O 1
ATOM 2500 N N . PHE A 1 311 ? 0.883 -5.208 14.363 1.00 96.38 311 PHE A N 1
ATOM 2501 C CA . PHE A 1 311 ? -0.245 -4.655 15.119 1.00 96.38 311 PHE A CA 1
ATOM 2502 C C . PHE A 1 311 ? -0.111 -4.875 16.626 1.00 96.38 311 PHE A C 1
ATOM 2504 O O . PHE A 1 311 ? -0.517 -3.999 17.394 1.00 96.38 311 PHE A O 1
ATOM 2511 N N . ALA A 1 312 ? 0.467 -5.996 17.060 1.00 95.25 312 ALA A N 1
ATOM 2512 C CA . ALA A 1 312 ? 0.719 -6.260 18.473 1.00 95.25 312 ALA A CA 1
ATOM 2513 C C . ALA A 1 312 ? 1.733 -5.280 19.086 1.00 95.25 312 ALA A C 1
ATOM 2515 O O . ALA A 1 312 ? 1.622 -4.949 20.267 1.00 95.25 312 ALA A O 1
ATOM 2516 N N . LEU A 1 313 ? 2.683 -4.774 18.294 1.00 96.06 313 LEU A N 1
ATOM 2517 C CA . LEU A 1 313 ? 3.662 -3.771 18.727 1.00 96.06 313 LEU A CA 1
ATOM 2518 C C . LEU A 1 313 ? 3.104 -2.341 18.774 1.00 96.06 313 LEU A C 1
ATOM 2520 O O . LEU A 1 313 ? 3.740 -1.468 19.363 1.00 96.06 313 LEU A O 1
ATOM 2524 N N . ILE A 1 314 ? 1.930 -2.085 18.190 1.00 95.69 314 ILE A N 1
ATOM 2525 C CA . ILE A 1 314 ? 1.279 -0.771 18.239 1.00 95.69 314 ILE A CA 1
ATOM 2526 C C . ILE A 1 314 ? 0.364 -0.723 19.471 1.00 95.69 314 ILE A C 1
ATOM 2528 O O . ILE A 1 314 ? -0.661 -1.414 19.481 1.00 95.69 314 ILE A O 1
ATOM 2532 N N . PRO A 1 315 ? 0.692 0.090 20.494 1.00 93.69 315 PRO A N 1
ATOM 2533 C CA . PRO A 1 315 ? -0.038 0.093 21.752 1.00 93.69 315 PRO A CA 1
ATOM 2534 C C . PRO A 1 315 ? -1.408 0.766 21.640 1.00 93.69 315 PRO A C 1
ATOM 2536 O O . PRO A 1 315 ? -1.622 1.666 20.820 1.00 93.69 315 PRO A O 1
ATOM 2539 N N . GLU A 1 316 ? -2.326 0.356 22.515 1.00 90.81 316 GLU A N 1
ATOM 2540 C CA . GLU A 1 316 ? -3.557 1.108 22.781 1.00 90.81 316 GLU A CA 1
ATOM 2541 C C . GLU A 1 316 ? -3.251 2.425 23.529 1.00 90.81 316 GLU A C 1
ATOM 2543 O O . GLU A 1 316 ? -2.254 2.492 24.256 1.00 90.81 316 GLU A O 1
ATOM 2548 N N . PRO A 1 317 ? -4.101 3.464 23.400 1.00 88.06 317 PRO A N 1
ATOM 2549 C CA . PRO A 1 317 ? -3.913 4.770 24.042 1.00 88.06 317 PRO A CA 1
ATOM 2550 C C . PRO A 1 317 ? -3.717 4.696 25.559 1.00 88.06 317 PRO A C 1
ATOM 2552 O O . PRO A 1 317 ? -2.872 5.397 26.117 1.00 88.06 317 PRO A O 1
ATOM 2555 N N . GLU A 1 318 ? -4.460 3.800 26.209 1.00 87.00 318 GLU A N 1
ATOM 2556 C CA . GLU A 1 318 ? -4.397 3.530 27.650 1.00 87.00 318 GLU A CA 1
ATOM 2557 C C . GLU A 1 318 ? -2.993 3.090 28.081 1.00 87.00 318 GLU A C 1
ATOM 2559 O O . GLU A 1 318 ? -2.458 3.577 29.073 1.00 87.00 318 GLU A O 1
ATOM 2564 N N . ALA A 1 319 ? -2.340 2.233 27.288 1.00 88.06 319 ALA A N 1
ATOM 2565 C CA . ALA A 1 319 ? -1.001 1.725 27.584 1.00 88.06 319 ALA A CA 1
ATOM 2566 C C . ALA A 1 319 ? 0.096 2.801 27.462 1.00 88.06 319 ALA A C 1
ATOM 2568 O O . ALA A 1 319 ? 1.198 2.615 27.975 1.00 88.06 319 ALA A O 1
ATOM 2569 N N . VAL A 1 320 ? -0.193 3.916 26.783 1.00 88.62 320 VAL A N 1
ATOM 2570 C CA . VAL A 1 320 ? 0.697 5.085 26.663 1.00 88.62 320 VAL A CA 1
ATOM 2571 C C . VAL A 1 320 ? 0.371 6.150 27.728 1.00 88.62 320 VAL A C 1
ATOM 2573 O O . VAL A 1 320 ? 1.120 7.115 27.891 1.00 88.62 320 VAL A O 1
ATOM 2576 N N . GLY A 1 321 ? -0.718 5.969 28.483 1.00 84.62 321 GLY A N 1
ATOM 2577 C CA . GLY A 1 321 ? -1.177 6.903 29.510 1.00 84.62 321 GLY A CA 1
ATOM 2578 C C . GLY A 1 321 ? -1.880 8.134 28.939 1.00 84.62 321 GLY A C 1
ATOM 2579 O O . GLY A 1 321 ? -1.696 9.234 29.459 1.00 84.62 321 GLY A O 1
ATOM 2580 N N . ILE A 1 322 ? -2.635 7.982 27.843 1.00 84.62 322 ILE A N 1
ATOM 2581 C CA . ILE A 1 322 ? -3.449 9.080 27.305 1.00 84.62 322 ILE A CA 1
ATOM 2582 C C . ILE A 1 322 ? -4.626 9.351 28.241 1.00 84.62 322 ILE A C 1
ATOM 2584 O O . ILE A 1 322 ? -5.446 8.472 28.484 1.00 84.62 322 ILE A O 1
ATOM 2588 N N . ALA A 1 323 ? -4.725 10.592 28.715 1.00 73.75 323 ALA A N 1
ATOM 2589 C CA . ALA A 1 323 ? -5.840 11.069 29.519 1.00 73.75 323 ALA A CA 1
ATOM 2590 C C . ALA A 1 323 ? -6.844 11.823 28.637 1.00 73.75 323 ALA A C 1
ATOM 2592 O O . ALA A 1 323 ? -6.485 12.781 27.938 1.00 73.75 323 ALA A O 1
ATOM 2593 N N . TYR A 1 324 ? -8.111 11.415 28.677 1.00 71.12 324 TYR A N 1
ATOM 2594 C CA . TYR A 1 324 ? -9.203 12.127 28.021 1.00 71.12 324 TYR A CA 1
ATOM 2595 C C . TYR A 1 324 ? -9.841 13.105 29.011 1.00 71.12 324 TYR A C 1
ATOM 2597 O O . TYR A 1 324 ? -10.210 12.740 30.123 1.00 71.12 324 TYR A O 1
ATOM 2605 N N . ALA A 1 325 ? -9.959 14.376 28.627 1.00 51.53 325 ALA A N 1
ATOM 2606 C CA . ALA A 1 325 ? -10.616 15.368 29.469 1.00 51.53 325 ALA A CA 1
ATOM 2607 C C . ALA A 1 325 ? -12.142 15.146 29.447 1.00 51.53 325 ALA A C 1
ATOM 2609 O O . ALA A 1 325 ? -12.781 15.432 28.434 1.00 51.53 325 ALA A O 1
ATOM 2610 N N . GLY A 1 326 ? -12.706 14.672 30.564 1.00 51.00 326 GLY A N 1
ATOM 2611 C CA . GLY A 1 326 ? -14.153 14.596 30.808 1.00 51.00 326 GLY A CA 1
ATOM 2612 C C . GLY A 1 326 ? -14.821 13.275 30.415 1.00 51.00 326 GLY A C 1
ATOM 2613 O O . GLY A 1 326 ? -15.697 13.277 29.553 1.00 51.00 326 GLY A O 1
ATOM 2614 N N . GLU A 1 327 ? -14.440 12.163 31.049 1.00 40.53 327 GLU A N 1
ATOM 2615 C CA . GLU A 1 327 ? -15.129 10.872 30.903 1.00 40.53 327 GLU A CA 1
ATOM 2616 C C . GLU A 1 327 ? -16.562 10.914 31.474 1.00 40.53 327 GLU A C 1
ATOM 2618 O O . GLU A 1 327 ? -16.813 10.564 32.620 1.00 40.53 327 GLU A O 1
ATOM 2623 N N . GLU A 1 328 ? -17.526 11.289 30.635 1.00 34.28 328 GLU A N 1
ATOM 2624 C CA . GLU A 1 328 ? -18.565 10.324 30.279 1.00 34.28 328 GLU A CA 1
ATOM 2625 C C . GLU A 1 328 ? -18.104 9.682 28.970 1.00 34.28 328 GLU A C 1
ATOM 2627 O O . GLU A 1 328 ? -17.933 10.349 27.944 1.00 34.28 328 GLU A O 1
ATOM 2632 N N . THR A 1 329 ? -17.817 8.388 29.024 1.00 35.28 329 THR A N 1
ATOM 2633 C CA . THR A 1 329 ? -17.386 7.560 27.901 1.00 35.28 329 THR A CA 1
ATOM 2634 C C . THR A 1 329 ? -18.466 7.548 26.819 1.00 35.28 329 THR A C 1
ATOM 2636 O O . THR A 1 329 ? -19.349 6.698 26.804 1.00 35.28 329 THR A O 1
ATOM 2639 N N . LEU A 1 330 ? -18.421 8.502 25.883 1.00 34.19 330 LEU A N 1
ATOM 2640 C CA . LEU A 1 330 ? -19.271 8.453 24.697 1.00 34.19 330 LEU A CA 1
ATOM 2641 C C . LEU A 1 330 ? -18.893 7.200 23.894 1.00 34.19 330 LEU A C 1
ATOM 2643 O O . LEU A 1 330 ? -17.773 7.137 23.370 1.00 34.19 330 LEU A O 1
ATOM 2647 N N . PRO A 1 331 ? -19.794 6.211 23.757 1.00 29.09 331 PRO A N 1
ATOM 2648 C CA . PRO A 1 331 ? -19.532 5.073 22.901 1.00 29.09 331 PRO A CA 1
ATOM 2649 C C . PRO A 1 331 ? -19.349 5.564 21.463 1.00 29.09 331 PRO A C 1
ATOM 2651 O O . PRO A 1 331 ? -19.937 6.559 21.025 1.00 29.09 331 PRO A O 1
ATOM 2654 N N . LEU A 1 332 ? -18.478 4.863 20.740 1.00 37.91 332 LEU A N 1
ATOM 2655 C CA . LEU A 1 332 ? -18.124 5.106 19.345 1.00 37.91 332 LEU A CA 1
ATOM 2656 C C . LEU A 1 332 ? -19.331 5.571 18.512 1.00 37.91 332 LEU A C 1
ATOM 2658 O O . LEU A 1 332 ? -20.270 4.814 18.269 1.00 37.91 332 LEU A O 1
ATOM 2662 N N . LYS A 1 333 ? -19.259 6.796 17.975 1.00 36.31 333 LYS A N 1
ATOM 2663 C CA . LYS A 1 333 ? -20.126 7.239 16.873 1.00 36.31 333 LYS A CA 1
ATOM 2664 C C . LYS A 1 333 ? -19.823 6.372 15.648 1.00 36.31 333 LYS A C 1
ATOM 2666 O O . LYS A 1 333 ? -18.920 6.678 14.868 1.00 36.31 333 LYS A O 1
ATOM 2671 N N . GLY A 1 334 ? -20.545 5.268 15.491 1.00 33.28 334 GLY A N 1
ATOM 2672 C CA . GLY A 1 334 ? -20.375 4.387 14.336 1.00 33.28 334 GLY A CA 1
ATOM 2673 C C . GLY A 1 334 ? -20.838 2.944 14.486 1.00 33.28 334 GLY A C 1
ATOM 2674 O O . GLY A 1 334 ? -20.610 2.181 13.544 1.00 33.28 334 GLY A O 1
ATOM 2675 N N . ALA A 1 335 ? -21.460 2.571 15.603 1.00 33.69 335 ALA A N 1
ATOM 2676 C CA . ALA A 1 335 ? -22.380 1.447 15.628 1.00 33.69 335 ALA A CA 1
ATOM 2677 C C . ALA A 1 335 ? -23.789 2.035 15.476 1.00 33.69 335 ALA A C 1
ATOM 2679 O O . ALA A 1 335 ? -24.369 2.519 16.443 1.00 33.69 335 ALA A O 1
ATOM 2680 N N . ASP A 1 336 ? -24.308 2.063 14.249 1.00 33.78 336 ASP A N 1
ATOM 2681 C CA . ASP A 1 336 ? -25.751 2.190 14.049 1.00 33.78 336 ASP A CA 1
ATOM 2682 C C . ASP A 1 336 ? -26.351 0.847 14.511 1.00 33.78 336 ASP A C 1
ATOM 2684 O O . ASP A 1 336 ? -26.633 -0.035 13.709 1.00 33.78 336 ASP A O 1
ATOM 2688 N N . VAL A 1 337 ? -26.408 0.638 15.830 1.00 36.12 337 VAL A N 1
ATOM 2689 C CA . VAL A 1 337 ? -27.256 -0.384 16.442 1.00 36.12 337 VAL A CA 1
ATOM 2690 C C . VAL A 1 337 ? -28.634 0.252 16.484 1.00 36.12 337 VAL A C 1
ATOM 2692 O O . VAL A 1 337 ? -28.816 1.280 17.144 1.00 36.12 337 VAL A O 1
ATOM 2695 N N . GLU A 1 338 ? -29.580 -0.302 15.731 1.00 29.31 338 GLU A N 1
ATOM 2696 C CA . GLU A 1 338 ? -30.983 0.099 15.817 1.00 29.31 338 GLU A CA 1
ATOM 2697 C C . GLU A 1 338 ? -31.412 0.107 17.293 1.00 29.31 338 GLU A C 1
ATOM 2699 O O . GLU A 1 338 ? -31.307 -0.904 17.986 1.00 29.31 338 GLU A O 1
ATOM 2704 N N . GLY A 1 339 ? -31.823 1.280 17.792 1.00 36.84 339 GLY A N 1
ATOM 2705 C CA . GLY A 1 339 ? -32.397 1.437 19.133 1.00 36.84 339 GLY A CA 1
ATOM 2706 C C . GLY A 1 339 ? -31.673 2.355 20.129 1.00 36.84 339 GLY A C 1
ATOM 2707 O O . GLY A 1 339 ? -32.202 2.536 21.221 1.00 36.84 339 GLY A O 1
ATOM 2708 N N . GLN A 1 340 ? -30.526 2.979 19.820 1.00 31.88 340 GLN A N 1
ATOM 2709 C CA . GLN A 1 340 ? -29.905 3.938 20.759 1.00 31.88 340 GLN A CA 1
ATOM 2710 C C . GLN A 1 340 ? -30.305 5.400 20.497 1.00 31.88 340 GLN A C 1
ATOM 2712 O O . GLN A 1 340 ? -30.116 5.951 19.411 1.00 31.88 340 GLN A O 1
ATOM 2717 N N . THR A 1 341 ? -30.840 6.042 21.539 1.00 29.64 341 THR A N 1
ATOM 2718 C CA . THR A 1 341 ? -31.162 7.472 21.603 1.00 29.64 341 THR A CA 1
ATOM 2719 C C . THR A 1 341 ? -29.945 8.345 21.289 1.00 29.64 341 THR A C 1
ATOM 2721 O O . THR A 1 341 ? -28.831 8.086 21.740 1.00 29.64 341 THR A O 1
ATOM 2724 N N . LYS A 1 342 ? -30.185 9.411 20.517 1.00 28.19 342 LYS A N 1
ATOM 2725 C CA . LYS A 1 342 ? -29.210 10.430 20.093 1.00 28.19 342 LYS A CA 1
ATOM 2726 C C . LYS A 1 342 ? -28.321 10.866 21.280 1.00 28.19 342 LYS A C 1
ATOM 2728 O O . LYS A 1 342 ? -28.879 11.299 22.287 1.00 28.19 342 LYS A O 1
ATOM 2733 N N . PRO A 1 343 ? -26.977 10.815 21.183 1.00 34.72 343 PRO A N 1
ATOM 2734 C CA . PRO A 1 343 ? -26.120 11.282 22.268 1.00 34.72 343 PRO A CA 1
ATOM 2735 C C . PRO A 1 343 ? -26.308 12.793 22.496 1.00 34.72 343 PRO A C 1
ATOM 2737 O O . PRO A 1 343 ? -26.556 13.522 21.522 1.00 34.72 343 PRO A O 1
ATOM 2740 N N . PRO A 1 344 ? -26.181 13.276 23.748 1.00 31.72 344 PRO A N 1
ATOM 2741 C CA . PRO A 1 344 ? -26.329 14.689 24.074 1.00 31.72 344 PRO A CA 1
ATOM 2742 C C . PRO A 1 344 ? -25.329 15.555 23.283 1.00 31.72 344 PRO A C 1
ATOM 2744 O O . PRO A 1 344 ? -24.254 15.084 22.888 1.00 31.72 344 PRO A O 1
ATOM 2747 N N . PRO A 1 345 ? -25.668 16.824 22.989 1.00 34.19 345 PRO A N 1
ATOM 2748 C CA . PRO A 1 345 ? -24.793 17.706 22.232 1.00 34.19 345 PRO A CA 1
ATOM 2749 C C . PRO A 1 345 ? -23.479 17.933 22.991 1.00 34.19 345 PRO A C 1
ATOM 2751 O O . PRO A 1 345 ? -23.472 18.396 24.128 1.00 34.19 345 PRO A O 1
ATOM 2754 N N . ALA A 1 346 ? -22.353 17.616 22.344 1.00 39.38 346 ALA A N 1
ATOM 2755 C CA . ALA A 1 346 ? -21.026 17.838 22.907 1.00 39.38 346 ALA A CA 1
ATOM 2756 C C . ALA A 1 346 ? -20.832 19.320 23.276 1.00 39.38 346 ALA A C 1
ATOM 2758 O O . ALA A 1 346 ? -21.130 20.211 22.474 1.00 39.38 346 ALA A O 1
ATOM 2759 N N . SER A 1 347 ? -20.296 19.586 24.470 1.00 40.75 347 SER A N 1
ATOM 2760 C CA . SER A 1 347 ? -19.981 20.946 24.919 1.00 40.75 347 SER A CA 1
ATOM 2761 C C . SER A 1 347 ? -19.044 21.655 23.924 1.00 40.75 347 SER A C 1
ATOM 2763 O O . SER A 1 347 ? -18.206 21.026 23.268 1.00 40.75 347 SER A O 1
ATOM 2765 N N . LYS A 1 348 ? -19.132 22.992 23.813 1.00 39.19 348 LYS A N 1
ATOM 2766 C CA . LYS A 1 348 ? -18.256 23.796 22.927 1.00 39.19 348 LYS A CA 1
ATOM 2767 C C . LYS A 1 348 ? -16.754 23.556 23.190 1.00 39.19 348 LYS A C 1
ATOM 2769 O O . LYS A 1 348 ? -15.942 23.706 22.276 1.00 39.19 348 LYS A O 1
ATOM 2774 N N . ALA A 1 349 ? -16.385 23.160 24.413 1.00 37.03 349 ALA A N 1
ATOM 2775 C CA . ALA A 1 349 ? -15.020 22.793 24.791 1.00 37.03 349 ALA A CA 1
ATOM 2776 C C . ALA A 1 349 ? -14.572 21.455 24.167 1.00 37.03 349 ALA A C 1
ATOM 2778 O O . ALA A 1 349 ? -13.461 21.381 23.634 1.00 37.03 349 ALA A O 1
ATOM 2779 N N . ASN A 1 350 ? -15.459 20.454 24.141 1.00 39.09 350 ASN A N 1
ATOM 2780 C CA . ASN A 1 350 ? -15.222 19.142 23.527 1.00 39.09 350 ASN A CA 1
ATOM 2781 C C . ASN A 1 350 ? -15.241 19.224 21.992 1.00 39.09 350 ASN A C 1
ATOM 2783 O O . ASN A 1 350 ? -14.434 18.583 21.324 1.00 39.09 350 ASN A O 1
ATOM 2787 N N . ALA A 1 351 ? -16.064 20.108 21.417 1.00 39.72 351 ALA A N 1
ATOM 2788 C CA . ALA A 1 351 ? -16.081 20.366 19.974 1.00 39.72 351 ALA A CA 1
ATOM 2789 C C . ALA A 1 351 ? -14.751 20.951 19.442 1.00 39.72 351 ALA A C 1
ATOM 2791 O O . ALA A 1 351 ? -14.361 20.673 18.308 1.00 39.72 351 ALA A O 1
ATOM 2792 N N . ARG A 1 352 ? -14.025 21.734 20.259 1.00 36.53 352 ARG A N 1
ATOM 2793 C CA . ARG A 1 352 ? -12.716 22.323 19.903 1.00 36.53 352 ARG A CA 1
ATOM 2794 C C . ARG A 1 352 ? -11.532 21.364 20.057 1.00 36.53 352 ARG A C 1
ATOM 2796 O O . ARG A 1 352 ? -10.482 21.637 19.477 1.00 36.53 352 ARG A O 1
ATOM 2803 N N . ALA A 1 353 ? -11.661 20.282 20.828 1.00 43.81 353 ALA A N 1
ATOM 2804 C CA . ALA A 1 353 ? -10.585 19.301 20.996 1.00 43.81 353 ALA A CA 1
ATOM 2805 C C . ALA A 1 353 ? -10.319 18.513 19.694 1.00 43.81 353 ALA A C 1
ATOM 2807 O O . ALA A 1 353 ? -9.170 18.205 19.382 1.00 43.81 353 ALA A O 1
ATOM 2808 N N . GLY A 1 354 ? -11.347 18.330 18.857 1.00 55.00 354 GLY A N 1
ATOM 2809 C CA . GLY A 1 354 ? -11.280 17.519 17.639 1.00 55.00 354 GLY A CA 1
ATOM 2810 C C . GLY A 1 354 ? -11.508 16.034 17.935 1.00 55.00 354 GLY A C 1
ATOM 2811 O O . GLY A 1 354 ? -11.906 15.676 19.035 1.00 55.00 354 GLY A O 1
ATOM 2812 N N . LYS A 1 355 ? -11.266 15.160 16.943 1.00 62.22 355 LYS A N 1
ATOM 2813 C CA . LYS A 1 355 ? -11.432 13.693 17.072 1.00 62.22 355 LYS A CA 1
ATOM 2814 C C . LYS A 1 355 ? -10.619 13.092 18.233 1.00 62.22 355 LYS A C 1
ATOM 2816 O O . LYS A 1 355 ? -10.999 12.059 18.759 1.00 62.22 355 LYS A O 1
ATOM 2821 N N . TYR A 1 356 ? -9.523 13.745 18.611 1.00 65.81 356 TYR A N 1
ATOM 2822 C CA . TYR A 1 356 ? -8.627 13.325 19.685 1.00 65.81 356 TYR A CA 1
ATOM 2823 C C . TYR A 1 356 ? -8.542 14.427 20.735 1.00 65.81 356 TYR A C 1
ATOM 2825 O O . TYR A 1 356 ? -8.661 15.601 20.386 1.00 65.81 356 TYR A O 1
ATOM 2833 N N . GLY A 1 357 ? -8.261 14.075 21.990 1.00 68.25 357 GLY A N 1
ATOM 2834 C CA . GLY A 1 357 ? -7.938 15.053 23.031 1.00 68.25 357 GLY A CA 1
ATOM 2835 C C . GLY A 1 357 ? -6.804 16.015 22.626 1.00 68.25 357 GLY A C 1
ATOM 2836 O O . GLY A 1 357 ? -6.061 15.804 21.653 1.00 68.25 357 GLY A O 1
ATOM 2837 N N . LYS A 1 358 ? -6.648 17.123 23.360 1.00 73.44 358 LYS A N 1
ATOM 2838 C CA . LYS A 1 358 ? -5.584 18.089 23.051 1.00 73.44 358 LYS A CA 1
ATOM 2839 C C . LYS A 1 358 ? -4.226 17.506 23.452 1.00 73.44 358 LYS A C 1
ATOM 2841 O O . LYS A 1 358 ? -4.055 16.990 24.548 1.00 73.44 358 LYS A O 1
ATOM 2846 N N . GLU A 1 359 ? -3.233 17.665 22.573 1.00 81.88 359 GLU A N 1
ATOM 2847 C CA . GLU A 1 359 ? -1.844 17.233 22.832 1.00 81.88 359 GLU A CA 1
ATOM 2848 C C . GLU A 1 359 ? -1.262 17.913 24.074 1.00 81.88 359 GLU A C 1
ATOM 2850 O O . GLU A 1 359 ? -0.584 17.280 24.873 1.00 81.88 359 GLU A O 1
ATOM 2855 N N . ARG A 1 360 ? -1.542 19.209 24.251 1.00 80.88 360 ARG A N 1
ATOM 2856 C CA . ARG A 1 360 ? -1.013 19.998 25.371 1.00 80.88 360 ARG A CA 1
ATOM 2857 C C . ARG A 1 360 ? -1.547 19.558 26.737 1.00 80.88 360 ARG A C 1
ATOM 2859 O O . ARG A 1 360 ? -0.920 19.877 27.735 1.00 80.88 360 ARG A O 1
ATOM 2866 N N . ASP A 1 361 ? -2.672 18.846 26.755 1.00 83.38 361 ASP A N 1
ATOM 2867 C CA . ASP A 1 361 ? -3.327 18.400 27.984 1.00 83.38 361 ASP A CA 1
ATOM 2868 C C . ASP A 1 361 ? -2.706 17.078 28.495 1.00 83.38 361 ASP A C 1
ATOM 2870 O O . ASP A 1 361 ? -3.035 16.619 29.581 1.00 83.38 361 ASP A O 1
ATOM 2874 N N . GLN A 1 362 ? -1.790 16.461 27.733 1.00 86.06 362 GLN A N 1
ATOM 2875 C CA . GLN A 1 362 ? -1.114 15.221 28.121 1.00 86.06 362 GLN A CA 1
ATOM 2876 C C . GLN A 1 362 ? 0.131 15.492 28.974 1.00 86.06 362 GLN A C 1
ATOM 2878 O O . GLN A 1 362 ? 0.947 16.357 28.639 1.00 86.06 362 GLN A O 1
ATOM 2883 N N . ALA A 1 363 ? 0.321 14.700 30.031 1.00 84.25 363 ALA A N 1
ATOM 2884 C CA . ALA A 1 363 ? 1.458 14.837 30.942 1.00 84.25 363 ALA A CA 1
ATOM 2885 C C . ALA A 1 363 ? 2.780 14.338 30.330 1.00 84.25 363 ALA A C 1
ATOM 2887 O O . ALA A 1 363 ? 3.814 14.992 30.461 1.00 84.25 363 ALA A O 1
ATOM 2888 N N . THR A 1 364 ? 2.761 13.206 29.617 1.00 90.81 364 THR A N 1
ATOM 2889 C CA . THR A 1 364 ? 3.981 12.555 29.112 1.00 90.81 364 THR A CA 1
ATOM 2890 C C . THR A 1 364 ? 4.298 12.940 27.666 1.00 90.81 364 THR A C 1
ATOM 2892 O O . THR A 1 364 ? 3.410 13.173 26.841 1.00 90.81 364 THR A O 1
ATOM 2895 N N . MET A 1 365 ? 5.590 12.973 27.316 1.00 91.06 365 MET A N 1
ATOM 2896 C CA . MET A 1 365 ? 6.019 13.196 25.928 1.00 91.06 365 MET A CA 1
ATOM 2897 C C . MET A 1 365 ? 5.582 12.047 25.007 1.00 91.06 365 MET A C 1
ATOM 2899 O O . MET A 1 365 ? 5.184 12.291 23.871 1.00 91.06 365 MET A O 1
ATOM 2903 N N . ALA A 1 366 ? 5.577 10.810 25.512 1.00 91.12 366 ALA A N 1
ATOM 2904 C CA . ALA A 1 366 ? 5.101 9.641 24.776 1.00 91.12 366 ALA A CA 1
ATOM 2905 C C . ALA A 1 366 ? 3.629 9.788 24.348 1.00 91.12 366 ALA A C 1
ATOM 2907 O O . ALA A 1 366 ? 3.318 9.594 23.173 1.00 91.12 366 ALA A O 1
ATOM 2908 N N . ALA A 1 367 ? 2.743 10.231 25.249 1.00 90.50 367 ALA A N 1
ATOM 2909 C CA . ALA A 1 367 ? 1.338 10.489 24.926 1.00 90.50 367 ALA A CA 1
ATOM 2910 C C . ALA A 1 367 ? 1.175 11.626 23.901 1.00 90.50 367 ALA A C 1
ATOM 2912 O O . ALA A 1 367 ? 0.381 11.513 22.964 1.00 90.50 367 ALA A O 1
ATOM 2913 N N . LYS A 1 368 ? 1.975 12.700 24.009 1.00 92.06 368 LYS A N 1
ATOM 2914 C CA . LYS A 1 368 ? 1.992 13.798 23.021 1.00 92.06 368 LYS A CA 1
ATOM 2915 C C . LYS A 1 368 ? 2.384 13.307 21.628 1.00 92.06 368 LYS A C 1
ATOM 2917 O O . LYS A 1 368 ? 1.700 13.620 20.653 1.00 92.06 368 LYS A O 1
ATOM 2922 N N . VAL A 1 369 ? 3.467 12.535 21.534 1.00 93.69 369 VAL A N 1
ATOM 2923 C CA . VAL A 1 369 ? 3.956 11.968 20.268 1.00 93.69 369 VAL A CA 1
ATOM 2924 C C . VAL A 1 369 ? 2.932 10.996 19.686 1.00 93.69 369 VAL A C 1
ATOM 2926 O O . VAL A 1 369 ? 2.615 11.095 18.503 1.00 93.69 369 VAL A O 1
ATOM 2929 N N . TYR A 1 370 ? 2.342 10.126 20.506 1.00 94.12 370 TYR A N 1
ATOM 2930 C CA . TYR A 1 370 ? 1.314 9.187 20.064 1.00 94.12 370 TYR A CA 1
ATOM 2931 C C . TYR A 1 370 ? 0.097 9.905 19.464 1.00 94.12 370 TYR A C 1
ATOM 2933 O O . TYR A 1 370 ? -0.311 9.600 18.343 1.00 94.12 370 TYR A O 1
ATOM 2941 N N . LEU A 1 371 ? -0.447 10.917 20.153 1.00 92.06 371 LEU A N 1
ATOM 2942 C CA . LEU A 1 371 ? -1.570 11.707 19.634 1.00 92.06 371 LEU A CA 1
ATOM 2943 C C . LEU A 1 371 ? -1.209 12.470 18.355 1.00 92.06 371 LEU A C 1
ATOM 2945 O O . LEU A 1 371 ? -2.062 12.652 17.482 1.00 92.06 371 LEU A O 1
ATOM 2949 N N . ARG A 1 372 ? 0.042 12.916 18.218 1.00 93.62 372 ARG A N 1
ATOM 2950 C CA . ARG A 1 372 ? 0.526 13.556 16.991 1.00 93.62 372 ARG A CA 1
ATOM 2951 C C . ARG A 1 372 ? 0.556 12.570 15.825 1.00 93.62 372 ARG A C 1
ATOM 2953 O O . ARG A 1 372 ? 0.003 12.880 14.770 1.00 93.62 372 ARG A O 1
ATOM 2960 N N . CYS A 1 373 ? 1.104 11.376 16.040 1.00 94.94 373 CYS A N 1
ATOM 2961 C CA . CYS A 1 373 ? 1.080 10.287 15.065 1.00 94.94 373 CYS A CA 1
ATOM 2962 C C . CYS A 1 373 ? -0.357 9.910 14.682 1.00 94.94 373 CYS A C 1
ATOM 2964 O O . CYS A 1 373 ? -0.654 9.801 13.496 1.00 94.94 373 CYS A O 1
ATOM 2966 N N . ALA A 1 374 ? -1.280 9.817 15.647 1.00 92.38 374 ALA A N 1
ATOM 2967 C CA . ALA A 1 374 ? -2.697 9.563 15.374 1.00 92.38 374 ALA A CA 1
ATOM 2968 C C . ALA A 1 374 ? -3.320 10.666 14.496 1.00 92.38 374 ALA A C 1
ATOM 2970 O O . ALA A 1 374 ? -4.025 10.387 13.527 1.00 92.38 374 ALA A O 1
ATOM 2971 N N . LYS A 1 375 ? -3.017 11.943 14.769 1.00 92.19 375 LYS A N 1
ATOM 2972 C CA . LYS A 1 375 ? -3.501 13.080 13.963 1.00 92.19 375 LYS A CA 1
ATOM 2973 C C . LYS A 1 375 ? -2.959 13.093 12.540 1.00 92.19 375 LYS A C 1
ATOM 2975 O O . LYS A 1 375 ? -3.689 13.506 11.638 1.00 92.19 375 LYS A O 1
ATOM 2980 N N . TRP A 1 376 ? -1.703 12.702 12.341 1.00 94.62 376 TRP A N 1
ATOM 2981 C CA . TRP A 1 376 ? -1.128 12.529 11.007 1.00 94.62 376 TRP A CA 1
ATOM 2982 C C . TRP A 1 376 ? -1.756 11.328 10.294 1.00 94.62 376 TRP A C 1
ATOM 2984 O O . TRP A 1 376 ? -2.196 11.447 9.154 1.00 94.62 376 TRP A O 1
ATOM 2994 N N . GLY A 1 377 ? -1.939 10.222 11.011 1.00 92.88 377 GLY A N 1
ATOM 2995 C CA . GLY A 1 377 ? -2.627 9.019 10.553 1.00 92.88 377 GLY A CA 1
ATOM 2996 C C . GLY A 1 377 ? -4.059 9.238 10.071 1.00 92.88 377 GLY A C 1
ATOM 2997 O O . GLY A 1 377 ? -4.484 8.699 9.047 1.00 92.88 377 GLY A O 1
ATOM 2998 N N . ALA A 1 378 ? -4.797 10.114 10.752 1.00 89.81 378 ALA A N 1
ATOM 2999 C CA . ALA A 1 378 ? -6.144 10.512 10.352 1.00 89.81 378 ALA A CA 1
ATOM 3000 C C . ALA A 1 378 ? -6.199 11.195 8.974 1.00 89.81 378 ALA A C 1
ATOM 3002 O O . ALA A 1 378 ? -7.268 11.266 8.373 1.00 89.81 378 ALA A O 1
ATOM 3003 N N . ARG A 1 379 ? -5.066 11.714 8.484 1.00 93.31 379 ARG A N 1
ATOM 3004 C CA . ARG A 1 379 ? -4.926 12.448 7.215 1.00 93.31 379 ARG A CA 1
ATOM 3005 C C . ARG A 1 379 ? -4.131 11.663 6.180 1.00 93.31 379 ARG A C 1
ATOM 3007 O O . ARG A 1 379 ? -3.651 12.249 5.221 1.00 93.31 379 ARG A O 1
ATOM 3014 N N . THR A 1 380 ? -3.997 10.353 6.355 1.00 92.62 380 THR A N 1
ATOM 3015 C CA . THR A 1 380 ? -3.166 9.483 5.506 1.00 92.62 380 THR A CA 1
ATOM 3016 C C . THR A 1 380 ? -3.486 9.534 4.015 1.00 92.62 380 THR A C 1
ATOM 3018 O O . THR A 1 380 ? -2.590 9.266 3.225 1.00 92.62 380 THR A O 1
ATOM 3021 N N . LEU A 1 381 ? -4.692 9.950 3.606 1.00 91.38 381 LEU A N 1
ATOM 3022 C CA . LEU A 1 381 ? -5.029 10.174 2.194 1.00 91.38 381 LEU A CA 1
ATOM 3023 C C . LEU A 1 381 ? -4.057 11.149 1.500 1.00 91.38 381 LEU A C 1
ATOM 3025 O O . LEU A 1 381 ? -3.680 10.924 0.356 1.00 91.38 381 LEU A O 1
ATOM 3029 N N . TYR A 1 382 ? -3.620 12.200 2.196 1.00 95.12 382 TYR A N 1
ATOM 3030 C CA . TYR A 1 382 ? -2.760 13.242 1.634 1.00 95.12 382 TYR A CA 1
ATOM 3031 C C . TYR A 1 382 ? -1.354 12.731 1.296 1.00 95.12 382 TYR A C 1
ATOM 3033 O O . TYR A 1 382 ? -0.997 12.759 0.118 1.00 95.12 382 TYR A O 1
ATOM 3041 N N . PRO A 1 383 ? -0.560 12.203 2.252 1.00 96.00 383 PRO A N 1
ATOM 3042 C CA . PRO A 1 383 ? 0.708 11.567 1.917 1.00 96.00 383 PRO A CA 1
ATOM 3043 C C . PRO A 1 383 ? 0.526 10.370 0.976 1.00 96.00 383 PRO A C 1
ATOM 3045 O O . PRO A 1 383 ? 1.348 10.186 0.085 1.00 96.00 383 PRO A O 1
ATOM 3048 N N . PHE A 1 384 ? -0.566 9.603 1.092 1.00 94.31 384 PHE A N 1
ATOM 3049 C CA . PHE A 1 384 ? -0.852 8.495 0.178 1.00 94.31 384 PHE A CA 1
ATOM 3050 C C . PHE A 1 384 ? -0.913 8.932 -1.281 1.00 94.31 384 PHE A C 1
ATOM 3052 O O . PHE A 1 384 ? -0.241 8.347 -2.122 1.00 94.31 384 PHE A O 1
ATOM 3059 N N . VAL A 1 385 ? -1.670 9.977 -1.593 1.00 93.69 385 VAL A N 1
ATOM 3060 C CA . VAL A 1 385 ? -1.815 10.417 -2.980 1.00 93.69 385 VAL A CA 1
ATOM 3061 C C . VAL A 1 385 ? -0.618 11.257 -3.434 1.00 93.69 385 VAL A C 1
ATOM 3063 O O . VAL A 1 385 ? -0.159 11.097 -4.560 1.00 93.69 385 VAL A O 1
ATOM 3066 N N . MET A 1 386 ? -0.070 12.111 -2.567 1.00 95.25 386 MET A N 1
ATOM 3067 C CA . MET A 1 386 ? 0.886 13.150 -2.972 1.00 95.25 386 MET A CA 1
ATOM 3068 C C . MET A 1 386 ? 2.362 12.746 -2.897 1.00 95.25 386 MET A C 1
ATOM 3070 O O . MET A 1 386 ? 3.193 13.461 -3.452 1.00 95.25 386 MET A O 1
ATOM 3074 N N . HIS A 1 387 ? 2.734 11.638 -2.247 1.00 95.56 387 HIS A N 1
ATOM 3075 C CA . HIS A 1 387 ? 4.157 11.287 -2.125 1.00 95.56 387 HIS A CA 1
ATOM 3076 C C . HIS A 1 387 ? 4.826 11.028 -3.483 1.00 95.56 387 HIS A C 1
ATOM 3078 O O . HIS A 1 387 ? 5.972 11.431 -3.661 1.00 95.56 387 HIS A O 1
ATOM 3084 N N . ILE A 1 388 ? 4.122 10.444 -4.463 1.00 94.12 388 ILE A N 1
ATOM 3085 C CA . ILE A 1 388 ? 4.676 10.299 -5.818 1.00 94.12 388 ILE A CA 1
ATOM 3086 C C . ILE A 1 388 ? 4.805 11.653 -6.516 1.00 94.12 388 ILE A C 1
ATOM 3088 O O . ILE A 1 388 ? 5.775 11.859 -7.228 1.00 94.12 388 ILE A O 1
ATOM 3092 N N . ALA A 1 389 ? 3.922 12.622 -6.254 1.00 94.00 389 ALA A N 1
ATOM 3093 C CA . ALA A 1 389 ? 4.116 13.986 -6.756 1.00 94.00 389 ALA A CA 1
ATOM 3094 C C . ALA A 1 389 ? 5.460 14.555 -6.276 1.00 94.00 389 ALA A C 1
ATOM 3096 O O . ALA A 1 389 ? 6.245 15.066 -7.067 1.00 94.00 389 ALA A O 1
ATOM 3097 N N . VAL A 1 390 ? 5.755 14.406 -4.980 1.00 94.81 390 VAL A N 1
ATOM 3098 C CA . VAL A 1 390 ? 7.041 14.823 -4.406 1.00 94.81 390 VAL A CA 1
ATOM 3099 C C . VAL A 1 390 ? 8.195 14.040 -5.028 1.00 94.81 390 VAL A C 1
ATOM 3101 O O . VAL A 1 390 ? 9.199 14.644 -5.391 1.00 94.81 390 VAL A O 1
ATOM 3104 N N . LEU A 1 391 ? 8.046 12.724 -5.194 1.00 93.81 391 LEU A N 1
ATOM 3105 C CA . LEU A 1 391 ? 9.050 11.868 -5.825 1.00 93.81 391 LEU A CA 1
ATOM 3106 C C . LEU A 1 391 ? 9.400 12.352 -7.242 1.00 93.81 391 LEU A C 1
ATOM 3108 O O . LEU A 1 391 ? 10.578 12.508 -7.555 1.00 93.81 391 LEU A O 1
ATOM 3112 N N . LEU A 1 392 ? 8.384 12.641 -8.061 1.00 91.88 392 LEU A N 1
ATOM 3113 C CA . LEU A 1 392 ? 8.526 13.158 -9.423 1.00 91.88 392 LEU A CA 1
ATOM 3114 C C . LEU A 1 392 ? 9.232 14.519 -9.444 1.00 91.88 392 LEU A C 1
ATOM 3116 O O . LEU A 1 392 ? 10.156 14.722 -10.228 1.00 91.88 392 LEU A O 1
ATOM 3120 N N . LEU A 1 393 ? 8.827 15.441 -8.565 1.00 93.62 393 LEU A N 1
ATOM 3121 C CA . LEU A 1 393 ? 9.427 16.775 -8.470 1.00 93.62 393 LEU A CA 1
ATOM 3122 C C . LEU A 1 393 ? 10.894 16.710 -8.028 1.00 93.62 393 LEU A C 1
ATOM 3124 O O . LEU A 1 393 ? 11.739 17.393 -8.600 1.00 93.62 393 LEU A O 1
ATOM 3128 N N . VAL A 1 394 ? 11.206 15.876 -7.034 1.00 93.56 394 VAL A N 1
ATOM 3129 C CA . VAL A 1 394 ? 12.582 15.656 -6.572 1.00 93.56 394 VAL A CA 1
ATOM 3130 C C . VAL A 1 394 ? 13.424 15.065 -7.700 1.00 93.56 394 VAL A C 1
ATOM 3132 O O . VAL A 1 394 ? 14.492 15.588 -8.000 1.00 93.56 394 VAL A O 1
ATOM 3135 N N . ALA A 1 395 ? 12.934 14.024 -8.373 1.00 89.81 395 ALA A N 1
ATOM 3136 C CA . ALA A 1 395 ? 13.659 13.414 -9.481 1.00 89.81 395 ALA A CA 1
ATOM 3137 C C . ALA A 1 395 ? 13.942 14.410 -10.611 1.00 89.81 395 ALA A C 1
ATOM 3139 O O . ALA A 1 395 ? 15.085 14.527 -11.043 1.00 89.81 395 ALA A O 1
ATOM 3140 N N . ARG A 1 396 ? 12.932 15.179 -11.033 1.00 89.19 396 ARG A N 1
ATOM 3141 C CA . ARG A 1 396 ? 13.065 16.096 -12.168 1.00 89.19 396 ARG A CA 1
ATOM 3142 C C . ARG A 1 396 ? 13.909 17.332 -11.862 1.00 89.19 396 ARG A C 1
ATOM 3144 O O . ARG A 1 396 ? 14.687 17.752 -12.711 1.00 89.19 396 ARG A O 1
ATOM 3151 N N . TYR A 1 397 ? 13.731 17.953 -10.695 1.00 91.88 397 TYR A N 1
ATOM 3152 C CA . TYR A 1 397 ? 14.263 19.300 -10.446 1.00 91.88 397 TYR A CA 1
ATOM 3153 C C . TYR A 1 397 ? 15.516 19.346 -9.572 1.00 91.88 397 TYR A C 1
ATOM 3155 O O . TYR A 1 397 ? 16.171 20.384 -9.535 1.00 91.88 397 TYR A O 1
ATOM 3163 N N . THR A 1 398 ? 15.871 18.269 -8.866 1.00 92.75 398 THR A N 1
ATOM 3164 C CA . THR A 1 398 ? 17.040 18.282 -7.965 1.00 92.75 398 THR A CA 1
ATOM 3165 C C . THR A 1 398 ? 18.142 17.312 -8.369 1.00 92.75 398 THR A C 1
ATOM 3167 O O . THR A 1 398 ? 19.157 17.241 -7.676 1.00 92.75 398 THR A O 1
ATOM 3170 N N . ARG A 1 399 ? 17.965 16.571 -9.477 1.00 89.69 399 ARG A N 1
ATOM 3171 C CA . ARG A 1 399 ? 18.922 15.557 -9.959 1.00 89.69 399 ARG A CA 1
ATOM 3172 C C . ARG A 1 399 ? 19.259 14.507 -8.890 1.00 89.69 399 ARG A C 1
ATOM 3174 O O . ARG A 1 399 ? 20.333 13.909 -8.876 1.00 89.69 399 ARG A O 1
ATOM 3181 N N . TRP A 1 400 ? 18.353 14.303 -7.925 1.00 94.31 400 TRP A N 1
ATOM 3182 C CA . TRP A 1 400 ? 18.635 13.496 -6.735 1.00 94.31 400 TRP A CA 1
ATOM 3183 C C . TRP A 1 400 ? 18.927 12.031 -7.068 1.00 94.31 400 TRP A C 1
ATOM 3185 O O . TRP A 1 400 ? 19.750 11.404 -6.395 1.00 94.31 400 TRP A O 1
ATOM 3195 N N . TYR A 1 401 ? 18.268 11.511 -8.106 1.00 94.12 401 TYR A N 1
ATOM 3196 C CA . TYR A 1 401 ? 18.396 10.131 -8.566 1.00 94.12 401 TYR A CA 1
ATOM 3197 C C . TYR A 1 401 ? 19.404 9.954 -9.712 1.00 94.12 401 TYR A C 1
ATOM 3199 O O . TYR A 1 401 ? 19.552 8.837 -10.193 1.00 94.12 401 TYR A O 1
ATOM 3207 N N . ASP A 1 402 ? 20.158 10.984 -10.110 1.00 92.12 402 ASP A N 1
ATOM 3208 C CA . ASP A 1 402 ? 21.133 10.888 -11.212 1.00 92.12 402 ASP A CA 1
ATOM 3209 C C . ASP A 1 402 ? 22.196 9.805 -10.983 1.00 92.12 402 ASP A C 1
ATOM 3211 O O . ASP A 1 402 ? 22.636 9.149 -11.922 1.00 92.12 402 ASP A O 1
ATOM 3215 N N . ILE A 1 403 ? 22.542 9.549 -9.716 1.00 92.88 403 ILE A N 1
ATOM 3216 C CA . ILE A 1 403 ? 23.476 8.486 -9.319 1.00 92.88 403 ILE A CA 1
ATOM 3217 C C . ILE A 1 403 ? 23.054 7.097 -9.829 1.00 92.88 403 ILE A C 1
ATOM 3219 O O . ILE A 1 403 ? 23.898 6.225 -10.009 1.00 92.88 403 ILE A O 1
ATOM 3223 N N . THR A 1 404 ? 21.758 6.887 -10.087 1.00 91.94 404 THR A N 1
ATOM 3224 C CA . THR A 1 404 ? 21.235 5.612 -10.602 1.00 91.94 404 THR A CA 1
ATOM 3225 C C . THR A 1 404 ? 21.641 5.326 -12.047 1.00 91.94 404 THR A C 1
ATOM 3227 O O . THR A 1 404 ? 21.657 4.170 -12.465 1.00 91.94 404 THR A O 1
ATOM 3230 N N . TRP A 1 405 ? 22.017 6.356 -12.800 1.00 90.12 405 TRP A N 1
ATOM 3231 C CA . TRP A 1 405 ? 22.478 6.236 -14.181 1.00 90.12 405 TRP A CA 1
ATOM 3232 C C . TRP A 1 405 ? 23.981 5.994 -14.275 1.00 90.12 405 TRP A C 1
ATOM 3234 O O . TRP A 1 405 ? 24.455 5.382 -15.225 1.00 90.12 405 TRP A O 1
ATOM 3244 N N . THR A 1 406 ? 24.739 6.478 -13.290 1.00 92.44 406 THR A N 1
ATOM 3245 C CA . THR A 1 406 ? 26.202 6.548 -13.367 1.00 92.44 406 THR A CA 1
ATOM 3246 C C . THR A 1 406 ? 26.919 5.506 -12.519 1.00 92.44 406 THR A C 1
ATOM 3248 O O . THR A 1 406 ? 28.115 5.294 -12.705 1.00 92.44 406 THR A O 1
ATOM 3251 N N . THR A 1 407 ? 26.240 4.905 -11.541 1.00 93.75 407 THR A N 1
ATOM 3252 C CA . THR A 1 407 ? 26.897 4.118 -10.492 1.00 93.75 407 THR A CA 1
ATOM 3253 C C . THR A 1 407 ? 26.158 2.809 -10.237 1.00 93.75 407 THR A C 1
ATOM 3255 O O . THR A 1 407 ? 24.933 2.780 -10.138 1.00 93.75 407 THR A O 1
ATOM 3258 N N . ASP A 1 408 ? 26.916 1.716 -10.113 1.00 93.06 408 ASP A N 1
ATOM 3259 C CA . ASP A 1 408 ? 26.375 0.386 -9.818 1.00 93.06 408 ASP A CA 1
ATOM 3260 C C . ASP A 1 408 ? 25.723 0.345 -8.427 1.00 93.06 408 ASP A C 1
ATOM 3262 O O . ASP A 1 408 ? 26.240 0.911 -7.459 1.00 93.06 408 ASP A O 1
ATOM 3266 N N . GLY A 1 409 ? 24.597 -0.364 -8.297 1.00 91.69 409 GLY A N 1
ATOM 3267 C CA . GLY A 1 409 ? 23.840 -0.427 -7.048 1.00 91.69 409 GLY A CA 1
ATOM 3268 C C . GLY A 1 409 ? 24.590 -1.034 -5.858 1.00 91.69 409 GLY A C 1
ATOM 3269 O O . GLY A 1 409 ? 24.160 -0.834 -4.719 1.00 91.69 409 GLY A O 1
ATOM 3270 N N . LYS A 1 410 ? 25.693 -1.759 -6.085 1.00 93.94 410 LYS A N 1
ATOM 3271 C CA . LYS A 1 410 ? 26.548 -2.328 -5.029 1.00 93.94 410 LYS A CA 1
ATOM 3272 C C . LYS A 1 410 ? 27.482 -1.299 -4.396 1.00 93.94 410 LYS A C 1
ATOM 3274 O O . LYS A 1 410 ? 28.053 -1.588 -3.346 1.00 93.94 410 LYS A O 1
ATOM 3279 N N . ASP A 1 411 ? 27.648 -0.131 -5.010 1.00 95.94 411 ASP A N 1
ATOM 3280 C CA . ASP A 1 411 ? 28.541 0.901 -4.502 1.00 95.94 411 ASP A CA 1
ATOM 3281 C C . ASP A 1 411 ? 28.052 1.468 -3.151 1.00 95.94 411 ASP A C 1
ATOM 3283 O O . ASP A 1 411 ? 26.852 1.640 -2.888 1.00 95.94 411 ASP A O 1
ATOM 3287 N N . ALA A 1 412 ? 28.997 1.767 -2.257 1.00 94.75 412 ALA A N 1
ATOM 3288 C CA . ALA A 1 412 ? 28.695 2.298 -0.932 1.00 94.75 412 ALA A CA 1
ATOM 3289 C C . ALA A 1 412 ? 28.043 3.690 -0.999 1.00 94.75 412 ALA A C 1
ATOM 3291 O O . ALA A 1 412 ? 27.156 3.989 -0.197 1.00 94.75 412 ALA A O 1
ATOM 3292 N N . SER A 1 413 ? 28.420 4.522 -1.973 1.00 96.06 413 SER A N 1
ATOM 3293 C CA . SER A 1 413 ? 27.843 5.855 -2.179 1.00 96.06 413 SER A CA 1
ATOM 3294 C C . SER A 1 413 ? 26.348 5.791 -2.504 1.00 96.06 413 SER A C 1
ATOM 3296 O O . SER A 1 413 ? 25.568 6.580 -1.963 1.00 96.06 413 SER A O 1
ATOM 3298 N N . VAL A 1 414 ? 25.922 4.794 -3.288 1.00 96.25 414 VAL A N 1
ATOM 3299 C CA . VAL A 1 414 ? 24.509 4.518 -3.582 1.00 96.25 414 VAL A CA 1
ATOM 3300 C C . VAL A 1 414 ? 23.764 4.149 -2.302 1.00 96.25 414 VAL A C 1
ATOM 3302 O O . VAL A 1 414 ? 22.677 4.664 -2.046 1.00 96.25 414 VAL A O 1
ATOM 3305 N N . SER A 1 415 ? 24.369 3.318 -1.452 1.00 96.50 415 SER A N 1
ATOM 3306 C CA . SER A 1 415 ? 23.775 2.915 -0.170 1.00 96.50 415 SER A CA 1
ATOM 3307 C C . SER A 1 415 ? 23.636 4.094 0.804 1.00 96.50 415 SER A C 1
ATOM 3309 O O . SER A 1 415 ? 22.602 4.244 1.457 1.00 96.50 415 SER A O 1
ATOM 3311 N N . VAL A 1 416 ? 24.632 4.985 0.858 1.00 96.81 416 VAL A N 1
ATOM 3312 C CA . VAL A 1 416 ? 24.562 6.232 1.639 1.00 96.81 416 VAL A CA 1
ATOM 3313 C C . VAL A 1 416 ? 23.462 7.148 1.098 1.00 96.81 416 VAL A C 1
ATOM 3315 O O . VAL A 1 416 ? 22.664 7.686 1.871 1.00 96.81 416 VAL A O 1
ATOM 3318 N N . LYS A 1 417 ? 23.359 7.299 -0.228 1.00 96.88 417 LYS A N 1
ATOM 3319 C CA . LYS A 1 417 ? 22.299 8.092 -0.867 1.00 96.88 417 LYS A CA 1
ATOM 3320 C C . LYS A 1 417 ? 20.911 7.506 -0.589 1.00 96.88 417 LYS A C 1
ATOM 3322 O O . LYS A 1 417 ? 19.981 8.260 -0.296 1.00 96.88 417 LYS A O 1
ATOM 3327 N N . ALA A 1 418 ? 20.771 6.183 -0.610 1.00 97.19 418 ALA A N 1
ATOM 3328 C CA . ALA A 1 418 ? 19.539 5.493 -0.250 1.00 97.19 418 ALA A CA 1
ATOM 3329 C C . ALA A 1 418 ? 19.147 5.761 1.215 1.00 97.19 418 ALA A C 1
ATOM 3331 O O . ALA A 1 418 ? 17.996 6.100 1.487 1.00 97.19 418 ALA A O 1
ATOM 3332 N N . ALA A 1 419 ? 20.096 5.726 2.158 1.00 96.88 419 ALA A N 1
ATOM 3333 C CA . ALA A 1 419 ? 19.828 6.050 3.563 1.00 96.88 419 ALA A CA 1
ATOM 3334 C C . ALA A 1 419 ? 19.314 7.491 3.752 1.00 96.88 419 ALA A C 1
ATOM 3336 O O . ALA A 1 419 ? 18.332 7.718 4.463 1.00 96.88 419 ALA A O 1
ATOM 3337 N N . TRP A 1 420 ? 19.905 8.469 3.059 1.00 97.62 420 TRP A N 1
ATOM 3338 C CA . TRP A 1 420 ? 19.385 9.842 3.049 1.00 97.62 420 TRP A CA 1
ATOM 3339 C C . TRP A 1 420 ? 18.004 9.946 2.397 1.00 97.62 420 TRP A C 1
ATOM 3341 O O . TRP A 1 420 ? 17.145 10.692 2.868 1.00 97.62 420 TRP A O 1
ATOM 3351 N N . THR A 1 421 ? 17.763 9.164 1.348 1.00 97.81 421 THR A N 1
ATOM 3352 C CA . THR A 1 421 ? 16.469 9.120 0.658 1.00 97.81 421 THR A CA 1
ATOM 3353 C C . THR A 1 421 ? 15.365 8.553 1.554 1.00 97.81 421 THR A C 1
ATOM 3355 O O . THR A 1 421 ? 14.240 9.050 1.530 1.00 97.81 421 THR A O 1
ATOM 3358 N N . LEU A 1 422 ? 15.691 7.597 2.426 1.00 97.25 422 LEU A N 1
ATOM 3359 C CA . LEU A 1 422 ? 14.777 7.092 3.451 1.00 97.25 422 LEU A CA 1
ATOM 3360 C C . LEU A 1 422 ? 14.358 8.195 4.440 1.00 97.25 422 LEU A C 1
ATOM 3362 O O . LEU A 1 422 ? 13.167 8.377 4.701 1.00 97.25 422 LEU A O 1
ATOM 3366 N N . LEU A 1 423 ? 15.318 8.974 4.952 1.00 96.88 423 LEU A N 1
ATOM 3367 C CA . LEU A 1 423 ? 15.039 10.109 5.845 1.00 96.88 423 LEU A CA 1
ATOM 3368 C C . LEU A 1 423 ? 14.199 11.189 5.148 1.00 96.88 423 LEU A C 1
ATOM 3370 O O . LEU A 1 423 ? 13.275 11.755 5.743 1.00 96.88 423 LEU A O 1
ATOM 3374 N N . MET A 1 424 ? 14.490 11.444 3.873 1.00 97.19 424 MET A N 1
ATOM 3375 C CA . MET A 1 424 ? 13.734 12.367 3.034 1.00 97.19 424 MET A CA 1
ATOM 3376 C C . MET A 1 424 ? 12.279 11.906 2.862 1.00 97.19 424 MET A C 1
ATOM 3378 O O . MET A 1 424 ? 11.363 12.700 3.077 1.00 97.19 424 MET A O 1
ATOM 3382 N N . ALA A 1 425 ? 12.046 10.624 2.564 1.00 97.81 425 ALA A N 1
ATOM 3383 C CA . ALA A 1 425 ? 10.705 10.056 2.415 1.00 97.81 425 ALA A CA 1
ATOM 3384 C C . ALA A 1 425 ? 9.863 10.207 3.694 1.00 97.81 425 ALA A C 1
ATOM 3386 O O . ALA A 1 425 ? 8.705 10.634 3.648 1.00 97.81 425 ALA A O 1
ATOM 3387 N N . TYR A 1 426 ? 10.459 9.926 4.854 1.00 97.06 426 TYR A N 1
ATOM 3388 C CA . TYR A 1 426 ? 9.818 10.111 6.158 1.00 97.06 426 TYR A CA 1
ATOM 3389 C C . TYR A 1 426 ? 9.496 11.579 6.445 1.00 97.06 426 TYR A C 1
ATOM 3391 O O . TYR A 1 426 ? 8.389 11.905 6.881 1.00 97.06 426 TYR A O 1
ATOM 3399 N N . THR A 1 427 ? 10.431 12.478 6.140 1.00 97.12 427 THR A N 1
ATOM 3400 C CA . THR A 1 427 ? 10.243 13.921 6.324 1.00 97.12 427 THR A CA 1
ATOM 3401 C C . THR A 1 427 ? 9.096 14.437 5.460 1.00 97.12 427 THR A C 1
ATOM 3403 O O . THR A 1 427 ? 8.180 15.083 5.973 1.00 97.12 427 THR A O 1
ATOM 3406 N N . PHE A 1 428 ? 9.076 14.098 4.169 1.00 97.50 428 PHE A N 1
ATOM 3407 C CA . PHE A 1 428 ? 7.998 14.518 3.277 1.00 97.50 428 PHE A CA 1
ATOM 3408 C C . PHE A 1 428 ? 6.652 13.913 3.659 1.00 97.50 428 PHE A C 1
ATOM 3410 O O . PHE A 1 428 ? 5.648 14.616 3.623 1.00 97.50 428 PHE A O 1
ATOM 3417 N N . THR A 1 429 ? 6.609 12.661 4.110 1.00 97.56 429 THR A N 1
ATOM 3418 C CA . THR A 1 429 ? 5.360 12.048 4.585 1.00 97.56 429 THR A CA 1
ATOM 3419 C C . THR A 1 429 ? 4.785 12.794 5.795 1.00 97.56 429 THR A C 1
ATOM 3421 O O . THR A 1 429 ? 3.574 13.035 5.861 1.00 97.56 429 THR A O 1
ATOM 3424 N N . ILE A 1 430 ? 5.637 13.234 6.730 1.00 97.19 430 ILE A N 1
ATOM 3425 C CA . ILE A 1 430 ? 5.224 14.087 7.854 1.00 97.19 430 ILE A CA 1
ATOM 3426 C C . ILE A 1 430 ? 4.702 15.431 7.341 1.00 97.19 430 ILE A C 1
ATOM 3428 O O . ILE A 1 430 ? 3.603 15.833 7.726 1.00 97.19 430 ILE A O 1
ATOM 3432 N N . VAL A 1 431 ? 5.449 16.101 6.456 1.00 97.19 431 VAL A N 1
ATOM 3433 C CA . VAL A 1 431 ? 5.068 17.401 5.874 1.00 97.19 431 VAL A CA 1
ATOM 3434 C C . VAL A 1 431 ? 3.710 17.311 5.175 1.00 97.19 431 VAL A C 1
ATOM 3436 O O . VAL A 1 431 ? 2.822 18.120 5.447 1.00 97.19 431 VAL A O 1
ATOM 3439 N N . LEU A 1 432 ? 3.502 16.280 4.356 1.00 97.06 432 LEU A N 1
ATOM 3440 C CA . LEU A 1 432 ? 2.245 16.027 3.650 1.00 97.06 432 LEU A CA 1
ATOM 3441 C C . LEU A 1 432 ? 1.070 15.728 4.598 1.00 97.06 432 LEU A C 1
ATOM 3443 O O . LEU A 1 432 ? -0.087 15.914 4.227 1.00 97.06 432 LEU A O 1
ATOM 3447 N N . SER A 1 433 ? 1.348 15.321 5.839 1.00 95.81 433 SER A N 1
ATOM 3448 C CA . SER A 1 433 ? 0.343 15.076 6.883 1.00 95.81 433 SER A CA 1
ATOM 3449 C C . SER A 1 433 ? -0.014 16.332 7.706 1.00 95.81 433 SER A C 1
ATOM 3451 O O . SER A 1 433 ? -0.900 16.299 8.580 1.00 95.81 433 SER A O 1
ATOM 3453 N N . LEU A 1 434 ? 0.665 17.462 7.474 1.00 95.44 434 LEU A N 1
ATOM 3454 C CA . LEU A 1 434 ? 0.436 18.710 8.204 1.00 95.44 434 LEU A CA 1
ATOM 3455 C C . LEU A 1 434 ? -0.861 19.405 7.766 1.00 95.44 434 LEU A C 1
ATOM 3457 O O . LEU A 1 434 ? -1.274 19.364 6.611 1.00 95.44 434 LEU A O 1
ATOM 3461 N N . LYS A 1 435 ? -1.503 20.106 8.712 1.00 93.00 435 LYS A N 1
ATOM 3462 C CA . LYS A 1 435 ? -2.768 20.824 8.466 1.00 93.00 435 LYS A CA 1
ATOM 3463 C C . LYS A 1 435 ? -2.703 21.846 7.318 1.00 93.00 435 LYS A C 1
ATOM 3465 O O . LYS A 1 435 ? -3.680 21.898 6.578 1.00 93.00 435 LYS A O 1
ATOM 3470 N N . PRO A 1 436 ? -1.631 22.649 7.154 1.00 95.44 436 PRO A N 1
ATOM 3471 C CA . PRO A 1 436 ? -1.556 23.608 6.054 1.00 95.44 436 PRO A CA 1
ATOM 3472 C C . PRO A 1 436 ? -1.605 22.927 4.684 1.00 95.44 436 PRO A C 1
ATOM 3474 O O . PRO A 1 436 ? -2.355 23.362 3.818 1.00 95.44 436 PRO A O 1
ATOM 3477 N N . VAL A 1 437 ? -0.892 21.805 4.524 1.00 94.06 437 VAL A N 1
ATOM 3478 C CA . VAL A 1 437 ? -0.903 21.014 3.283 1.00 94.06 437 VAL A CA 1
ATOM 3479 C C . VAL A 1 437 ? -2.287 20.422 3.032 1.00 94.06 437 VAL A C 1
ATOM 3481 O O . VAL A 1 437 ? -2.814 20.518 1.926 1.00 94.06 437 VAL A O 1
ATOM 3484 N N . VAL A 1 438 ? -2.923 19.892 4.080 1.00 91.81 438 VAL A N 1
ATOM 3485 C CA . VAL A 1 438 ? -4.307 19.408 4.005 1.00 91.81 438 VAL A CA 1
ATOM 3486 C C . VAL A 1 438 ? -5.270 20.499 3.547 1.00 91.81 438 VAL A C 1
ATOM 3488 O O . VAL A 1 438 ? -6.107 20.240 2.690 1.00 91.81 438 VAL A O 1
ATOM 3491 N N . GLY A 1 439 ? -5.142 21.717 4.079 1.00 92.56 439 GLY A N 1
ATOM 3492 C CA . GLY A 1 439 ? -5.945 22.864 3.657 1.00 92.56 439 GLY A CA 1
ATOM 3493 C C . GLY A 1 439 ? -5.721 23.233 2.190 1.00 92.56 439 GLY A C 1
ATOM 3494 O O . GLY A 1 439 ? -6.692 23.437 1.466 1.00 92.56 439 GLY A O 1
ATOM 3495 N N . LEU A 1 440 ? -4.460 23.246 1.748 1.00 95.00 440 LEU A N 1
ATOM 3496 C CA . LEU A 1 440 ? -4.067 23.612 0.387 1.00 95.00 440 LEU A CA 1
ATOM 3497 C C . LEU A 1 440 ? -4.606 22.640 -0.673 1.00 95.00 440 LEU A C 1
ATOM 3499 O O . LEU A 1 440 ? -5.094 23.077 -1.710 1.00 95.00 440 LEU A O 1
ATOM 3503 N N . PHE A 1 441 ? -4.557 21.332 -0.406 1.00 94.50 441 PHE A N 1
ATOM 3504 C CA . PHE A 1 441 ? -4.947 20.292 -1.369 1.00 94.50 441 PHE A CA 1
ATOM 3505 C C . PHE A 1 441 ? -6.335 19.694 -1.116 1.00 94.50 441 PHE A C 1
ATOM 3507 O O . PHE A 1 441 ? -6.722 18.724 -1.765 1.00 94.50 441 PHE A O 1
ATOM 3514 N N . LYS A 1 442 ? -7.119 20.251 -0.185 1.00 92.06 442 LYS A N 1
ATOM 3515 C CA . LYS A 1 442 ? -8.454 19.723 0.131 1.00 92.06 442 LYS A CA 1
ATOM 3516 C C . LYS A 1 442 ? -9.385 19.720 -1.078 1.00 92.06 442 LYS A C 1
ATOM 3518 O O . LYS A 1 442 ? -10.076 18.737 -1.300 1.00 92.06 442 LYS A O 1
ATOM 3523 N N . TRP A 1 443 ? -9.391 20.798 -1.857 1.00 90.00 443 TRP A N 1
ATOM 3524 C CA . TRP A 1 443 ? -10.232 20.910 -3.052 1.00 90.00 443 TRP A CA 1
ATOM 3525 C C . TRP A 1 443 ? -9.891 19.851 -4.112 1.00 90.00 443 TRP A C 1
ATOM 3527 O O . TRP A 1 443 ? -10.758 19.481 -4.897 1.00 90.00 443 TRP A O 1
ATOM 3537 N N . LEU A 1 444 ? -8.649 19.360 -4.099 1.00 90.75 444 LEU A N 1
ATOM 3538 C CA . LEU A 1 444 ? -8.119 18.386 -5.043 1.00 90.75 444 LEU A CA 1
ATOM 3539 C C . LEU A 1 444 ? -8.418 16.943 -4.610 1.00 90.75 444 LEU A C 1
ATOM 3541 O O . LEU A 1 444 ? -8.862 16.132 -5.418 1.00 90.75 444 LEU A O 1
ATOM 3545 N N . LEU A 1 445 ? -8.180 16.621 -3.332 1.00 90.31 445 LEU A N 1
ATOM 3546 C CA . LEU A 1 445 ? -8.285 15.250 -2.812 1.00 90.31 445 LEU A CA 1
ATOM 3547 C C . LEU A 1 445 ? -9.641 14.918 -2.179 1.00 90.31 445 LEU A C 1
ATOM 3549 O O . LEU A 1 445 ? -10.022 13.752 -2.105 1.00 90.31 445 LEU A O 1
ATOM 3553 N N . GLU A 1 446 ? -10.372 15.936 -1.732 1.00 89.38 446 GLU A N 1
ATOM 3554 C CA . GLU A 1 446 ? -11.717 15.833 -1.165 1.00 89.38 446 GLU A CA 1
ATOM 3555 C C . GLU A 1 446 ? -12.667 16.832 -1.863 1.00 89.38 446 GLU A C 1
ATOM 3557 O O . GLU A 1 446 ? -13.232 17.720 -1.208 1.00 89.38 446 GLU A O 1
ATOM 3562 N N . PRO A 1 447 ? -12.840 16.742 -3.199 1.00 87.94 447 PRO A N 1
ATOM 3563 C CA . PRO A 1 447 ? -13.655 17.690 -3.947 1.00 87.94 447 PRO A CA 1
ATOM 3564 C C . PRO A 1 447 ? -15.124 17.636 -3.515 1.00 87.94 447 PRO A C 1
ATOM 3566 O O . PRO A 1 447 ? -15.698 16.572 -3.255 1.00 87.94 447 PRO A O 1
ATOM 3569 N N . ASN A 1 448 ? -15.772 18.802 -3.479 1.00 84.56 448 ASN A N 1
ATOM 3570 C CA . ASN A 1 448 ? -17.202 18.877 -3.207 1.00 84.56 448 ASN A CA 1
ATOM 3571 C C . ASN A 1 448 ? -18.002 18.468 -4.450 1.00 84.56 448 ASN A C 1
ATOM 3573 O O . ASN A 1 448 ? -18.300 19.291 -5.308 1.00 84.56 448 ASN A O 1
ATOM 3577 N N . ILE A 1 449 ? -18.395 17.198 -4.510 1.00 83.31 449 ILE A N 1
ATOM 3578 C CA . ILE A 1 449 ? -19.202 16.650 -5.608 1.00 83.31 449 ILE A CA 1
ATOM 3579 C C . ILE A 1 449 ? -20.715 16.793 -5.398 1.00 83.31 449 ILE A C 1
ATOM 3581 O O . ILE A 1 449 ? -21.488 16.253 -6.181 1.00 83.31 449 ILE A O 1
ATOM 3585 N N . SER A 1 450 ? -21.164 17.490 -4.347 1.00 80.62 450 SER A N 1
ATOM 3586 C CA . SER A 1 450 ? -22.600 17.692 -4.086 1.00 80.62 450 SER A CA 1
ATOM 3587 C C . SER A 1 450 ? -23.377 18.239 -5.296 1.00 80.62 450 SER A C 1
ATOM 3589 O O . SER A 1 450 ? -24.480 17.743 -5.515 1.00 80.62 450 SER A O 1
ATOM 3591 N N . PRO A 1 451 ? -22.823 19.160 -6.119 1.00 83.12 451 PRO A N 1
ATOM 3592 C CA . PRO A 1 451 ? -23.510 19.659 -7.313 1.00 83.12 451 PRO A CA 1
ATOM 3593 C C . PRO A 1 451 ? -23.824 18.593 -8.375 1.00 83.12 451 PRO A C 1
ATOM 3595 O O . PRO A 1 451 ? -24.735 18.791 -9.167 1.00 83.12 451 PRO A O 1
ATOM 3598 N N . LEU A 1 452 ? -23.110 17.460 -8.394 1.00 79.62 452 LEU A N 1
ATOM 3599 C CA . LEU A 1 452 ? -23.352 16.375 -9.357 1.00 79.62 452 LEU A CA 1
ATOM 3600 C C . LEU A 1 452 ? -24.591 15.531 -9.019 1.00 79.62 452 LEU A C 1
ATOM 3602 O O . LEU A 1 452 ? -25.019 14.719 -9.834 1.00 79.62 452 LEU A O 1
ATOM 3606 N N . PHE A 1 453 ? -25.162 15.676 -7.819 1.00 77.12 453 PHE A N 1
ATOM 3607 C CA . PHE A 1 453 ? -26.301 14.872 -7.381 1.00 77.12 453 PHE A CA 1
ATOM 3608 C C . PHE A 1 453 ? -27.579 15.699 -7.381 1.00 77.12 453 PHE A C 1
ATOM 3610 O O . PHE A 1 453 ? -27.738 16.604 -6.564 1.00 77.12 453 PHE A O 1
ATOM 3617 N N . ASN A 1 454 ? -28.531 15.319 -8.232 1.00 74.62 454 ASN A N 1
ATOM 3618 C CA . ASN A 1 454 ? -29.860 15.914 -8.235 1.00 74.62 454 ASN A CA 1
ATOM 3619 C C . ASN A 1 454 ? -30.715 15.303 -7.097 1.00 74.62 454 ASN A C 1
ATOM 3621 O O . ASN A 1 454 ? -30.879 14.079 -7.060 1.00 74.62 454 ASN A O 1
ATOM 3625 N N . PRO A 1 455 ? -31.223 16.103 -6.142 1.00 71.31 455 PRO A N 1
ATOM 3626 C CA . PRO A 1 455 ? -32.095 15.617 -5.073 1.00 71.31 455 PRO A CA 1
ATOM 3627 C C . PRO A 1 455 ? -33.504 15.233 -5.553 1.00 71.31 455 PRO A C 1
ATOM 3629 O O . PRO A 1 455 ? -34.165 14.454 -4.873 1.00 71.31 455 PRO A O 1
ATOM 3632 N N . GLU A 1 456 ? -33.966 15.733 -6.701 1.00 65.38 456 GLU A N 1
ATOM 3633 C CA . GLU A 1 456 ? -35.298 15.419 -7.236 1.00 65.38 456 GLU A CA 1
ATOM 3634 C C . GLU A 1 456 ? -35.355 14.023 -7.858 1.00 65.38 456 GLU A C 1
ATOM 3636 O O . GLU A 1 456 ? -36.256 13.250 -7.548 1.00 65.38 456 GLU A O 1
ATOM 3641 N N . LEU A 1 457 ? -34.321 13.637 -8.613 1.00 66.06 457 LEU A N 1
ATOM 3642 C CA . LEU A 1 457 ? -34.177 12.279 -9.159 1.00 66.06 457 LEU A CA 1
ATOM 3643 C C . LEU A 1 457 ? -33.943 11.203 -8.079 1.00 66.06 457 LEU A C 1
ATOM 3645 O O . LEU A 1 457 ? -33.948 10.023 -8.395 1.00 66.06 457 LEU A O 1
ATOM 3649 N N . GLN A 1 458 ? -33.707 11.587 -6.817 1.00 59.38 458 GLN A N 1
ATOM 3650 C CA . GLN A 1 458 ? -33.552 10.650 -5.690 1.00 59.38 458 GLN A CA 1
ATOM 3651 C C . GLN A 1 458 ? -34.886 10.253 -5.042 1.00 59.38 458 GLN A C 1
ATOM 3653 O O . GLN A 1 458 ? -34.884 9.397 -4.159 1.00 59.38 458 GLN A O 1
ATOM 3658 N N . LYS A 1 459 ? -35.990 10.920 -5.407 1.00 56.34 459 LYS A N 1
ATOM 3659 C CA . LYS A 1 459 ? -37.341 10.631 -4.899 1.00 56.34 459 LYS A CA 1
ATOM 3660 C C . LYS A 1 459 ? -38.148 9.710 -5.824 1.00 56.34 459 LYS A C 1
ATOM 3662 O O . LYS A 1 459 ? -39.206 9.252 -5.401 1.00 56.34 459 LYS A O 1
ATOM 3667 N N . LEU A 1 460 ? -37.666 9.503 -7.052 1.00 45.91 460 LEU A N 1
ATOM 3668 C CA . LEU A 1 460 ? -38.146 8.508 -8.014 1.00 45.91 460 LEU A CA 1
ATOM 3669 C C . LEU A 1 460 ? -37.501 7.157 -7.699 1.00 45.91 460 LEU A C 1
ATOM 3671 O O . LEU A 1 460 ? -38.203 6.137 -7.857 1.00 45.91 460 LEU A O 1
#

Radius of gyration: 23.38 Å; chains: 1; bounding box: 68×48×63 Å

Secondary structure (DSSP, 8-state):
----PPPPPP-B-TTSPBPPPHHHHHHHHHH--BPPPHHHHHHHHHHHHHHHHHHHHHHHHHHTT-HHHHHHHHHHHTTHHHHHHHHHHHT-----HHHHHHHIIIIIHHHHHHHHHHHHHHIIIII-SS-B-TTS-B---SBTTB-SS-TTT--SS-TTS-GGGS--GGGHHHHHHHHHHHHHHHHHHSTTHHHHHHHHHHHGGGSS--SGGGHHHHHHTHHHHHHHHHHHHTT-BPPP--SHHHHHHHHHHHHHHHHHHHHHHHTS---GGGGT--S-HHHHHGGGGGGHHHHHHHHHHHHHHHHHHHHHHS--HHHHTPPPSS------TT---TT---PPPPPHHHHHH-SS--GGG-SSHHHHHHHHHHHHHTTTHHHHHHHHHHHHHHHHHH-TTTHHHHS-TTSHHHHHHHHHHHHHHHHHHHHHTSHHHHHHHHHHHS---GGG--SSTT--

Organism: Micromonas pusilla (NCBI:txid38833)

Sequence (460 aa):
MSGYGSAPAPKGDDNGKPVDPKWVTTLREYTGAGTTSSERLDVAKFVFIMLVSSGHFLEPFYKIGNRGVGAYMHAIYGFHVPAFVLISGYVSGDLNPKRRRALIAGTLAPYVIMHILFSLFYTRAFCEGEWTDERGHPECEFVNKWALMDPVVGQWDGWDKWTFAYPFAQLWYLVSLFTKRLWRPFALEMRWTLLFHVVLGVLVGYTTIGRFLSIHRSTVHMPYFLCGFLMRKHACFFPSAKTPVAKAMAVAALVFNVGCALMASYTYGMRVEVWFQSDPHDEVYGARWAYGALYQLCLYAWTFFTMMTVFALIPEPEAVGIAYAGEETLPLKGADVEGQTKPPPASKANARAGKYGKERDQATMAAKVYLRCAKWGARTLYPFVMHIAVLLLVARYTRWYDITWTTDGKDASVSVKAAWTLLMAYTFTIVLSLKPVVGLFKWLLEPNISPLFNPELQKL

Foldseek 3Di:
DDDPDDQDDADADVVRHRDDDPVLVVCCVVQVFFFADLLLLLLLLLVLLLLVLLLVLLVLLVVLQQLVNQLSLLLNLLASVLLNLLSLLQPDDDDDPVVVVQLCLQFVQLQVLLQVVCLVLQCVQQFPDPDADPVRQGGSALFDVDHQADSPQCHPPDPVRPNSQQRRRLSLVSLLSSVLSVCQVVLVSDPPSLVVLLVQLLVLLVDQDFRGSLPNVSSVSSSSSNNSNVCNVSRTDQAAQPDPVSLVVLVVVSVVSSVVSSCCRPPVVADSCLSVSRHHLCVRVPPCSVCSSVSSVVSVVSNVVNSSSVSNNRDGLVSLPDDDPDDPPDPDPPPPPPPDDDDPDDDPVRVVCPPGGNLVVDDDPSSSVSSLSSLLSVQSLQSSSCSVVVSSCCSRPVVLSVCSVVDRSHDVVSVVSSVVSSVVSSVVSSVSSDPVVCVVCCCSSRNDCVVVDDPVVVVD

InterPro domains:
  IPR002656 Acyltransferase 3 domain [PF01757] (40-305)
  IPR052734 Nodulation factor acetyltransferase [PTHR37312] (39-330)

pLDDT: mean 83.99, std 17.42, range [28.19, 97.94]